Protein 6T5T (pdb70)

B-factor: mean 42.53, std 19.69, range [15.72, 136.66]

Nearest PDB structures (foldseek):
  6t5t-assembly1_A-2  TM=1.002E+00  e=1.398E-87  Archaeoglobus fulgidus DSM 4304
  6tuo-assembly1_A-2  TM=9.978E-01  e=2.228E-84  Archaeoglobus fulgidus DSM 4304
  6xup-assembly1_B  TM=9.977E-01  e=1.986E-81  Archaeoglobus fulgidus
  6xup-assembly1_A  TM=9.976E-01  e=1.201E-80  Archaeoglobus fulgidus
  1w9h-assembly1_A  TM=9.835E-01  e=2.766E-76  Archaeoglobus fulgidus

Radius of gyration: 21.73 Å; Cα contacts (8 Å, |Δi|>4): 850; chains: 1; bounding box: 51×59×58 Å

Solvent-accessible surface area: 17956 Å² total; per-residue (Å²): 122,25,37,10,83,1,6,136,60,18,51,12,68,28,98,67,44,50,85,4,39,121,4,0,94,78,98,3,4,93,77,63,10,116,32,162,103,57,36,1,0,1,0,0,44,38,102,184,20,74,39,2,80,88,0,57,69,38,0,51,44,22,4,56,89,5,2,50,8,99,128,32,93,32,32,66,26,54,2,134,34,60,110,49,106,13,0,58,51,30,0,41,65,0,62,122,90,10,8,16,0,0,1,0,0,6,36,99,162,59,25,59,15,61,32,73,0,22,0,37,0,13,60,54,22,39,11,15,26,6,80,44,61,52,2,60,111,133,86,26,57,131,43,0,18,40,15,0,0,24,0,0,0,13,19,30,2,63,0,3,15,2,43,35,71,109,144,119,9,4,26,0,0,1,0,0,0,0,28,58,40,68,141,82,45,0,0,0,2,0,3,0,0,68,30,26,3,8,25,27,23,1,6,18,8,89,61,12,49,25,101,69,0,45,96,64,0,45,37,3,2,35,86,0,1,75,9,0,51,173,42,31,93,130,59,106,1,93,74,6,4,1,0,0,6,29,167,34,10,181,68,99,124,31,3,23,133,30,0,105,57,0,2,68,56,1,39,158,86,105,24,6,25,138,115,2,66,5,0,0,0,10,3,68,82,56,162,59,78,145,27,157,96,160,79,81,23,47,69,52,116,88,42,54,86,110,7,33,1,8,6,48,94,88,140,157,56,34,47,0,71,4,1,24,0,36,3,30,16,37,52,30,66,97,155,48,20,98,109,17,5,102,19,9,4,44,6,0,28,70,0,0,9,1,14,17,120,8,12,171,29,84,18,8,0,0,0,6,7,6,2,91,27,0,12,33,7,13,28,34,7,80,176,53,56,17,86,104,11,92,0,100,80,49,157,51,4,15,31,32,12,19,3,8

InterPro domains:
  IPR003165 Piwi domain [PF02171] (111-405)
  IPR003165 Piwi domain [PS50822] (110-406)
  IPR003165 Piwi domain [SM00950] (110-406)
  IPR012337 Ribonuclease H-like superfamily [SSF53098] (2-427)
  IPR036397 Ribonuclease H superfamily [G3DSA:3.30.420.10] (173-427)
  IPR057272 Piwi domain, nematodes [cd02826] (12-403)

Sequence (404 aa):
GLTYRIGNGASVPISNTGELIKGLRRNYGPYEVPSLKYNQIALIHNNQFSSLINNQLKSQISSSKIDEVWHIHNINISEFIYDSPHFDSIKKSQVDNAIDTGVDGIMLVLPEYNTPLYYKLKSYLINSIPSQFMRYDILSSNRNLTFYVDNLLLVQFVSKLGGKPWILNVDPEKGSDIIIGTGATRIDNVNLFCFAMMVFKKDGTTMLWNEIISPIVTSSEYLTYLKSTIKKVVYGFKKSNPDDWDVEKLTTLHVSGKRPKMKDGETKILKETVEELKKQEMVSRDVKKYAILHLNETHPFWVMGPYEGTKVKLSSKRYLLLTLLQPEMVTPIKPLSSVEIVSDNWTSEEYYHNVHHEILDEIYYLSKMMNWRGFRSRNLPVTVNYPKLVAGIIANVNRYGGYPINPEGNRSLQTNPWFL

Foldseek 3Di:
DKWWAAAPRDTGRFPDLVRLQVCLLVGAGNFQFDFDPLEEEEEEAQPPDPLVVVLVVLLVVCCCRRRVSPDHDYHYFHFNDQAQVSRVVRVVVVVVVPHQEYEYEHADDDLLSVLQVLLVDLVPHQYAYHYPVVCVVDDSNQVSQLSVLQSSLLSVGHRIWIDDDPVFDFQKEWQWEWADLDPWKIKIKIWIDGLRQATQWIFIGPIDTLVCRLVRRLVRNLVRLVSSCVVVVPRAGQEYEYEYEYDHDPPVVVNVVSVVVSVVVCLVVVSHPVNHWYWYKYKDWDDKDKDCDPLLLDKADPDLFKIKRFFFQLCVITITGIIIIGTPDTDDDPVCRVVNVSRHSSSQSSQQQDDSSGSRGRSGRCSHVLVVLVCVSQSSCVVSVHDHDGCPPPVSSTRGSSSD

Organism: Archaeoglobus fulgidus (strain ATCC 49558 / DSM 4304 / JCM 9628 / NBRC 100126 / VC-16) (NCBI:txid224325)

Secondary structure (DSSP, 8-state):
--EEE-STT-EEESS-HHHHHHHHHHH--SBPPP-SS-EEEEEES-TT-HHHHHHHHHHHHHHHHTS---S-EEEEEE-SSSSHHHHHHHHHHHHHH--SEEEEEESS--HHHHHHHHHHHHTTS-EEEEEHHHHTTS-HHHHHHHHHHHHHHHTT-B--EE---TTSS-SEEEEEEEEESSSSEEEEEEEEE-TTS-EEEEEEPPPEEGGGHHHHHHHHHHHHHHHHHHHSTT----EEEEEEESS--S-HHHHHHHHHHHHHHHHHTTSS-TT-EEEEEEEEE---EEE----TT-EEESSSSEEEE-PBP----EEE--EEEEEEEE---TTTHHHHHHHHHHHHHHHTT--TTSSS--SS-HHHHHHHHHHHHHHHHHHTT------TT-HHHHHS-TT-

Structure (mmCIF, N/CA/C/O backbone):
data_6T5T
#
_entry.id   6T5T
#
_cell.length_a   52.098
_cell.length_b   99.551
_cell.length_c   109.901
_cell.angle_alpha   90.000
_cell.angle_beta   90.000
_cell.angle_gamma   90.000
#
_symmetry.space_group_name_H-M   'P 2 21 21'
#
loop_
_entity.id
_entity.type
_entity.pdbx_description
1 polymer 'Piwi protein AF_1318'
2 polymer "5'-D(*AP*TP*TP*GP*TP*GP*GP*CP*CP*AP*CP*AP*AP*TP)-3'"
3 non-polymer 'MAGNESIUM ION'
4 non-polymer 'CHLORIDE ION'
5 non-polymer 'POTASSIUM ION'
6 non-polymer BETA-MERCAPTOETHANOL
7 water water
#
loop_
_atom_site.group_PDB
_atom_site.id
_atom_site.type_symbol
_atom_site.label_atom_id
_atom_site.label_alt_id
_atom_site.label_comp_id
_atom_site.label_asym_id
_atom_site.label_entity_id
_atom_site.label_seq_id
_atom_site.pdbx_PDB_ins_code
_atom_site.Cartn_x
_atom_site.Cartn_y
_atom_site.Cartn_z
_atom_site.occupancy
_atom_site.B_iso_or_equiv
_atom_site.auth_seq_id
_atom_site.auth_comp_id
_atom_site.auth_asym_id
_atom_site.auth_atom_id
_atom_site.pdbx_PDB_model_num
ATOM 1 N N . GLY A 1 24 ? 35.453 34.935 3.504 1.00 49.50 10 GLY A N 1
ATOM 2 C CA . GLY A 1 24 ? 34.358 34.666 4.421 1.00 52.84 10 GLY A CA 1
ATOM 3 C C . GLY A 1 24 ? 33.872 33.218 4.325 1.00 51.94 10 GLY A C 1
ATOM 4 O O . GLY A 1 24 ? 34.629 32.296 4.611 1.00 52.06 10 GLY A O 1
ATOM 5 N N . LEU A 1 25 ? 32.619 33.036 3.898 1.00 44.07 11 LEU A N 1
ATOM 6 C CA . LEU A 1 25 ? 31.989 31.713 3.878 1.00 33.87 11 LEU A CA 1
ATOM 7 C C . LEU A 1 25 ? 32.705 30.779 2.910 1.00 32.15 11 LEU A C 1
ATOM 8 O O . LEU A 1 25 ? 33.179 31.196 1.852 1.00 36.21 11 LEU A O 1
ATOM 13 N N . THR A 1 26 ? 32.788 29.498 3.278 1.00 26.36 12 THR A N 1
ATOM 14 C CA . THR A 1 26 ? 33.349 28.492 2.409 1.00 23.78 12 THR A CA 1
ATOM 15 C C . THR A 1 26 ? 32.437 27.268 2.444 1.00 25.40 12 THR A C 1
ATOM 16 O O . THR A 1 26 ? 31.607 27.103 3.344 1.00 27.64 12 THR A O 1
ATOM 20 N N . TYR A 1 27 ? 32.634 26.398 1.474 1.00 23.24 13 TYR A N 1
ATOM 21 C CA . TYR A 1 27 ? 31.945 25.109 1.445 1.00 21.86 13 TYR A CA 1
ATOM 22 C C . TYR A 1 27 ? 32.900 24.017 1.916 1.00 27.84 13 TYR A C 1
ATOM 23 O O . TYR A 1 27 ? 34.049 23.956 1.452 1.00 28.58 13 TYR A O 1
ATOM 32 N N . ARG A 1 28 ? 32.407 23.120 2.760 1.00 23.18 14 ARG A N 1
ATOM 33 C CA . ARG A 1 28 ? 33.193 21.963 3.193 1.00 23.26 14 ARG A CA 1
ATOM 34 C C . ARG A 1 28 ? 32.909 20.793 2.259 1.00 29.61 14 ARG A C 1
ATOM 35 O O . ARG A 1 28 ? 31.733 20.435 2.056 1.00 24.90 14 ARG A O 1
ATOM 43 N N . ILE A 1 29 ? 33.980 20.185 1.695 1.00 21.59 15 ILE A N 1
ATOM 44 C CA . ILE A 1 29 ? 33.830 19.013 0.835 1.00 23.61 15 ILE A CA 1
ATOM 45 C C . ILE A 1 29 ? 34.519 17.858 1.553 1.00 22.31 15 ILE A C 1
ATOM 46 O O . ILE A 1 29 ? 34.548 17.845 2.784 1.00 24.36 15 ILE A O 1
ATOM 51 N N . GLY A 1 30 ? 35.020 16.860 0.812 1.00 22.32 16 GLY A N 1
ATOM 52 C CA . GLY A 1 30 ? 35.581 15.672 1.457 1.00 23.51 16 GLY A CA 1
ATOM 53 C C . GLY A 1 30 ? 36.956 15.919 2.096 1.00 24.74 16 GLY A C 1
ATOM 54 O O . GLY A 1 30 ? 37.601 16.946 1.880 1.00 25.50 16 GLY A O 1
ATOM 55 N N . ASN A 1 31 ? 37.367 14.955 2.932 1.00 25.99 17 ASN A N 1
ATOM 56 C CA . ASN A 1 31 ? 38.738 14.867 3.484 1.00 28.26 17 ASN A CA 1
ATOM 57 C C . ASN A 1 31 ? 39.148 16.133 4.230 1.00 34.25 17 ASN A C 1
ATOM 58 O O . ASN A 1 31 ? 40.322 16.521 4.248 1.00 28.17 17 ASN A O 1
ATOM 63 N N . GLY A 1 32 ? 38.175 16.781 4.868 1.00 29.77 18 GLY A N 1
ATOM 64 C CA . GLY A 1 32 ? 38.476 17.971 5.652 1.00 29.97 18 GLY A CA 1
ATOM 65 C C . GLY A 1 32 ? 38.763 19.223 4.863 1.00 25.36 18 GLY A C 1
ATOM 66 O O . GLY A 1 32 ? 39.114 20.258 5.458 1.00 27.94 18 GLY A O 1
ATOM 67 N N . ALA A 1 33 ? 38.663 19.170 3.548 1.00 23.51 19 ALA A N 1
ATOM 68 C CA . ALA A 1 33 ? 38.963 20.320 2.695 1.00 25.19 19 ALA A CA 1
ATOM 69 C C . ALA A 1 33 ? 37.790 21.291 2.611 1.00 29.13 19 ALA A C 1
ATOM 70 O O . ALA A 1 33 ? 36.622 20.891 2.735 1.00 24.20 19 ALA A O 1
ATOM 72 N N . SER A 1 34 ? 38.103 22.568 2.340 1.00 24.00 20 SER A N 1
ATOM 73 C CA . SER A 1 34 ? 37.072 23.590 2.128 1.00 26.72 20 SER A CA 1
ATOM 74 C C . SER A 1 34 ? 37.468 24.473 0.948 1.00 33.94 20 SER A C 1
ATOM 75 O O . SER A 1 34 ? 38.661 24.781 0.771 1.00 30.05 20 SER A O 1
ATOM 78 N N . VAL A 1 35 ? 36.474 24.955 0.199 1.00 24.66 21 VAL A N 1
ATOM 79 C CA . VAL A 1 35 ? 36.706 25.798 -0.981 1.00 22.00 21 VAL A CA 1
ATOM 80 C C . VAL A 1 35 ? 35.899 27.079 -0.874 1.00 28.01 21 VAL A C 1
ATOM 81 O O . VAL A 1 35 ? 34.828 27.094 -0.241 1.00 26.93 21 VAL A O 1
ATOM 85 N N . PRO A 1 36 ? 36.342 28.158 -1.498 1.00 29.08 22 PRO A N 1
ATOM 86 C CA . PRO A 1 36 ? 35.572 29.413 -1.404 1.00 27.48 22 PRO A CA 1
ATOM 87 C C . PRO A 1 36 ? 34.209 29.296 -2.069 1.00 27.72 22 PRO A C 1
ATOM 88 O O . PRO A 1 36 ? 34.014 28.535 -3.018 1.00 34.79 22 PRO A O 1
ATOM 92 N N . ILE A 1 37 ? 33.257 30.081 -1.570 1.00 26.81 23 ILE A N 1
ATOM 93 C CA . ILE A 1 37 ? 31.992 30.199 -2.295 1.00 30.81 23 ILE A CA 1
ATOM 94 C C . ILE A 1 37 ? 32.199 31.068 -3.537 1.00 29.11 23 ILE A C 1
ATOM 95 O O . ILE A 1 37 ? 33.255 31.696 -3.705 1.00 30.04 23 ILE A O 1
ATOM 100 N N . SER A 1 38 ? 31.176 31.136 -4.389 1.00 29.39 24 SER A N 1
ATOM 101 C CA . SER A 1 38 ? 31.154 31.997 -5.575 1.00 32.09 24 SER A CA 1
ATOM 102 C C . SER A 1 38 ? 32.250 31.639 -6.584 1.00 35.98 24 SER A C 1
ATOM 103 O O . SER A 1 38 ? 32.750 32.504 -7.298 1.00 39.66 24 SER A O 1
ATOM 106 N N . ASN A 1 39 ? 32.620 30.359 -6.688 1.00 28.79 25 ASN A N 1
ATOM 107 C CA . ASN A 1 39 ? 33.732 29.984 -7.563 1.00 31.20 25 ASN A CA 1
ATOM 108 C C . ASN A 1 39 ? 33.519 28.527 -8.001 1.00 30.08 25 ASN A C 1
ATOM 109 O O . ASN A 1 39 ? 34.029 27.599 -7.373 1.00 31.75 25 ASN A O 1
ATOM 114 N N . THR A 1 40 ? 32.787 28.346 -9.104 1.00 32.28 26 THR A N 1
ATOM 115 C CA . THR A 1 40 ? 32.482 26.977 -9.529 1.00 33.90 26 THR A CA 1
ATOM 116 C C . THR A 1 40 ? 33.742 26.212 -9.925 1.00 35.55 26 THR A C 1
ATOM 117 O O . THR A 1 40 ? 33.888 25.019 -9.606 1.00 32.69 26 THR A O 1
ATOM 121 N N . GLY A 1 41 ? 34.668 26.881 -10.613 1.00 33.76 27 GLY A N 1
ATOM 122 C CA . GLY A 1 41 ? 35.871 26.197 -11.048 1.00 34.91 27 GLY A CA 1
ATOM 123 C C . GLY A 1 41 ? 36.636 25.573 -9.903 1.00 28.45 27 GLY A C 1
ATOM 124 O O . GLY A 1 41 ? 37.108 24.447 -10.016 1.00 30.81 27 GLY A O 1
ATOM 125 N N . GLU A 1 42 ? 36.763 26.290 -8.778 1.00 29.11 28 GLU A N 1
ATOM 126 C CA . GLU A 1 42 ? 37.473 25.722 -7.635 1.00 29.22 28 GLU A CA 1
ATOM 127 C C . GLU A 1 42 ? 36.650 24.661 -6.915 1.00 26.88 28 GLU A C 1
ATOM 128 O O . GLU A 1 42 ? 37.226 23.767 -6.281 1.00 28.32 28 GLU A O 1
ATOM 134 N N . LEU A 1 43 ? 35.322 24.781 -6.956 1.00 27.41 29 LEU A N 1
ATOM 135 C CA . LEU A 1 43 ? 34.504 23.740 -6.341 1.00 25.07 29 LEU A CA 1
ATOM 136 C C . LEU A 1 43 ? 34.679 22.428 -7.094 1.00 28.18 29 LEU A C 1
ATOM 137 O O . LEU A 1 43 ? 34.838 21.361 -6.487 1.00 29.02 29 LEU A O 1
ATOM 142 N N . ILE A 1 44 ? 34.633 22.478 -8.418 1.00 27.68 30 ILE A N 1
ATOM 143 C CA . ILE A 1 44 ? 34.817 21.245 -9.198 1.00 30.87 30 ILE A CA 1
ATOM 144 C C . ILE A 1 44 ? 36.216 20.665 -8.997 1.00 34.65 30 ILE A C 1
ATOM 145 O O . ILE A 1 44 ? 36.392 19.455 -8.802 1.00 31.38 30 ILE A O 1
ATOM 150 N N . LYS A 1 45 ? 37.243 21.509 -9.053 1.00 34.07 31 LYS A N 1
ATOM 151 C CA . LYS A 1 45 ? 38.595 21.009 -8.836 1.00 34.29 31 LYS A CA 1
ATOM 152 C C . LYS A 1 45 ? 38.743 20.413 -7.447 1.00 32.90 31 LYS A C 1
ATOM 153 O O . LYS A 1 45 ? 39.437 19.391 -7.261 1.00 32.67 31 LYS A O 1
ATOM 159 N N . GLY A 1 46 ? 38.062 21.016 -6.468 1.00 28.80 32 GLY A N 1
ATOM 160 C CA . GLY A 1 46 ? 38.102 20.506 -5.117 1.00 26.84 32 GLY A CA 1
ATOM 161 C C . GLY A 1 46 ? 37.485 19.120 -5.013 1.00 28.02 32 GLY A C 1
ATOM 162 O O . GLY A 1 46 ? 38.011 18.262 -4.304 1.00 27.85 32 GLY A O 1
ATOM 163 N N . LEU A 1 47 ? 36.339 18.900 -5.677 1.00 27.50 33 LEU A N 1
ATOM 164 C CA . LEU A 1 47 ? 35.725 17.564 -5.639 1.00 22.79 33 LEU A CA 1
ATOM 165 C C . LEU A 1 47 ? 36.670 16.532 -6.251 1.00 26.43 33 LEU A C 1
ATOM 166 O O . LEU A 1 47 ? 36.832 15.430 -5.719 1.00 28.59 33 LEU A O 1
ATOM 171 N N A ARG A 1 48 ? 37.300 16.881 -7.371 0.50 29.73 34 ARG A N 1
ATOM 172 N N B ARG A 1 48 ? 37.287 16.877 -7.383 0.50 29.74 34 ARG A N 1
ATOM 173 C CA A ARG A 1 48 ? 38.238 15.954 -7.997 0.50 33.84 34 ARG A CA 1
ATOM 174 C CA B ARG A 1 48 ? 38.250 15.967 -7.999 0.50 33.84 34 ARG A CA 1
ATOM 175 C C A ARG A 1 48 ? 39.367 15.593 -7.042 0.50 37.78 34 ARG A C 1
ATOM 176 C C B ARG A 1 48 ? 39.345 15.590 -7.016 0.50 37.77 34 ARG A C 1
ATOM 177 O O A ARG A 1 48 ? 39.761 14.426 -6.951 0.50 31.74 34 ARG A O 1
ATOM 178 O O B ARG A 1 48 ? 39.701 14.413 -6.890 0.50 31.71 34 ARG A O 1
ATOM 193 N N . ASN A 1 49 ? 39.881 16.575 -6.295 1.00 33.69 35 ASN A N 1
ATOM 194 C CA . ASN A 1 49 ? 41.018 16.310 -5.419 1.00 29.68 35 ASN A CA 1
ATOM 195 C C . ASN A 1 49 ? 40.632 15.622 -4.113 1.00 29.86 35 ASN A C 1
ATOM 196 O O . ASN A 1 49 ? 41.353 14.729 -3.645 1.00 31.87 35 ASN A O 1
ATOM 201 N N . TYR A 1 50 ? 39.493 15.993 -3.518 1.00 27.40 36 TYR A N 1
ATOM 202 C CA . TYR A 1 50 ? 39.162 15.593 -2.161 1.00 23.37 36 TYR A CA 1
ATOM 203 C C . TYR A 1 50 ? 37.834 14.859 -2.053 1.00 24.93 36 TYR A C 1
ATOM 204 O O . TYR A 1 50 ? 37.536 14.324 -0.982 1.00 25.98 36 TYR A O 1
ATOM 213 N N . GLY A 1 51 ? 37.071 14.805 -3.123 1.00 23.97 37 GLY A N 1
ATOM 214 C CA . GLY A 1 51 ? 35.779 14.143 -3.096 1.00 23.85 37 GLY A CA 1
ATOM 215 C C . GLY A 1 51 ? 34.719 15.045 -2.493 1.00 26.49 37 GLY A C 1
ATOM 216 O O . GLY A 1 51 ? 35.030 16.092 -1.933 1.00 24.69 37 GLY A O 1
ATOM 217 N N . PRO A 1 52 ? 33.448 14.610 -2.549 1.00 26.78 38 PRO A N 1
ATOM 218 C CA . PRO A 1 52 ? 32.341 15.367 -1.917 1.00 23.67 38 PRO A CA 1
ATOM 219 C C . PRO A 1 52 ? 32.361 15.216 -0.400 1.00 22.99 38 PRO A C 1
ATOM 220 O O . PRO A 1 52 ? 33.029 14.351 0.146 1.00 23.91 38 PRO A O 1
ATOM 224 N N . TYR A 1 53 ? 31.550 16.027 0.282 1.00 22.80 39 TYR A N 1
ATOM 225 C CA . TYR A 1 53 ? 31.466 15.927 1.734 1.00 21.51 39 TYR A CA 1
ATOM 226 C C . TYR A 1 53 ? 31.064 14.520 2.173 1.00 23.66 39 TYR A C 1
ATOM 227 O O . TYR A 1 53 ? 31.626 13.955 3.131 1.00 24.25 39 TYR A O 1
ATOM 236 N N . GLU A 1 54 ? 30.100 13.919 1.477 1.00 21.52 40 GLU A N 1
ATOM 237 C CA . GLU A 1 54 ? 29.780 12.512 1.760 1.00 21.31 40 GLU A CA 1
ATOM 238 C C . GLU A 1 54 ? 29.501 11.795 0.451 1.00 24.06 40 GLU A C 1
ATOM 239 O O . GLU A 1 54 ? 28.566 12.143 -0.283 1.00 24.85 40 GLU A O 1
ATOM 245 N N . VAL A 1 55 ? 30.252 10.728 0.213 1.00 23.67 41 VAL A N 1
ATOM 246 C CA . VAL A 1 55 ? 30.014 9.837 -0.921 1.00 25.58 41 VAL A CA 1
ATOM 247 C C . VAL A 1 55 ? 28.827 8.944 -0.575 1.00 28.15 41 VAL A C 1
ATOM 248 O O . VAL A 1 55 ? 28.828 8.337 0.511 1.00 31.56 41 VAL A O 1
ATOM 252 N N . PRO A 1 56 ? 27.821 8.814 -1.436 1.00 25.50 42 PRO A N 1
ATOM 253 C CA . PRO A 1 56 ? 26.670 7.954 -1.091 1.00 26.85 42 PRO A CA 1
ATOM 254 C C . PRO A 1 56 ? 27.071 6.484 -1.081 1.00 33.94 42 PRO A C 1
ATOM 255 O O . PRO A 1 56 ? 27.836 6.028 -1.932 1.00 27.94 42 PRO A O 1
ATOM 259 N N . SER A 1 57 ? 26.589 5.753 -0.079 1.00 35.70 43 SER A N 1
ATOM 260 C CA . SER A 1 57 ? 26.730 4.304 -0.064 1.00 33.19 43 SER A CA 1
ATOM 261 C C . SER A 1 57 ? 25.500 3.718 -0.759 1.00 34.41 43 SER A C 1
ATOM 262 O O . SER A 1 57 ? 24.380 4.162 -0.509 1.00 34.47 43 SER A O 1
ATOM 265 N N . LEU A 1 58 ? 25.733 2.772 -1.665 1.00 33.18 44 LEU A N 1
ATOM 266 C CA . LEU A 1 58 ? 24.740 2.205 -2.565 1.00 26.19 44 LEU A CA 1
ATOM 267 C C . LEU A 1 58 ? 24.670 0.705 -2.332 1.00 26.46 44 LEU A C 1
ATOM 268 O O . LEU A 1 58 ? 25.653 0.093 -1.927 1.00 32.82 44 LEU A O 1
ATOM 273 N N . LYS A 1 59 ? 23.498 0.139 -2.628 1.00 32.44 45 LYS A N 1
ATOM 274 C CA . LYS A 1 59 ? 23.282 -1.309 -2.533 1.00 28.68 45 LYS A CA 1
ATOM 275 C C . LYS A 1 59 ? 23.836 -2.039 -3.752 1.00 37.70 45 LYS A C 1
ATOM 276 O O . LYS A 1 59 ? 24.597 -3.014 -3.617 1.00 35.15 45 LYS A O 1
ATOM 282 N N . TYR A 1 60 ? 23.465 -1.614 -4.953 1.00 32.08 46 TYR A N 1
ATOM 283 C CA . TYR A 1 60 ? 23.800 -2.376 -6.149 1.00 30.06 46 TYR A CA 1
ATOM 284 C C . TYR A 1 60 ? 25.024 -1.879 -6.881 1.00 33.51 46 TYR A C 1
ATOM 285 O O . TYR A 1 60 ? 25.538 -2.595 -7.732 1.00 32.03 46 TYR A O 1
ATOM 294 N N . ASN A 1 61 ? 25.431 -0.624 -6.654 1.00 33.95 47 ASN A N 1
ATOM 295 C CA . ASN A 1 61 ? 26.481 0.016 -7.448 1.00 32.84 47 ASN A CA 1
ATOM 296 C C . ASN A 1 61 ? 26.157 -0.070 -8.931 1.00 27.19 47 ASN A C 1
ATOM 297 O O . ASN A 1 61 ? 27.017 -0.289 -9.780 1.00 31.49 47 ASN A O 1
ATOM 302 N N . GLN A 1 62 ? 24.883 0.173 -9.241 1.00 29.34 48 GLN A N 1
ATOM 303 C CA . GLN A 1 62 ? 24.351 0.014 -10.580 1.00 31.59 48 GLN A CA 1
ATOM 304 C C . GLN A 1 62 ? 23.357 1.138 -10.863 1.00 28.83 48 GLN A C 1
ATOM 305 O O . GLN A 1 62 ? 22.431 1.374 -10.074 1.00 30.10 48 GLN A O 1
ATOM 311 N N . ILE A 1 63 ? 23.538 1.813 -11.997 1.00 29.39 49 ILE A N 1
ATOM 312 C CA . ILE A 1 63 ? 22.590 2.830 -12.474 1.00 28.49 49 ILE A CA 1
ATOM 313 C C . ILE A 1 63 ? 22.015 2.399 -13.818 1.00 28.16 49 ILE A C 1
ATOM 314 O O . ILE A 1 63 ? 22.769 1.988 -14.704 1.00 34.01 49 ILE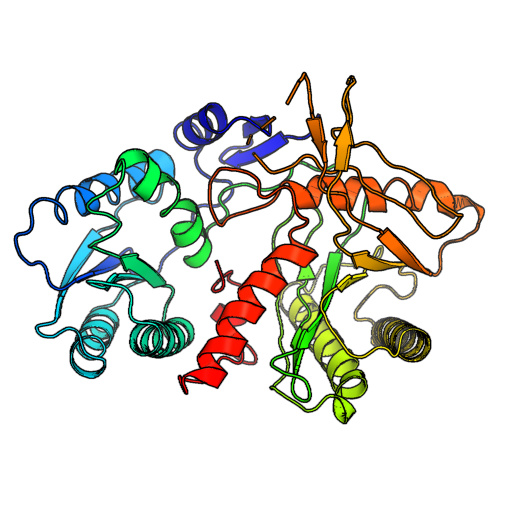 A O 1
ATOM 319 N N . ALA A 1 64 ? 20.709 2.578 -14.007 1.00 28.04 50 ALA A N 1
ATOM 320 C CA . ALA A 1 64 ? 20.072 2.329 -15.296 1.00 29.46 50 ALA A CA 1
ATOM 321 C C . ALA A 1 64 ? 19.974 3.608 -16.115 1.00 37.09 50 ALA A C 1
ATOM 322 O O . ALA A 1 64 ? 19.538 4.642 -15.596 1.00 34.76 50 ALA A O 1
ATOM 324 N N . LEU A 1 65 ? 20.362 3.534 -17.393 1.00 29.12 51 LEU A N 1
ATOM 325 C CA . LEU A 1 65 ? 20.146 4.618 -18.357 1.00 28.48 51 LEU A CA 1
ATOM 326 C C . LEU A 1 65 ? 19.067 4.136 -19.318 1.00 46.72 51 LEU A C 1
ATOM 327 O O . LEU A 1 65 ? 19.274 3.153 -20.042 1.00 37.78 51 LEU A O 1
ATOM 332 N N . ILE A 1 66 ? 17.917 4.812 -19.305 1.00 30.07 52 ILE A N 1
ATOM 333 C CA . ILE A 1 66 ? 16.714 4.371 -20.020 1.00 36.18 52 ILE A CA 1
ATOM 334 C C . ILE A 1 66 ? 16.442 5.384 -21.129 1.00 45.59 52 ILE A C 1
ATOM 335 O O . ILE A 1 66 ? 16.328 6.597 -20.870 1.00 35.97 52 ILE A O 1
ATOM 340 N N . HIS A 1 67 ? 16.388 4.905 -22.373 1.00 31.72 53 HIS A N 1
ATOM 341 C CA . HIS A 1 67 ? 16.250 5.829 -23.488 1.00 32.17 53 HIS A CA 1
ATOM 342 C C . HIS A 1 67 ? 15.651 5.117 -24.700 1.00 46.06 53 HIS A C 1
ATOM 343 O O . HIS A 1 67 ? 15.400 3.909 -24.677 1.00 37.36 53 HIS A O 1
ATOM 350 N N . ASN A 1 68 ? 15.396 5.917 -25.747 1.00 47.00 54 ASN A N 1
ATOM 351 C CA . ASN A 1 68 ? 14.807 5.519 -27.027 1.00 48.23 54 ASN A CA 1
ATOM 352 C C . ASN A 1 68 ? 15.767 5.815 -28.174 1.00 56.40 54 ASN A C 1
ATOM 353 O O . ASN A 1 68 ? 15.337 6.147 -29.281 1.00 56.64 54 ASN A O 1
ATOM 358 N N . ASN A 1 69 ? 17.073 5.746 -27.904 1.00 48.99 55 ASN A N 1
ATOM 359 C CA . ASN A 1 69 ? 18.074 6.103 -28.902 1.00 50.62 55 ASN A CA 1
ATOM 360 C C . ASN A 1 69 ? 19.192 5.078 -28.907 1.00 56.67 55 ASN A C 1
ATOM 361 O O . ASN A 1 69 ? 20.362 5.433 -28.737 1.00 50.57 55 ASN A O 1
ATOM 366 N N . GLN A 1 70 ? 18.833 3.803 -29.077 1.00 57.71 56 GLN A N 1
ATOM 367 C CA . GLN A 1 70 ? 19.834 2.746 -29.133 1.00 60.50 56 GLN A CA 1
ATOM 368 C C . GLN A 1 70 ? 20.834 3.029 -30.249 1.00 61.08 56 GLN A C 1
ATOM 369 O O . GLN A 1 70 ? 20.468 3.485 -31.338 1.00 58.22 56 GLN A O 1
ATOM 375 N N . PHE A 1 71 ? 22.110 2.795 -29.950 1.00 63.39 57 PHE A N 1
ATOM 376 C CA . PHE A 1 71 ? 23.236 3.020 -30.851 1.00 68.31 57 PHE A CA 1
ATOM 377 C C . PHE A 1 71 ? 23.470 4.496 -31.160 1.00 60.51 57 PHE A C 1
ATOM 378 O O . PHE A 1 71 ? 24.208 4.810 -32.102 1.00 61.97 57 PHE A O 1
ATOM 386 N N . SER A 1 72 ? 22.881 5.416 -30.395 1.00 51.16 58 SER A N 1
ATOM 387 C CA . SER A 1 72 ? 23.120 6.834 -30.633 1.00 45.12 58 SER A CA 1
ATOM 388 C C . SER A 1 72 ? 24.509 7.234 -30.152 1.00 44.40 58 SER A C 1
ATOM 389 O O . SER A 1 72 ? 24.957 6.836 -29.070 1.00 37.50 58 SER A O 1
ATOM 392 N N . SER A 1 73 ? 25.206 8.021 -30.973 1.00 39.13 59 SER A N 1
ATOM 393 C CA . SER A 1 73 ? 26.533 8.472 -30.580 1.00 38.56 59 SER A CA 1
ATOM 394 C C . SER A 1 73 ? 26.460 9.367 -29.354 1.00 40.01 59 SER A C 1
ATOM 395 O O . SER A 1 73 ? 27.294 9.253 -28.449 1.00 34.36 59 SER A O 1
ATOM 398 N N . LEU A 1 74 ? 25.493 10.292 -29.343 1.00 36.45 60 LEU A N 1
ATOM 399 C CA . LEU A 1 74 ? 25.329 11.215 -28.216 1.00 36.94 60 LEU A CA 1
ATOM 400 C C . LEU A 1 74 ? 25.093 10.473 -26.908 1.00 40.22 60 LEU A C 1
ATOM 401 O O . LEU A 1 74 ? 25.680 10.828 -25.875 1.00 38.31 60 LEU A O 1
ATOM 406 N N . ILE A 1 75 ? 24.224 9.452 -26.929 1.00 36.69 61 ILE A N 1
ATOM 407 C CA . ILE A 1 75 ? 23.982 8.652 -25.731 1.00 41.14 61 ILE A CA 1
ATOM 408 C C . ILE A 1 75 ? 25.289 8.052 -25.224 1.00 41.56 61 ILE A C 1
ATOM 409 O O . ILE A 1 75 ? 25.553 8.034 -24.017 1.00 38.83 61 ILE A O 1
ATOM 414 N N A ASN A 1 76 ? 26.136 7.572 -26.143 0.50 37.98 62 ASN A N 1
ATOM 415 N N B ASN A 1 76 ? 26.136 7.578 -26.145 0.50 37.99 62 ASN A N 1
ATOM 416 C CA A ASN A 1 76 ? 27.423 7.015 -25.748 0.50 37.44 62 ASN A CA 1
ATOM 417 C CA B ASN A 1 76 ? 27.421 7.009 -25.763 0.50 37.45 62 ASN A CA 1
ATOM 418 C C A ASN A 1 76 ? 28.341 8.077 -25.170 0.50 34.75 62 ASN A C 1
ATOM 419 C C B ASN A 1 76 ? 28.353 8.065 -25.188 0.50 34.77 62 ASN A C 1
ATOM 420 O O A ASN A 1 76 ? 29.080 7.817 -24.215 0.50 31.92 62 ASN A O 1
ATOM 421 O O B ASN A 1 76 ? 29.102 7.797 -24.243 0.50 31.90 62 ASN A O 1
ATOM 430 N N . GLN A 1 77 ? 28.354 9.264 -25.764 1.00 34.55 63 GLN A N 1
ATOM 431 C CA . GLN A 1 77 ? 29.169 10.327 -25.199 1.00 31.33 63 GLN A CA 1
ATOM 432 C C . GLN A 1 77 ? 28.664 10.709 -23.805 1.00 32.75 63 GLN A C 1
ATOM 433 O O . GLN A 1 77 ? 29.459 10.877 -22.856 1.00 31.95 63 GLN A O 1
ATOM 439 N N . LEU A 1 78 ? 27.352 10.827 -23.676 1.00 31.84 64 LEU A N 1
ATOM 440 C CA . LEU A 1 78 ? 26.724 11.128 -22.390 1.00 36.56 64 LEU A CA 1
ATOM 441 C C . LEU A 1 78 ? 27.080 10.062 -21.360 1.00 36.23 64 LEU A C 1
ATOM 442 O O . LEU A 1 78 ? 27.492 10.371 -20.241 1.00 32.36 64 LEU A O 1
ATOM 447 N N . LYS A 1 79 ? 26.960 8.795 -21.739 1.00 31.76 65 LYS A N 1
ATOM 448 C CA . LYS A 1 79 ? 27.286 7.720 -20.803 1.00 31.27 65 LYS A CA 1
ATOM 449 C C . LYS A 1 79 ? 28.751 7.785 -20.368 1.00 32.23 65 LYS A C 1
ATOM 450 O O . LYS A 1 79 ? 29.083 7.549 -19.197 1.00 33.02 65 LYS A O 1
ATOM 456 N N . SER A 1 80 ? 29.650 8.102 -21.292 1.00 28.35 66 SER A N 1
ATOM 457 C CA . SER A 1 80 ? 31.064 8.131 -20.963 1.00 31.63 66 SER A CA 1
ATOM 458 C C . SER A 1 80 ? 31.392 9.257 -19.988 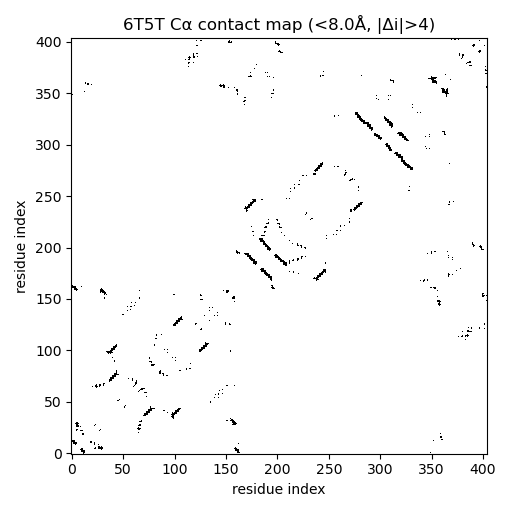1.00 36.55 66 SER A C 1
ATOM 459 O O . SER A 1 80 ? 32.211 9.080 -19.075 1.00 32.82 66 SER A O 1
ATOM 462 N N . GLN A 1 81 ? 30.783 10.432 -20.178 1.00 33.17 67 GLN A N 1
ATOM 463 C CA . GLN A 1 81 ? 31.002 11.528 -19.237 1.00 30.54 67 GLN A CA 1
ATOM 464 C C . GLN A 1 81 ? 30.420 11.209 -17.872 1.00 28.72 67 GLN A C 1
ATOM 465 O O . GLN A 1 81 ? 31.022 11.529 -16.840 1.00 32.61 67 GLN A O 1
ATOM 471 N N . ILE A 1 82 ? 29.224 10.636 -17.852 1.00 30.72 68 ILE A N 1
ATOM 472 C CA . ILE A 1 82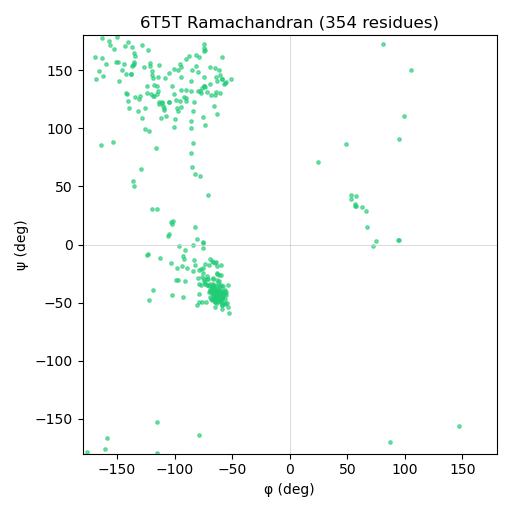 ? 28.609 10.264 -16.584 1.00 30.22 68 ILE A CA 1
ATOM 473 C C . ILE A 1 82 ? 29.497 9.285 -15.843 1.00 32.60 68 ILE A C 1
ATOM 474 O O . ILE A 1 82 ? 29.785 9.449 -14.655 1.00 30.48 68 ILE A O 1
ATOM 479 N N A SER A 1 83 ? 29.954 8.240 -16.536 0.50 29.50 69 SER A N 1
ATOM 480 N N B SER A 1 83 ? 29.940 8.242 -16.542 0.50 29.49 69 SER A N 1
ATOM 481 C CA A SER A 1 83 ? 30.715 7.211 -15.836 0.50 33.24 69 SER A CA 1
ATOM 482 C CA B SER A 1 83 ? 30.721 7.210 -15.877 0.50 33.26 69 SER A CA 1
ATOM 483 C C A SER A 1 83 ? 32.059 7.753 -15.362 0.50 31.40 69 SER A C 1
ATOM 484 C C B SER A 1 83 ? 32.041 7.768 -15.365 0.50 31.37 69 SER A C 1
ATOM 485 O O A SER A 1 83 ? 32.505 7.433 -14.254 0.50 35.21 69 SER A O 1
ATOM 486 O O B SER A 1 83 ? 32.452 7.471 -14.238 0.50 35.16 69 SER A O 1
ATOM 491 N N . SER A 1 84 ? 32.715 8.604 -16.155 1.00 30.05 70 SER A N 1
ATOM 492 C CA . SER A 1 84 ? 34.009 9.097 -15.692 1.00 30.80 70 SER A CA 1
ATOM 493 C C . SER A 1 84 ? 33.849 10.142 -14.590 1.00 28.97 70 SER A C 1
ATOM 494 O O . SER A 1 84 ? 34.662 10.175 -13.663 1.00 32.61 70 SER A O 1
ATOM 497 N N . LYS A 1 85 ? 32.787 10.951 -14.628 1.00 30.59 71 LYS A N 1
ATOM 498 C CA . LYS A 1 85 ? 32.662 11.986 -13.595 1.00 26.90 71 LYS A CA 1
ATOM 499 C C . LYS A 1 85 ? 32.148 11.415 -12.281 1.00 28.41 71 LYS A C 1
ATOM 500 O O . LYS A 1 85 ? 32.573 11.866 -11.207 1.00 29.09 71 LYS A O 1
ATOM 506 N N . ILE A 1 86 ? 31.265 10.406 -12.342 1.00 29.28 72 ILE A N 1
ATOM 507 C CA . ILE A 1 86 ? 30.819 9.737 -11.124 1.00 24.50 72 ILE A CA 1
ATOM 508 C C . ILE A 1 86 ? 32.009 9.149 -10.393 1.00 34.22 72 ILE A C 1
ATOM 509 O O . ILE A 1 86 ? 32.121 9.250 -9.162 1.00 30.71 72 ILE A O 1
ATOM 514 N N . ASP A 1 87 ? 32.955 8.571 -11.150 1.00 32.74 73 ASP A N 1
ATOM 515 C CA . ASP A 1 87 ? 34.136 8.003 -10.524 1.00 38.00 73 ASP A CA 1
ATOM 516 C C . ASP A 1 87 ? 35.128 9.078 -10.084 1.00 31.05 73 ASP A C 1
ATOM 517 O O . ASP A 1 87 ? 35.588 9.050 -8.949 1.00 35.37 73 ASP A O 1
ATOM 522 N N . GLU A 1 88 ? 35.474 10.031 -10.959 1.00 30.57 74 GLU A N 1
ATOM 523 C CA . GLU A 1 88 ? 36.611 10.920 -10.716 1.00 39.06 74 GLU A CA 1
ATOM 524 C C . GLU A 1 88 ? 36.230 12.197 -9.978 1.00 36.67 74 GLU A C 1
ATOM 525 O O . GLU A 1 88 ? 37.063 12.754 -9.256 1.00 33.44 74 GLU A O 1
ATOM 531 N N . VAL A 1 89 ? 35.015 12.694 -10.183 1.00 28.05 75 VAL A N 1
ATOM 532 C CA . VAL A 1 89 ? 34.600 13.925 -9.498 1.00 28.44 75 VAL A CA 1
ATOM 533 C C . VAL A 1 89 ? 33.899 13.580 -8.192 1.00 29.03 75 VAL A C 1
ATOM 534 O O . VAL A 1 89 ? 34.200 14.155 -7.144 1.00 29.25 75 VAL A O 1
ATOM 538 N N . TRP A 1 90 ? 32.998 12.605 -8.241 1.00 24.92 76 TRP A N 1
ATOM 539 C CA . TRP A 1 90 ? 32.173 12.252 -7.090 1.00 23.36 76 TRP A CA 1
ATOM 540 C C . TRP A 1 90 ? 32.801 11.152 -6.260 1.00 28.59 76 TRP A C 1
ATOM 541 O O . TRP A 1 90 ? 32.299 10.865 -5.162 1.00 24.06 76 TRP A O 1
ATOM 552 N N . HIS A 1 91 ? 33.880 10.525 -6.768 1.00 27.28 77 HIS A N 1
ATOM 553 C CA . HIS A 1 91 ? 34.571 9.454 -6.043 1.00 27.29 77 HIS A CA 1
ATOM 554 C C . HIS A 1 91 ? 33.644 8.298 -5.671 1.00 30.23 77 HIS A C 1
ATOM 555 O O . HIS A 1 91 ? 33.764 7.694 -4.599 1.00 28.55 77 HIS A O 1
ATOM 562 N N . ILE A 1 92 ? 32.675 7.987 -6.528 1.00 27.01 78 ILE A N 1
ATOM 563 C CA . ILE A 1 92 ? 31.793 6.854 -6.340 1.00 26.85 78 ILE A CA 1
ATOM 564 C C . ILE A 1 92 ? 32.341 5.767 -7.235 1.00 27.72 78 ILE A C 1
ATOM 565 O O . ILE A 1 92 ? 32.243 5.865 -8.462 1.00 31.87 78 ILE A O 1
ATOM 570 N N . HIS A 1 93 ? 32.932 4.749 -6.620 1.00 29.20 79 HIS A N 1
ATOM 571 C CA . HIS A 1 93 ? 33.726 3.771 -7.346 1.00 30.66 79 HIS A CA 1
ATOM 572 C C . HIS A 1 93 ? 32.927 2.523 -7.719 1.00 28.96 79 HIS A C 1
ATOM 573 O O . HIS A 1 93 ? 31.905 2.190 -7.106 1.00 32.16 79 HIS A O 1
ATOM 580 N N . ASN A 1 94 ? 33.396 1.858 -8.781 1.00 35.07 80 ASN A N 1
ATOM 581 C CA . ASN A 1 94 ? 32.902 0.531 -9.195 1.00 34.38 80 ASN A CA 1
ATOM 582 C C . ASN A 1 94 ? 31.460 0.562 -9.669 1.00 40.01 80 ASN A C 1
ATOM 583 O O . ASN A 1 94 ? 30.731 -0.421 -9.511 1.00 35.21 80 ASN A O 1
ATOM 588 N N . ILE A 1 95 ? 31.011 1.706 -10.230 1.00 32.10 81 ILE A N 1
ATOM 589 C CA . ILE A 1 95 ? 29.639 1.823 -10.709 1.00 27.70 81 ILE A CA 1
ATOM 590 C C . ILE A 1 95 ? 29.562 1.289 -12.126 1.00 34.97 81 ILE A C 1
ATOM 591 O O . ILE A 1 95 ? 30.442 1.557 -12.943 1.00 36.47 81 ILE A O 1
ATOM 596 N N . ASN A 1 96 ? 28.484 0.583 -12.440 1.00 34.78 82 ASN A N 1
ATOM 597 C CA . ASN A 1 96 ? 28.202 0.184 -13.807 1.00 38.36 82 ASN A CA 1
ATOM 598 C C . ASN A 1 96 ? 26.873 0.777 -14.245 1.00 32.67 82 ASN A C 1
ATOM 599 O O . ASN A 1 96 ? 25.943 0.918 -13.445 1.00 34.75 82 ASN A O 1
ATOM 604 N N . ILE A 1 97 ? 26.791 1.115 -15.520 1.00 32.09 83 ILE A N 1
ATOM 605 C CA . ILE A 1 97 ? 25.588 1.671 -16.113 1.00 34.08 83 ILE A CA 1
ATOM 606 C C . ILE A 1 97 ? 25.028 0.630 -17.052 1.00 36.64 83 ILE A C 1
ATOM 607 O O . ILE A 1 97 ? 25.704 0.240 -18.010 1.00 38.35 83 ILE A O 1
ATOM 612 N N . SER A 1 98 ? 23.781 0.235 -16.817 1.00 31.83 84 SER A N 1
ATOM 613 C CA . SER A 1 98 ? 23.057 -0.637 -17.729 1.00 37.61 84 SER A CA 1
ATOM 614 C C . SER A 1 98 ? 22.028 0.180 -18.508 1.00 42.62 84 SER A C 1
ATOM 615 O O . SER A 1 98 ? 21.493 1.179 -18.004 1.00 39.09 84 SER A O 1
ATOM 618 N N . GLU A 1 99 ? 21.784 -0.229 -19.758 1.00 38.29 85 GLU A N 1
ATOM 619 C CA . GLU A 1 99 ? 20.878 0.472 -20.665 1.00 31.63 85 GLU A CA 1
ATOM 620 C C . GLU A 1 99 ? 19.601 -0.330 -20.871 1.00 44.59 85 GLU A C 1
ATOM 621 O O . GLU A 1 99 ? 19.626 -1.564 -20.930 1.00 36.09 85 GLU A O 1
ATOM 627 N N . PHE A 1 100 ? 18.487 0.382 -20.973 1.00 35.48 86 PHE A N 1
ATOM 628 C CA . PHE A 1 100 ? 17.188 -0.187 -21.249 1.00 34.55 86 PHE A CA 1
ATOM 629 C C . PHE A 1 100 ? 16.551 0.676 -22.318 1.00 48.00 86 PHE A C 1
ATOM 630 O O . PHE A 1 100 ? 16.483 1.899 -22.165 1.00 40.48 86 PHE A O 1
ATOM 638 N N . ILE A 1 101 ? 16.099 0.046 -23.399 1.00 52.04 87 ILE A N 1
ATOM 639 C CA . ILE A 1 101 ? 15.549 0.747 -24.553 1.00 46.74 87 ILE A CA 1
ATOM 640 C C . ILE A 1 101 ? 14.038 0.596 -24.525 1.00 46.39 87 ILE A C 1
ATOM 641 O O . ILE A 1 101 ? 13.525 -0.531 -24.502 1.00 45.38 87 ILE A O 1
ATOM 646 N N . TYR A 1 102 ? 13.314 1.716 -24.514 1.00 39.15 88 TYR A N 1
ATOM 647 C CA . TYR A 1 102 ? 11.873 1.675 -24.727 1.00 45.17 88 TYR A CA 1
ATOM 648 C C . TYR A 1 102 ? 11.567 1.927 -26.194 1.00 46.56 88 TYR A C 1
ATOM 649 O O . TYR A 1 102 ? 12.269 2.682 -26.865 1.00 46.73 88 TYR A O 1
ATOM 658 N N . ASP A 1 103 ? 10.537 1.258 -26.698 1.00 52.49 89 ASP A N 1
ATOM 659 C CA . ASP A 1 103 ? 10.266 1.275 -28.130 1.00 65.88 89 ASP A CA 1
ATOM 660 C C . ASP A 1 103 ? 9.306 2.381 -28.559 1.00 58.63 89 ASP A C 1
ATOM 661 O O . ASP A 1 103 ? 9.192 2.639 -29.760 1.00 73.26 89 ASP A O 1
ATOM 666 N N . SER A 1 104 ? 8.627 3.047 -27.624 1.00 52.86 90 SER A N 1
ATOM 667 C CA . SER A 1 104 ? 7.666 4.099 -27.969 1.00 59.31 90 SER A CA 1
ATOM 668 C C . SER A 1 104 ? 7.634 5.170 -26.883 1.00 50.72 90 SER A C 1
ATOM 669 O O . SER A 1 104 ? 7.692 4.825 -25.696 1.00 49.16 90 SER A O 1
ATOM 672 N N . PRO A 1 105 ? 7.519 6.469 -27.240 1.00 53.33 91 PRO A N 1
ATOM 673 C CA . PRO A 1 105 ? 7.511 7.538 -26.215 1.00 43.98 91 PRO A CA 1
ATOM 674 C C . PRO A 1 105 ? 6.178 7.675 -25.490 1.00 45.26 91 PRO A C 1
ATOM 675 O O . PRO A 1 105 ? 5.565 8.746 -25.460 1.00 49.66 91 PRO A O 1
ATOM 679 N N . HIS A 1 106 ? 5.740 6.595 -24.848 1.00 44.14 92 HIS A N 1
ATOM 680 C CA . HIS A 1 106 ? 4.472 6.620 -24.150 1.00 43.17 92 HIS A CA 1
ATOM 681 C C . HIS A 1 106 ? 4.622 5.998 -22.775 1.00 45.56 92 HIS A C 1
ATOM 682 O O . HIS A 1 106 ? 5.567 5.251 -22.504 1.00 45.38 92 HIS A O 1
ATOM 689 N N . PHE A 1 107 ? 3.645 6.295 -21.917 1.00 44.80 93 PHE A N 1
ATOM 690 C CA . PHE A 1 107 ? 3.766 5.934 -20.512 1.00 45.52 93 PHE A CA 1
ATOM 691 C C . PHE A 1 107 ? 3.997 4.442 -20.335 1.00 42.52 93 PHE A C 1
ATOM 692 O O . PHE A 1 107 ? 4.940 4.035 -19.651 1.00 42.29 93 PHE A O 1
ATOM 700 N N . ASP A 1 108 ? 3.169 3.602 -20.973 1.00 43.26 94 ASP A N 1
ATOM 701 C CA . ASP A 1 108 ? 3.265 2.160 -20.722 1.00 44.75 94 ASP A CA 1
ATOM 702 C C . ASP A 1 108 ? 4.586 1.581 -21.217 1.00 35.29 94 ASP A C 1
ATOM 703 O O . ASP A 1 108 ? 5.190 0.734 -20.551 1.00 40.35 94 ASP A O 1
ATOM 708 N N . SER A 1 109 ? 5.053 2.025 -22.380 1.00 34.17 95 SER A N 1
ATOM 709 C CA . SER A 1 109 ? 6.305 1.514 -22.913 1.00 36.81 95 SER A CA 1
ATOM 710 C C . SER A 1 109 ? 7.484 1.932 -22.045 1.00 40.74 95 SER A C 1
ATOM 711 O O . SER A 1 109 ? 8.377 1.122 -21.769 1.00 41.28 95 SER A O 1
ATOM 714 N N . ILE A 1 110 ? 7.506 3.191 -21.606 1.00 34.55 96 ILE A N 1
ATOM 715 C CA . ILE A 1 110 ? 8.592 3.630 -20.741 1.00 38.47 96 ILE A CA 1
ATOM 716 C C . ILE A 1 110 ? 8.500 2.960 -19.375 1.00 38.98 96 ILE A C 1
ATOM 717 O O . ILE A 1 110 ? 9.512 2.499 -18.824 1.00 36.69 96 ILE A O 1
ATOM 722 N N A LYS A 1 111 ? 7.293 2.887 -18.806 0.50 35.67 97 LYS A N 1
ATOM 723 N N B LYS A 1 111 ? 7.293 2.891 -18.809 0.50 35.67 97 LYS A N 1
ATOM 724 C CA A LYS A 1 111 ? 7.135 2.251 -17.506 0.50 36.87 97 LYS A CA 1
ATOM 725 C CA B LYS A 1 111 ? 7.117 2.251 -17.513 0.50 36.88 97 LYS A CA 1
ATOM 726 C C A LYS A 1 111 ? 7.582 0.794 -17.541 0.50 41.63 97 LYS A C 1
ATOM 727 C C B LYS A 1 111 ? 7.572 0.796 -17.542 0.50 41.63 97 LYS A C 1
ATOM 728 O O A LYS A 1 111 ? 8.105 0.280 -16.546 0.50 39.76 97 LYS A O 1
ATOM 729 O O B LYS A 1 111 ? 8.091 0.287 -16.542 0.50 39.77 97 LYS A O 1
ATOM 740 N N . SER A 1 112 ? 7.392 0.114 -18.678 1.00 42.49 98 SER A N 1
ATOM 741 C CA . SER A 1 112 ? 7.825 -1.273 -18.761 1.00 40.03 98 SER A CA 1
ATOM 742 C C . SER A 1 112 ? 9.332 -1.359 -18.584 1.00 37.55 98 SER A C 1
ATOM 743 O O . SER A 1 112 ? 9.825 -2.253 -17.889 1.00 39.21 98 SER A O 1
ATOM 746 N N . GLN A 1 113 ? 10.078 -0.379 -19.126 1.00 36.18 99 GLN A N 1
ATOM 747 C CA . GLN A 1 113 ? 11.537 -0.415 -18.973 1.00 36.79 99 GLN A CA 1
ATOM 748 C C . GLN A 1 113 ? 11.983 0.029 -17.585 1.00 38.26 99 GLN A C 1
ATOM 749 O O . GLN A 1 113 ? 12.999 -0.463 -17.075 1.00 35.16 99 GLN A O 1
ATOM 755 N N . VAL A 1 114 ? 11.278 0.985 -16.983 1.00 40.04 100 VAL A N 1
ATOM 756 C CA . VAL A 1 114 ? 11.560 1.323 -15.591 1.00 38.65 100 VAL A CA 1
ATOM 757 C C . VAL A 1 114 ? 11.433 0.086 -14.714 1.00 36.49 100 VAL A C 1
ATOM 758 O O . VAL A 1 114 ? 12.286 -0.187 -13.861 1.00 32.73 100 VAL A O 1
ATOM 762 N N . ASP A 1 115 ? 10.337 -0.674 -14.894 1.00 33.48 101 ASP A N 1
ATOM 763 C CA . ASP A 1 115 ? 10.142 -1.867 -14.085 1.00 35.84 101 ASP A CA 1
ATOM 764 C C . ASP A 1 115 ? 11.188 -2.922 -14.399 1.00 30.83 101 ASP A C 1
ATOM 765 O O . ASP A 1 115 ? 11.671 -3.593 -13.493 1.00 36.73 101 ASP A O 1
ATOM 770 N N . ASN A 1 116 ? 11.586 -3.048 -15.667 1.00 36.52 102 ASN A N 1
ATOM 771 C CA . ASN A 1 116 ? 12.669 -3.969 -15.993 1.00 34.13 102 ASN A CA 1
ATOM 772 C C . ASN A 1 116 ? 13.944 -3.557 -15.289 1.00 42.28 102 ASN A C 1
ATOM 773 O O . ASN A 1 116 ? 14.656 -4.400 -14.747 1.00 35.54 102 ASN A O 1
ATOM 778 N N . ALA A 1 117 ? 14.239 -2.246 -15.259 1.00 31.23 103 ALA A N 1
ATOM 779 C CA . ALA A 1 117 ? 15.469 -1.820 -14.588 1.00 30.16 103 ALA A CA 1
ATOM 780 C C . ALA A 1 117 ? 15.417 -2.139 -13.100 1.00 30.48 103 ALA A C 1
ATOM 781 O O . ALA A 1 117 ? 16.377 -2.684 -12.530 1.00 32.67 103 ALA A O 1
ATOM 783 N N . ILE A 1 118 ? 14.313 -1.777 -12.448 1.00 29.23 104 ILE A N 1
ATOM 784 C CA . ILE A 1 118 ? 14.149 -2.087 -11.033 1.00 32.40 104 ILE A CA 1
ATOM 785 C C . ILE A 1 118 ? 14.297 -3.589 -10.784 1.00 34.48 104 ILE A C 1
ATOM 786 O O . ILE A 1 118 ? 14.918 -4.014 -9.797 1.00 38.64 104 ILE A O 1
ATOM 791 N N . ASP A 1 119 ? 13.710 -4.420 -11.664 1.00 33.11 105 ASP A N 1
ATOM 792 C CA . ASP A 1 119 ? 13.848 -5.860 -11.472 1.00 33.37 105 ASP A CA 1
ATOM 793 C C . ASP A 1 119 ? 15.298 -6.321 -11.556 1.00 35.96 105 ASP A C 1
ATOM 794 O O . ASP A 1 119 ? 15.676 -7.265 -10.851 1.00 38.21 105 ASP A O 1
ATOM 799 N N . THR A 1 120 ? 16.143 -5.675 -12.383 1.00 29.21 106 THR A N 1
ATOM 800 C CA . THR A 1 120 ? 17.542 -6.125 -12.434 1.00 28.62 106 THR A CA 1
ATOM 801 C C . THR A 1 120 ? 18.358 -5.741 -11.206 1.00 33.32 106 THR A C 1
ATOM 802 O O . THR A 1 120 ? 19.452 -6.297 -11.018 1.00 34.85 106 THR A O 1
ATOM 806 N N . GLY A 1 121 ? 17.886 -4.789 -10.399 1.00 35.42 107 GLY A N 1
ATOM 807 C CA . GLY A 1 121 ? 18.630 -4.324 -9.242 1.00 33.5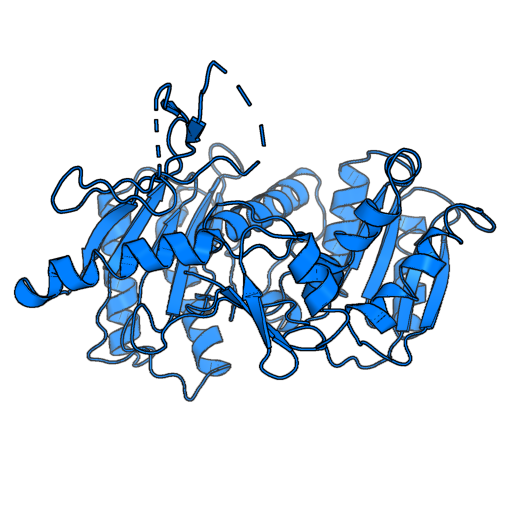4 107 GLY A CA 1
ATOM 808 C C . GLY A 1 121 ? 19.480 -3.085 -9.519 1.00 30.72 107 GLY A C 1
ATOM 809 O O . GLY A 1 121 ? 20.633 -3.193 -9.946 1.00 29.49 107 GLY A O 1
ATOM 810 N N . VAL A 1 122 ? 18.903 -1.905 -9.301 1.00 31.46 108 VAL A N 1
ATOM 811 C CA . VAL A 1 122 ? 19.614 -0.650 -9.565 1.00 29.16 108 VAL A CA 1
ATOM 812 C C . VAL A 1 122 ? 19.406 0.309 -8.404 1.00 25.64 108 VAL A C 1
ATOM 813 O O . VAL A 1 122 ? 18.403 0.252 -7.683 1.00 29.81 108 VAL A O 1
ATOM 817 N N . ASP A 1 123 ? 20.366 1.239 -8.256 1.00 31.01 109 ASP A N 1
ATOM 818 C CA . ASP A 1 123 ? 20.289 2.272 -7.223 1.00 28.67 109 ASP A CA 1
ATOM 819 C C . ASP A 1 123 ? 19.572 3.526 -7.679 1.00 31.44 109 ASP A C 1
ATOM 820 O O . ASP A 1 123 ? 19.100 4.281 -6.819 1.00 31.96 109 ASP A O 1
ATOM 825 N N . GLY A 1 124 ? 19.476 3.738 -8.989 1.00 28.49 110 GLY A N 1
ATOM 826 C CA . GLY A 1 124 ? 18.848 4.930 -9.546 1.00 28.15 110 GLY A CA 1
ATOM 827 C C . GLY A 1 124 ? 18.644 4.768 -11.037 1.00 31.40 110 GLY A C 1
ATOM 828 O O . GLY A 1 124 ? 19.241 3.899 -11.673 1.00 27.92 110 GLY A O 1
ATOM 829 N N . ILE A 1 125 ? 17.741 5.597 -11.578 1.00 28.24 111 ILE A N 1
ATOM 830 C CA . ILE A 1 125 ? 17.396 5.560 -12.994 1.00 26.51 111 ILE A CA 1
ATOM 831 C C . ILE A 1 125 ? 17.617 6.937 -13.610 1.00 29.71 111 ILE A C 1
ATOM 832 O O . ILE A 1 125 ? 17.165 7.942 -13.064 1.00 29.67 111 ILE A O 1
ATOM 837 N N . MET A 1 126 ? 18.322 6.974 -14.725 1.00 28.21 112 MET A N 1
ATOM 838 C CA . MET A 1 126 ? 18.447 8.145 -15.573 1.00 28.87 112 MET A CA 1
ATOM 839 C C . MET A 1 126 ? 17.590 7.921 -16.806 1.00 37.50 112 MET A C 1
ATOM 840 O O . MET A 1 126 ? 17.769 6.921 -17.506 1.00 36.66 112 MET A O 1
ATOM 845 N N . LEU A 1 127 ? 16.646 8.829 -17.056 1.00 30.79 113 LEU A N 1
ATOM 846 C CA . LEU A 1 127 ? 15.575 8.571 -18.021 1.00 30.97 113 LEU A CA 1
ATOM 847 C C . LEU A 1 127 ? 15.565 9.700 -19.041 1.00 39.64 113 LEU A C 1
ATOM 848 O O . LEU A 1 127 ? 15.340 10.873 -18.692 1.00 36.64 113 LEU A O 1
ATOM 853 N N . VAL A 1 128 ? 15.818 9.354 -20.296 1.00 34.59 114 VAL A N 1
ATOM 854 C CA . VAL A 1 128 ? 15.913 10.336 -21.373 1.00 31.66 114 VAL A CA 1
ATOM 855 C C . VAL A 1 128 ? 14.572 10.369 -22.112 1.00 35.34 114 VAL A C 1
ATOM 856 O O . VAL A 1 128 ? 14.136 9.355 -22.675 1.00 34.83 114 VAL A O 1
ATOM 860 N N . LEU A 1 129 ? 13.910 11.508 -22.090 1.00 36.07 115 LEU A N 1
ATOM 861 C CA . LEU A 1 129 ? 12.681 11.728 -22.862 1.00 35.92 115 LEU A CA 1
ATOM 862 C C . LEU A 1 129 ? 13.006 12.435 -24.176 1.00 37.37 115 LEU A C 1
ATOM 863 O O . LEU A 1 129 ? 13.991 13.168 -24.265 1.00 35.74 115 LEU A O 1
ATOM 868 N N . PRO A 1 130 ? 12.221 12.214 -25.252 1.00 37.24 116 PRO A N 1
ATOM 869 C CA . PRO A 1 130 ? 12.580 12.814 -26.547 1.00 37.27 116 PRO A CA 1
ATOM 870 C C . PRO A 1 130 ? 12.276 14.302 -26.663 1.00 37.54 116 PRO A C 1
ATOM 871 O O . PRO A 1 130 ? 12.967 15.000 -27.403 1.00 40.08 116 PRO A O 1
ATOM 875 N N . GLU A 1 131 ? 11.279 14.809 -25.948 1.00 44.90 117 GLU A N 1
ATOM 876 C CA . GLU A 1 131 ? 10.824 16.176 -26.178 1.00 49.98 117 GLU A CA 1
ATOM 877 C C . GLU A 1 131 ? 9.991 16.641 -24.994 1.00 40.53 117 GLU A C 1
ATOM 878 O O . GLU A 1 131 ? 9.726 15.882 -24.061 1.00 43.97 117 GLU A O 1
ATOM 884 N N . TYR A 1 132 ? 9.549 17.900 -25.066 1.00 41.06 118 TYR A N 1
ATOM 885 C CA . TYR A 1 132 ? 8.655 18.468 -24.064 1.00 42.65 118 TYR A CA 1
ATOM 886 C C . TYR A 1 132 ? 7.301 17.757 -24.064 1.00 45.06 118 TYR A C 1
ATOM 887 O O . TYR A 1 132 ? 6.644 17.617 -25.105 1.00 46.01 118 TYR A O 1
ATOM 896 N N . ASN A 1 133 ? 6.869 17.322 -22.890 1.00 35.45 119 ASN A N 1
ATOM 897 C CA . ASN A 1 133 ? 5.645 16.527 -22.805 1.00 40.77 119 ASN A CA 1
ATOM 898 C C . ASN A 1 133 ? 5.225 16.537 -21.333 1.00 42.44 119 ASN A C 1
ATOM 899 O O . ASN A 1 133 ? 5.553 15.629 -20.564 1.00 36.19 119 ASN A O 1
ATOM 904 N N . THR A 1 134 ? 4.497 17.582 -20.967 1.00 38.61 120 THR A N 1
ATOM 905 C CA . THR A 1 134 ? 4.200 17.796 -19.556 1.00 41.57 120 THR A CA 1
ATOM 906 C C . THR A 1 134 ? 3.424 16.649 -18.941 1.00 37.05 120 THR A C 1
ATOM 907 O O . THR A 1 134 ? 3.841 16.157 -17.878 1.00 37.30 120 THR A O 1
ATOM 911 N N . PRO A 1 135 ? 2.329 16.148 -19.537 1.00 49.02 121 PRO A N 1
ATOM 912 C CA . PRO A 1 135 ? 1.643 15.005 -18.919 1.00 38.27 121 PRO A CA 1
ATOM 913 C C . PRO A 1 135 ? 2.494 13.748 -18.805 1.00 32.35 121 PRO A C 1
ATOM 914 O O . PRO A 1 135 ? 2.444 13.062 -17.783 1.00 38.14 121 PRO A O 1
ATOM 918 N N . LEU A 1 136 ? 3.258 13.407 -19.837 1.00 37.27 122 LEU A N 1
ATOM 919 C CA . LEU A 1 136 ? 4.093 12.223 -19.753 1.00 41.15 122 LEU A CA 1
ATOM 920 C C . LEU A 1 136 ? 5.163 12.392 -18.679 1.00 38.13 122 LEU A C 1
ATOM 921 O O . LEU A 1 136 ? 5.393 11.486 -17.861 1.00 36.16 122 LEU A O 1
ATOM 926 N N . TYR A 1 137 ? 5.794 13.566 -18.652 1.00 35.70 123 TYR A N 1
ATOM 927 C CA . TYR A 1 137 ? 6.841 13.828 -17.679 1.00 32.94 123 TYR A CA 1
ATOM 928 C C . TYR A 1 137 ? 6.309 13.688 -16.260 1.00 34.15 123 TYR A C 1
ATOM 929 O O . TYR A 1 137 ? 6.859 12.919 -15.465 1.00 34.64 123 TYR A O 1
ATOM 938 N N . TYR A 1 138 ? 5.194 14.369 -15.931 1.00 30.66 124 TYR A N 1
ATOM 939 C CA . TYR A 1 138 ? 4.740 14.283 -14.540 1.00 38.72 124 TYR A CA 1
ATOM 940 C C . TYR A 1 138 ? 4.153 12.925 -14.175 1.00 34.04 124 TYR A C 1
ATOM 941 O O . TYR A 1 138 ? 4.206 12.534 -13.004 1.00 37.75 124 TYR A O 1
ATOM 950 N N . LYS A 1 139 ? 3.592 12.171 -15.124 1.00 36.85 125 LYS A N 1
ATOM 951 C CA . LYS A 1 139 ? 3.138 10.822 -14.770 1.00 36.31 125 LYS A CA 1
ATOM 952 C C . LYS A 1 139 ? 4.321 9.914 -14.471 1.00 36.27 125 LYS A C 1
ATOM 953 O O . LYS A 1 139 ? 4.320 9.157 -13.487 1.00 41.58 125 LYS A O 1
ATOM 959 N N . LEU A 1 140 ? 5.321 9.941 -15.340 1.00 32.34 126 LEU A N 1
ATOM 960 C CA . LEU A 1 140 ? 6.527 9.160 -15.090 1.00 32.46 126 LEU A CA 1
ATOM 961 C C . LEU A 1 140 ? 7.234 9.629 -13.814 1.00 31.96 126 LEU A C 1
ATOM 962 O O . LEU A 1 140 ? 7.617 8.812 -12.970 1.00 31.47 126 LEU A O 1
ATOM 967 N N . LYS A 1 141 ? 7.396 10.947 -13.650 1.00 34.44 127 LYS A N 1
ATOM 968 C CA . LYS A 1 141 ? 8.133 11.449 -12.491 1.00 33.42 127 LYS A CA 1
ATOM 969 C C . LYS A 1 141 ? 7.464 11.031 -11.195 1.00 30.41 127 LYS A C 1
ATOM 970 O O . LYS A 1 141 ? 8.130 10.586 -10.260 1.00 35.92 127 LYS A O 1
ATOM 976 N N . SER A 1 142 ? 6.132 11.135 -11.120 1.00 32.95 128 SER A N 1
ATOM 977 C CA . SER A 1 142 ? 5.472 10.724 -9.887 1.00 32.55 128 SER A CA 1
ATOM 978 C C . SER A 1 142 ? 5.607 9.220 -9.648 1.00 34.86 128 SER A C 1
ATOM 979 O O . SER A 1 142 ? 5.743 8.787 -8.498 1.00 36.76 128 SER A O 1
ATOM 982 N N . TYR A 1 143 ? 5.583 8.412 -10.707 1.00 31.03 129 TYR A N 1
ATOM 983 C CA . TYR A 1 143 ? 5.830 6.982 -10.539 1.00 31.71 129 TYR A CA 1
ATOM 984 C C . TYR A 1 143 ? 7.241 6.730 -9.995 1.00 35.32 129 TYR A C 1
ATOM 985 O O . TYR A 1 143 ? 7.428 5.978 -9.029 1.00 33.86 129 TYR A O 1
ATOM 994 N N . LEU A 1 144 ? 8.241 7.362 -10.612 1.00 31.04 130 LEU A N 1
ATOM 995 C CA . LEU A 1 144 ? 9.633 7.138 -10.217 1.00 34.05 130 LEU A CA 1
ATOM 996 C C . LEU A 1 144 ? 9.920 7.651 -8.811 1.00 31.79 130 LEU A C 1
ATOM 997 O O . LEU A 1 144 ? 10.575 6.962 -8.015 1.00 33.01 130 LEU A O 1
ATOM 1002 N N . ILE A 1 145 ? 9.398 8.834 -8.460 1.00 32.76 131 ILE A N 1
ATOM 1003 C CA . ILE A 1 145 ? 9.634 9.357 -7.116 1.00 32.21 131 ILE A CA 1
ATOM 1004 C C . ILE A 1 145 ? 9.099 8.400 -6.071 1.00 34.92 131 ILE A C 1
ATOM 1005 O O . ILE A 1 145 ? 9.682 8.234 -4.991 1.00 31.29 131 ILE A O 1
ATOM 1010 N N . ASN A 1 146 ? 7.983 7.734 -6.387 1.00 32.02 132 ASN A N 1
ATOM 1011 C CA . ASN A 1 146 ? 7.455 6.712 -5.508 1.00 35.84 132 ASN A CA 1
ATOM 1012 C C . ASN A 1 146 ? 8.219 5.390 -5.542 1.00 39.11 132 ASN A C 1
ATOM 1013 O O . ASN A 1 146 ? 7.865 4.503 -4.758 1.00 45.93 132 ASN A O 1
ATOM 1018 N N . SER A 1 147 ? 9.252 5.232 -6.383 1.00 34.43 133 SER A N 1
ATOM 1019 C CA . SER A 1 147 ? 9.941 3.950 -6.566 1.00 37.93 133 SER A CA 1
ATOM 1020 C C . SER A 1 147 ? 11.438 3.970 -6.272 1.00 38.94 133 SER A C 1
ATOM 1021 O O . SER A 1 147 ? 11.943 3.040 -5.638 1.00 34.61 133 SER A O 1
ATOM 1024 N N . ILE A 1 148 ? 12.184 4.947 -6.794 1.00 30.86 134 ILE A N 1
ATOM 1025 C CA . ILE A 1 148 ? 13.649 4.866 -6.837 1.00 26.89 134 ILE A CA 1
ATOM 1026 C C . ILE A 1 148 ? 14.180 6.265 -7.158 1.00 27.94 134 ILE A C 1
ATOM 1027 O O . ILE A 1 148 ? 13.508 7.034 -7.845 1.00 31.09 134 ILE A O 1
ATOM 1032 N N . PRO A 1 149 ? 15.365 6.629 -6.685 1.00 32.40 135 PRO A N 1
ATOM 1033 C CA . PRO A 1 149 ? 15.965 7.914 -7.097 1.00 28.41 135 PRO A CA 1
ATOM 1034 C C . PRO A 1 149 ? 16.057 7.990 -8.608 1.00 28.29 135 PRO A C 1
ATOM 1035 O O . PRO A 1 149 ? 16.371 6.998 -9.258 1.00 29.70 135 PRO A O 1
ATOM 1039 N N . SER A 1 150 ? 15.771 9.170 -9.179 1.00 26.73 136 SER A N 1
ATOM 1040 C CA . SER A 1 150 ? 15.721 9.265 -10.636 1.00 27.44 136 SER A CA 1
ATOM 1041 C C . SER A 1 150 ? 16.143 10.642 -11.132 1.00 29.35 136 SER A C 1
ATOM 1042 O O . SER A 1 150 ? 16.022 11.651 -10.433 1.00 28.16 136 SER A O 1
ATOM 1045 N N . GLN A 1 151 ? 16.575 10.680 -12.388 1.00 25.25 137 GLN A N 1
ATOM 1046 C CA . GLN A 1 151 ? 17.037 11.898 -13.050 1.00 28.18 137 GLN A CA 1
ATOM 1047 C C . GLN A 1 151 ? 16.512 11.897 -14.474 1.00 28.97 137 GLN A C 1
ATOM 1048 O O . GLN A 1 151 ? 16.896 11.033 -15.272 1.00 29.96 137 GLN A O 1
ATOM 1054 N N . PHE A 1 152 ? 15.685 12.870 -14.817 1.00 26.55 138 PHE A N 1
ATOM 1055 C CA . PHE A 1 152 ? 15.256 12.956 -16.197 1.00 28.73 138 PHE A CA 1
ATOM 1056 C C . PHE A 1 152 ? 16.202 13.824 -17.013 1.00 29.34 138 PHE A C 1
ATOM 1057 O O . PHE A 1 152 ? 16.944 14.679 -16.493 1.00 28.85 138 PHE A O 1
ATOM 1065 N N . MET A 1 153 ? 16.133 13.619 -18.328 1.00 29.29 139 MET A N 1
ATOM 1066 C CA . MET A 1 153 ? 16.879 14.348 -19.341 1.00 28.93 139 MET A CA 1
ATOM 1067 C C . MET A 1 153 ? 16.020 14.491 -20.593 1.00 32.63 139 MET A C 1
ATOM 1068 O O . MET A 1 153 ? 15.188 13.623 -20.881 1.00 32.37 139 MET A O 1
ATOM 1073 N N . ARG A 1 154 ? 16.230 15.582 -21.336 1.00 28.91 140 ARG A N 1
ATOM 1074 C CA . ARG A 1 154 ? 15.526 15.801 -22.608 1.00 37.26 140 ARG A CA 1
ATOM 1075 C C . ARG A 1 154 ? 16.526 15.661 -23.747 1.00 35.78 140 ARG A C 1
ATOM 1076 O O . ARG A 1 154 ? 17.509 16.403 -23.809 1.00 37.69 140 ARG A O 1
ATOM 1084 N N . TYR A 1 155 ? 16.284 14.694 -24.638 1.00 35.21 141 TYR A N 1
ATOM 1085 C CA . TYR A 1 155 ? 17.234 14.467 -25.723 1.00 33.36 141 TYR A CA 1
ATOM 1086 C C . TYR A 1 155 ? 17.345 15.683 -26.631 1.00 36.42 141 TYR A C 1
ATOM 1087 O O . TYR A 1 155 ? 18.447 16.047 -27.066 1.00 36.59 141 TYR A O 1
ATOM 1096 N N . ASP A 1 156 ? 16.218 16.330 -26.929 1.00 37.85 142 ASP A N 1
ATOM 1097 C CA . ASP A 1 156 ? 16.272 17.481 -27.823 1.00 38.80 142 ASP A CA 1
ATOM 1098 C C . ASP A 1 156 ? 17.020 18.646 -27.190 1.00 47.75 142 ASP A C 1
ATOM 1099 O O . ASP A 1 156 ? 17.669 19.417 -27.904 1.00 52.74 142 ASP A O 1
ATOM 1104 N N . ILE A 1 157 ? 17.002 18.764 -25.859 1.00 38.85 143 ILE A N 1
ATOM 1105 C CA . ILE A 1 157 ? 17.796 19.805 -25.210 1.00 38.68 143 ILE A CA 1
ATOM 1106 C C . ILE A 1 157 ? 19.266 19.407 -25.124 1.00 34.89 143 ILE A C 1
ATOM 1107 O O . ILE A 1 157 ? 20.168 20.175 -25.480 1.00 37.63 143 ILE A O 1
ATOM 1112 N N . LEU A 1 158 ? 19.520 18.193 -24.640 1.00 37.08 144 LEU A N 1
ATOM 1113 C CA . LEU A 1 158 ? 20.869 17.655 -24.541 1.00 40.34 144 LEU A CA 1
ATOM 1114 C C . LEU A 1 158 ? 21.647 17.774 -25.856 1.00 40.56 144 LEU A C 1
ATOM 1115 O O . LEU A 1 158 ? 22.855 18.046 -25.851 1.00 37.40 144 LEU A O 1
ATOM 1120 N N A SER A 1 159 ? 20.964 17.562 -26.991 0.50 44.65 145 SER A N 1
ATOM 1121 N N B SER A 1 159 ? 20.979 17.558 -26.989 0.50 44.65 145 SER A N 1
ATOM 1122 C CA A SER A 1 159 ? 21.567 17.667 -28.320 0.50 43.15 145 SER A CA 1
ATOM 1123 C CA B SER A 1 159 ? 21.666 17.675 -28.270 0.50 43.13 145 SER A CA 1
ATOM 1124 C C A SER A 1 159 ? 21.850 19.104 -28.726 0.50 44.12 145 SER A C 1
ATOM 1125 C C B SER A 1 159 ? 22.116 19.098 -28.549 0.50 44.92 145 SER A C 1
ATOM 1126 O O A SER A 1 159 ? 22.371 19.332 -29.821 0.50 43.87 145 SER A O 1
ATOM 1127 O O B SER A 1 159 ? 23.029 19.307 -29.355 0.50 44.67 145 SER A O 1
ATOM 1132 N N . ASN A 1 160 ? 21.512 20.073 -27.889 1.00 40.53 146 ASN A N 1
ATOM 1133 C CA . ASN A 1 160 ? 21.776 21.471 -28.161 1.00 45.30 146 ASN A CA 1
ATOM 1134 C C . ASN A 1 160 ? 22.430 22.136 -26.963 1.00 43.93 146 ASN A C 1
ATOM 1135 O O . ASN A 1 160 ? 22.077 23.262 -26.598 1.00 39.92 146 ASN A O 1
ATOM 1140 N N . ARG A 1 161 ? 23.375 21.439 -26.317 1.00 36.23 147 ARG A N 1
ATOM 1141 C CA . ARG A 1 161 ? 24.058 21.985 -25.148 1.00 37.47 147 ARG A CA 1
ATOM 1142 C C . ARG A 1 161 ? 25.515 21.564 -25.126 1.00 35.56 147 ARG A C 1
ATOM 1143 O O . ARG A 1 161 ? 25.890 20.537 -25.701 1.00 40.84 147 ARG A O 1
ATOM 1151 N N . ASN A 1 162 ? 26.332 22.370 -24.446 1.00 38.39 148 ASN A N 1
ATOM 1152 C CA . ASN A 1 162 ? 27.674 21.944 -24.075 1.00 38.35 148 ASN A CA 1
ATOM 1153 C C . ASN A 1 162 ? 27.540 20.750 -23.130 1.00 42.12 148 ASN A C 1
ATOM 1154 O O . ASN A 1 162 ? 27.042 20.890 -22.013 1.00 33.78 148 ASN A O 1
ATOM 1159 N N . LEU A 1 163 ? 27.956 19.570 -23.578 1.00 32.76 149 LEU A N 1
ATOM 1160 C CA . LEU A 1 163 ? 27.691 18.364 -22.807 1.00 34.99 149 LEU A CA 1
ATOM 1161 C C . LEU A 1 163 ? 28.455 18.362 -21.483 1.00 34.02 149 LEU A C 1
ATOM 1162 O O . LEU A 1 163 ? 28.013 17.735 -20.513 1.00 32.53 149 LEU A O 1
ATOM 1167 N N . THR A 1 164 ? 29.625 19.008 -21.438 1.00 32.96 150 THR A N 1
ATOM 1168 C CA . THR A 1 164 ? 30.408 19.058 -20.214 1.00 36.78 150 THR A CA 1
ATOM 1169 C C . THR A 1 164 ? 29.661 19.798 -19.110 1.00 36.88 150 THR A C 1
ATOM 1170 O O . THR A 1 164 ? 29.513 19.291 -17.988 1.00 31.91 150 THR A O 1
ATOM 1174 N N . PHE A 1 165 ? 29.165 20.998 -19.415 1.00 31.68 151 PHE A N 1
ATOM 1175 C CA . PHE A 1 165 ? 28.380 21.723 -18.421 1.00 35.41 151 PHE A CA 1
ATOM 1176 C C . PHE A 1 165 ? 27.078 21.017 -18.097 1.00 33.46 151 PHE A C 1
ATOM 1177 O O . PHE A 1 165 ? 26.615 21.079 -16.946 1.00 32.41 151 PHE A O 1
ATOM 1185 N N . TYR A 1 166 ? 26.445 20.398 -19.104 1.00 27.78 152 TYR A N 1
ATOM 1186 C CA . TYR A 1 166 ? 25.200 19.680 -18.891 1.00 29.18 152 TYR A CA 1
ATOM 1187 C C . TYR A 1 166 ? 25.387 18.556 -17.864 1.00 31.56 152 TYR A C 1
ATOM 1188 O O . TYR A 1 166 ? 24.676 18.492 -16.855 1.00 29.82 152 TYR A O 1
ATOM 1197 N N . VAL A 1 167 ? 26.340 17.652 -18.115 1.00 27.67 153 VAL A N 1
ATOM 1198 C CA . VAL A 1 167 ? 26.550 16.531 -17.205 1.00 26.28 153 VAL A CA 1
ATOM 1199 C C . VAL A 1 167 ? 27.095 17.003 -15.855 1.00 26.96 153 VAL A C 1
ATOM 1200 O O . VAL A 1 167 ? 26.727 16.461 -14.809 1.00 27.28 153 VAL A O 1
ATOM 1204 N N . ASP A 1 168 ? 27.955 18.027 -15.842 1.00 29.33 154 ASP A N 1
ATOM 1205 C CA . ASP A 1 168 ? 28.527 18.501 -14.576 1.00 29.07 154 ASP A CA 1
ATOM 1206 C C . ASP A 1 168 ? 27.422 18.821 -13.578 1.00 29.06 154 ASP A C 1
ATOM 1207 O O . ASP A 1 168 ? 27.429 18.347 -12.432 1.00 25.63 154 ASP A O 1
ATOM 1212 N N . ASN A 1 169 ? 26.471 19.662 -13.994 1.00 27.49 155 ASN A N 1
ATOM 1213 C CA . ASN A 1 169 ? 25.397 20.055 -13.088 1.00 33.69 155 ASN A CA 1
ATOM 1214 C C . ASN A 1 169 ? 24.384 18.950 -12.872 1.00 27.70 155 ASN A C 1
ATOM 1215 O O . ASN A 1 169 ? 23.879 18.800 -11.752 1.00 27.10 155 ASN A O 1
ATOM 1220 N N A LEU A 1 170 ? 24.061 18.188 -13.934 0.50 24.64 156 LEU A N 1
ATOM 1221 N N B LEU A 1 170 ? 24.058 18.185 -13.919 0.50 24.64 156 LEU A N 1
ATOM 1222 C CA A LEU A 1 170 ? 23.216 17.002 -13.821 0.50 28.37 156 LEU A CA 1
ATOM 1223 C CA B LEU A 1 170 ? 23.175 17.041 -13.751 0.50 28.27 156 LEU A CA 1
ATOM 1224 C C A LEU A 1 170 ? 23.629 16.120 -12.647 0.50 26.91 156 LEU A C 1
ATOM 1225 C C B LEU A 1 170 ? 23.627 16.150 -12.595 0.50 26.92 156 LEU A C 1
ATOM 1226 O O A LEU A 1 170 ? 22.781 15.680 -11.856 0.50 26.28 156 LEU A O 1
ATOM 1227 O O B LEU A 1 170 ? 22.799 15.703 -11.787 0.50 26.26 156 LEU A O 1
ATOM 1236 N N . LEU A 1 171 ? 24.934 15.862 -12.514 1.00 23.28 157 LEU A N 1
ATOM 1237 C CA . LEU A 1 171 ? 25.387 14.917 -11.494 1.00 27.26 157 LEU A CA 1
ATOM 1238 C C . LEU A 1 171 ? 25.307 15.514 -10.092 1.00 24.51 157 LEU A C 1
ATOM 1239 O O . LEU A 1 171 ? 25.175 14.770 -9.118 1.00 24.64 157 LEU A O 1
ATOM 1244 N N . VAL A 1 172 ? 25.423 16.849 -9.945 1.00 22.61 158 VAL A N 1
ATOM 1245 C CA . VAL A 1 172 ? 25.261 17.395 -8.605 1.00 21.73 158 VAL A CA 1
ATOM 1246 C C . VAL A 1 172 ? 23.939 16.943 -8.035 1.00 20.21 158 VAL A C 1
ATOM 1247 O O . VAL A 1 172 ? 23.860 16.434 -6.909 1.00 22.33 158 VAL A O 1
ATOM 1251 N N . GLN A 1 173 ? 22.861 17.122 -8.814 1.00 22.47 159 GLN A N 1
ATOM 1252 C CA . GLN A 1 173 ? 21.575 16.799 -8.227 1.00 27.05 159 GLN A CA 1
ATOM 1253 C C . GLN A 1 173 ? 21.303 15.298 -8.248 1.00 22.39 159 GLN A C 1
ATOM 1254 O O . GLN A 1 173 ? 20.679 14.788 -7.320 1.00 24.71 159 GLN A O 1
ATOM 1260 N N . PHE A 1 174 ? 21.855 14.538 -9.220 1.00 23.90 160 PHE A N 1
ATOM 1261 C CA . PHE A 1 174 ? 21.626 13.096 -9.164 1.00 23.23 160 PHE A CA 1
ATOM 1262 C C . PHE A 1 174 ? 22.361 12.445 -7.979 1.00 23.63 160 PHE A C 1
ATOM 1263 O O . PHE A 1 174 ? 21.782 11.604 -7.276 1.00 25.92 160 PHE A O 1
ATOM 1271 N N . VAL A 1 175 ? 23.632 12.801 -7.764 1.00 23.07 161 VAL A N 1
ATOM 1272 C CA . VAL A 1 175 ? 24.342 12.329 -6.576 1.00 22.31 161 VAL A CA 1
ATOM 1273 C C . VAL A 1 175 ? 23.575 12.696 -5.303 1.00 21.14 161 VAL A C 1
ATOM 1274 O O . VAL A 1 175 ? 23.498 11.895 -4.357 1.00 23.71 161 VAL A O 1
ATOM 1278 N N . SER A 1 176 ? 23.007 13.928 -5.240 1.00 20.54 162 SER A N 1
ATOM 1279 C CA . SER A 1 176 ? 22.220 14.292 -4.071 1.00 24.07 162 SER A CA 1
ATOM 1280 C C . SER A 1 176 ? 20.975 13.402 -3.936 1.00 24.98 162 SER A C 1
ATOM 1281 O O . SER A 1 176 ? 20.608 12.984 -2.829 1.00 22.86 162 SER A O 1
ATOM 1284 N N . LYS A 1 177 ? 20.303 13.131 -5.051 1.00 23.50 163 LYS A N 1
ATOM 1285 C CA . LYS A 1 177 ? 19.134 12.242 -5.010 1.00 24.14 163 LYS A CA 1
ATOM 1286 C C . LYS A 1 177 ? 19.489 10.826 -4.579 1.00 23.90 163 LYS A C 1
ATOM 1287 O O . LYS A 1 177 ? 18.660 10.157 -3.952 1.00 26.32 163 LYS A O 1
ATOM 1293 N N . LEU A 1 178 ? 20.705 10.359 -4.882 1.00 22.52 164 LEU A N 1
ATOM 1294 C CA . LEU A 1 178 ? 21.188 9.067 -4.408 1.00 23.98 164 LEU A CA 1
ATOM 1295 C C . LEU A 1 178 ? 21.578 9.085 -2.935 1.00 30.11 164 LEU A C 1
ATOM 1296 O O . LEU A 1 178 ? 21.989 8.037 -2.430 1.00 30.28 164 LEU A O 1
ATOM 1301 N N . GLY A 1 179 ? 21.430 10.231 -2.236 1.00 24.54 165 GLY A N 1
ATOM 1302 C CA . GLY A 1 179 ? 21.771 10.331 -0.833 1.00 24.31 165 GLY A CA 1
ATOM 1303 C C . GLY A 1 179 ? 23.162 10.864 -0.547 1.00 27.11 165 GLY A C 1
ATOM 1304 O O . GLY A 1 179 ? 23.556 10.901 0.630 1.00 27.86 165 GLY A O 1
ATOM 1305 N N . GLY A 1 180 ? 23.921 11.263 -1.578 1.00 24.53 166 GLY A N 1
ATOM 1306 C CA . GLY A 1 180 ? 25.250 11.845 -1.334 1.00 21.81 166 GLY A CA 1
ATOM 1307 C C . GLY A 1 180 ? 25.080 13.254 -0.787 1.00 23.93 166 GLY A C 1
ATOM 1308 O O . GLY A 1 180 ? 23.994 13.824 -0.844 1.00 23.32 166 GLY A O 1
ATOM 1309 N N . LYS A 1 181 ? 26.164 13.839 -0.271 1.00 20.49 167 LYS A N 1
ATOM 1310 C CA . LYS A 1 181 ? 26.154 15.245 0.174 1.00 21.89 167 LYS A CA 1
ATOM 1311 C C . LYS A 1 181 ? 27.290 15.941 -0.543 1.00 22.73 167 LYS A C 1
ATOM 1312 O O . LYS A 1 181 ? 28.465 15.761 -0.171 1.00 23.13 167 LYS A O 1
ATOM 1318 N N . PRO A 1 182 ? 27.014 16.660 -1.623 1.00 22.87 168 PRO A N 1
ATOM 1319 C CA . PRO A 1 182 ? 28.132 17.226 -2.402 1.00 22.47 168 PRO A CA 1
ATOM 1320 C C . PRO A 1 182 ? 29.043 18.103 -1.561 1.00 21.31 168 PRO A C 1
ATOM 1321 O O . PRO A 1 182 ? 30.279 17.966 -1.610 1.00 21.30 168 PRO A O 1
ATOM 1325 N N . TRP A 1 183 ? 28.465 19.058 -0.830 1.00 22.26 169 TRP A N 1
ATOM 1326 C CA . TRP A 1 183 ? 29.205 19.982 0.002 1.00 22.00 169 TRP A CA 1
ATOM 1327 C C . TRP A 1 183 ? 28.231 20.535 1.031 1.00 24.81 169 TRP A C 1
ATOM 1328 O O . TRP A 1 183 ? 27.013 20.577 0.801 1.00 23.36 169 TRP A O 1
ATOM 1339 N N . ILE A 1 184 ? 28.767 20.986 2.164 1.00 23.11 170 ILE A N 1
ATOM 1340 C CA . ILE A 1 184 ? 27.943 21.682 3.163 1.00 22.11 170 ILE A CA 1
ATOM 1341 C C . ILE A 1 184 ? 28.533 23.055 3.422 1.00 23.32 170 ILE A C 1
ATOM 1342 O O . ILE A 1 184 ? 29.647 23.366 2.978 1.00 23.85 170 ILE A O 1
ATOM 1347 N N . LEU A 1 185 ? 27.741 23.897 4.106 1.00 20.81 171 LEU A N 1
ATOM 1348 C CA . LEU A 1 185 ? 28.209 25.208 4.557 1.00 22.05 171 LEU A CA 1
ATOM 1349 C C . LEU A 1 185 ? 29.163 25.026 5.723 1.00 25.95 171 LEU A C 1
ATOM 1350 O O . LEU A 1 185 ? 28.896 24.279 6.664 1.00 26.61 171 LEU A O 1
ATOM 1355 N N . ASN A 1 186 ? 30.262 25.759 5.687 1.00 24.31 172 ASN A N 1
ATOM 1356 C CA . ASN A 1 186 ? 31.185 25.844 6.810 1.00 28.22 172 ASN A CA 1
ATOM 1357 C C . ASN A 1 186 ? 30.687 26.927 7.737 1.00 35.58 172 ASN A C 1
ATOM 1358 O O . ASN A 1 186 ? 30.929 28.098 7.481 1.00 43.35 172 ASN A O 1
ATOM 1363 N N . VAL A 1 187 ? 30.016 26.571 8.809 1.00 28.62 173 VAL A N 1
ATOM 1364 C CA . VAL A 1 187 ? 29.507 27.593 9.705 1.00 38.76 173 VAL A CA 1
ATOM 1365 C C . VAL A 1 187 ? 30.088 27.361 11.090 1.00 39.98 173 VAL A C 1
ATOM 1366 O O . VAL A 1 187 ? 30.489 26.257 11.451 1.00 35.45 173 VAL A O 1
ATOM 1370 N N . ASP A 1 188 ? 30.137 28.427 11.863 1.00 38.54 174 ASP A N 1
ATOM 1371 C CA . ASP A 1 188 ? 30.553 28.347 13.255 1.00 42.66 174 ASP A CA 1
ATOM 1372 C C . ASP A 1 188 ? 29.544 27.543 14.060 1.00 41.18 174 ASP A C 1
ATOM 1373 O O . ASP A 1 188 ? 28.373 27.947 14.154 1.00 42.34 174 ASP A O 1
ATOM 1378 N N . PRO A 1 189 ? 29.940 26.424 14.664 1.00 42.64 175 PRO A N 1
ATOM 1379 C CA . PRO A 1 189 ? 28.966 25.602 15.403 1.00 45.84 175 PRO A CA 1
ATOM 1380 C C . PRO A 1 189 ? 28.373 26.300 16.622 1.00 52.17 175 PRO A C 1
ATOM 1381 O O . PRO A 1 189 ? 27.325 25.862 17.123 1.00 48.99 175 PRO A O 1
ATOM 1385 N N . GLU A 1 190 ? 28.981 27.382 17.100 1.00 45.72 176 GLU A N 1
ATOM 1386 C CA . GLU A 1 190 ? 28.441 28.096 18.243 1.00 54.94 176 GLU A CA 1
ATOM 1387 C C . GLU A 1 190 ? 27.480 29.221 17.863 1.00 49.34 176 GLU A C 1
ATOM 1388 O O . GLU A 1 190 ? 26.892 29.839 18.761 1.00 52.75 176 GLU A O 1
ATOM 1394 N N . LYS A 1 191 ? 27.293 29.512 16.574 1.00 38.68 177 LYS A N 1
ATOM 1395 C CA . LYS A 1 191 ? 26.380 30.579 16.169 1.00 41.81 177 LYS A CA 1
ATOM 1396 C C . LYS A 1 191 ? 25.181 30.011 15.408 1.00 40.03 177 LYS A C 1
ATOM 1397 O O . LYS A 1 191 ? 25.321 29.062 14.637 1.00 42.74 177 LYS A O 1
ATOM 1403 N N . GLY A 1 192 ? 24.018 30.613 15.602 1.00 37.95 178 GLY A N 1
ATOM 1404 C CA . GLY A 1 192 ? 22.858 30.258 14.809 1.00 39.48 178 GLY A CA 1
ATOM 1405 C C . GLY A 1 192 ? 22.085 29.093 15.393 1.00 33.86 178 GLY A C 1
ATOM 1406 O O . GLY A 1 192 ? 22.328 28.623 16.512 1.00 33.60 178 GLY A O 1
ATOM 1407 N N . SER A 1 193 ? 21.141 28.595 14.588 1.00 30.08 179 SER A N 1
ATOM 1408 C CA . SER A 1 193 ? 20.109 27.714 15.109 1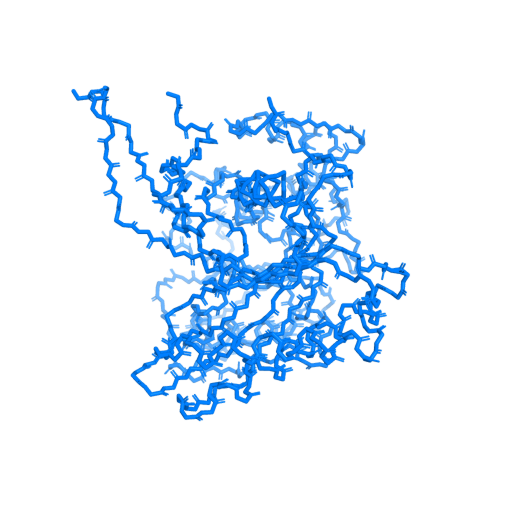.00 27.90 179 SER A CA 1
ATOM 1409 C C . SER A 1 193 ? 20.590 26.275 15.154 1.00 27.60 179 SER A C 1
ATOM 1410 O O . SER A 1 193 ? 21.384 25.861 14.315 1.00 30.33 179 SER A O 1
ATOM 1413 N N . ASP A 1 194 ? 20.060 25.508 16.115 1.00 28.22 180 ASP A N 1
ATOM 1414 C CA . ASP A 1 194 ? 20.263 24.049 16.100 1.00 28.62 180 ASP A CA 1
ATOM 1415 C C . ASP A 1 194 ? 19.541 23.412 14.921 1.00 31.87 180 ASP A C 1
ATOM 1416 O O . ASP A 1 194 ? 20.108 22.580 14.198 1.00 36.29 180 ASP A O 1
ATOM 1421 N N . ILE A 1 195 ? 18.277 23.763 14.721 1.00 25.52 181 ILE A N 1
ATOM 1422 C CA . ILE A 1 195 ? 17.596 23.418 13.493 1.00 21.51 181 ILE A CA 1
ATOM 1423 C C . ILE A 1 195 ? 16.804 24.618 13.009 1.00 26.40 181 ILE A C 1
ATOM 1424 O O . ILE A 1 195 ? 16.422 25.506 13.787 1.00 25.25 181 ILE A O 1
ATOM 1429 N N . ILE A 1 196 ? 16.574 24.640 11.705 1.00 23.69 182 ILE A N 1
ATOM 1430 C CA . ILE A 1 196 ? 15.712 25.629 11.065 1.00 22.33 182 ILE A CA 1
ATOM 1431 C C . ILE A 1 196 ? 14.604 24.845 10.379 1.00 23.48 182 ILE A C 1
ATOM 1432 O O . ILE A 1 196 ? 14.890 23.898 9.635 1.00 24.48 182 ILE A O 1
ATOM 1437 N N . ILE A 1 197 ? 13.361 25.231 10.618 1.00 22.83 183 ILE A N 1
ATOM 1438 C CA . ILE A 1 197 ? 12.222 24.563 9.988 1.00 24.27 183 ILE A CA 1
ATOM 1439 C C . ILE A 1 197 ? 11.639 25.516 8.957 1.00 23.08 183 ILE A C 1
ATOM 1440 O O . ILE A 1 197 ? 11.158 26.621 9.291 1.00 23.66 183 ILE A O 1
ATOM 1445 N N . GLY A 1 198 ? 11.680 25.089 7.700 1.00 23.03 184 GLY A N 1
ATOM 1446 C CA . GLY A 1 198 ? 11.109 25.877 6.610 1.00 21.34 184 GLY A CA 1
ATOM 1447 C C . GLY A 1 198 ? 9.667 25.386 6.540 1.00 23.65 184 GLY A C 1
ATOM 1448 O O . GLY A 1 198 ? 9.463 24.169 6.472 1.00 24.00 184 GLY A O 1
ATOM 1449 N N . THR A 1 199 ? 8.691 26.279 6.612 1.00 22.42 185 THR A N 1
ATOM 1450 C CA . THR A 1 199 ? 7.295 25.815 6.729 1.00 22.07 185 THR A CA 1
ATOM 1451 C C . THR A 1 199 ? 6.378 26.866 6.123 1.00 26.28 185 THR A C 1
ATOM 1452 O O . THR A 1 199 ? 6.778 27.983 5.809 1.00 24.69 185 THR A O 1
ATOM 1456 N N . GLY A 1 200 ? 5.105 26.488 5.927 1.00 26.98 186 GLY A N 1
ATOM 1457 C CA . GLY A 1 200 ? 4.240 27.364 5.189 1.00 26.97 186 GLY A CA 1
ATOM 1458 C C . GLY A 1 200 ? 3.256 26.508 4.408 1.00 25.35 186 GLY A C 1
ATOM 1459 O O . GLY A 1 200 ? 3.052 25.329 4.688 1.00 24.51 186 GLY A O 1
ATOM 1460 N N . ALA A 1 201 ? 2.743 27.079 3.345 1.00 27.29 187 ALA A N 1
ATOM 1461 C CA . ALA A 1 201 ? 1.853 26.302 2.500 1.00 32.26 187 ALA A CA 1
ATOM 1462 C C . ALA A 1 201 ? 2.033 26.874 1.123 1.00 27.55 187 ALA A C 1
ATOM 1463 O O . ALA A 1 201 ? 2.522 27.987 0.983 1.00 28.76 187 ALA A O 1
ATOM 1465 N N . THR A 1 202 ? 1.720 26.086 0.099 1.00 26.17 188 THR A N 1
ATOM 1466 C CA . THR A 1 202 ? 1.673 26.640 -1.246 1.00 29.25 188 THR A CA 1
ATOM 1467 C C . THR A 1 202 ? 0.294 26.377 -1.856 1.00 25.69 188 THR A C 1
ATOM 1468 O O . THR A 1 202 ? -0.220 25.263 -1.759 1.00 26.45 188 THR A O 1
ATOM 1472 N N . ARG A 1 203 ? -0.243 27.392 -2.510 1.00 32.76 189 ARG A N 1
ATOM 1473 C CA . ARG A 1 203 ? -1.531 27.299 -3.196 1.00 31.15 189 ARG A CA 1
ATOM 1474 C C . ARG A 1 203 ? -1.359 26.575 -4.516 1.00 37.86 189 ARG A C 1
ATOM 1475 O O . ARG A 1 203 ? -0.380 26.819 -5.242 1.00 36.91 189 ARG A O 1
ATOM 1483 N N . ILE A 1 204 ? -2.252 25.608 -4.748 1.00 33.74 190 ILE A N 1
ATOM 1484 C CA . ILE A 1 204 ? -2.468 24.951 -6.035 1.00 35.78 190 ILE A CA 1
ATOM 1485 C C . ILE A 1 204 ? -3.300 25.843 -6.941 1.00 39.10 190 ILE A C 1
ATOM 1486 O O . ILE A 1 204 ? -3.036 25.973 -8.137 1.00 47.42 190 ILE A O 1
ATOM 1491 N N . ASP A 1 205 ? -4.324 26.459 -6.376 1.00 39.78 191 ASP A N 1
ATOM 1492 C CA . ASP A 1 205 ? -5.231 27.351 -7.074 1.00 38.66 191 ASP A CA 1
ATOM 1493 C C . ASP A 1 205 ? -5.862 28.203 -5.998 1.00 39.63 191 ASP A C 1
ATOM 1494 O O . ASP A 1 205 ? -5.431 28.161 -4.840 1.00 36.21 191 ASP A O 1
ATOM 1499 N N . ASN A 1 206 ? -6.938 28.920 -6.359 1.00 38.59 192 ASN A N 1
ATOM 1500 C CA . ASN A 1 206 ? -7.551 29.866 -5.441 1.00 39.76 192 ASN A CA 1
ATOM 1501 C C . ASN A 1 206 ? -8.120 29.203 -4.195 1.00 39.05 192 ASN A C 1
ATOM 1502 O O . ASN A 1 206 ? -8.326 29.886 -3.183 1.00 36.66 192 ASN A O 1
ATOM 1507 N N . VAL A 1 207 ? -8.347 27.887 -4.225 1.00 32.94 193 VAL A N 1
ATOM 1508 C CA . VAL A 1 207 ? -9.020 27.208 -3.138 1.00 30.26 193 VAL A CA 1
ATOM 1509 C C . VAL A 1 207 ? -8.141 26.152 -2.481 1.00 31.24 193 VAL A C 1
ATOM 1510 O O . VAL A 1 207 ? -8.173 25.999 -1.258 1.00 39.43 193 VAL A O 1
ATOM 1514 N N . ASN A 1 208 ? -7.370 25.409 -3.258 1.00 28.19 194 ASN A N 1
ATOM 1515 C CA . ASN A 1 208 ? -6.674 24.247 -2.725 1.00 24.26 194 ASN A CA 1
ATOM 1516 C C . ASN A 1 208 ? -5.212 24.583 -2.434 1.00 27.55 194 ASN A C 1
ATOM 1517 O O . ASN A 1 208 ? -4.631 25.444 -3.089 1.00 30.60 194 ASN A O 1
ATOM 1522 N N . LEU A 1 209 ? -4.648 23.889 -1.455 1.00 26.70 195 LEU A N 1
ATOM 1523 C CA . LEU A 1 209 ? -3.243 24.127 -1.083 1.00 24.38 195 LEU A CA 1
ATOM 1524 C C . LEU A 1 209 ? -2.685 22.882 -0.419 1.00 24.18 195 LEU A C 1
ATOM 1525 O O . LEU A 1 209 ? -3.404 21.953 -0.083 1.00 26.07 195 LEU A O 1
ATOM 1530 N N . PHE A 1 210 ? -1.354 22.870 -0.168 1.00 22.83 196 PHE A N 1
ATOM 1531 C CA . PHE A 1 210 ? -0.829 21.901 0.772 1.00 23.27 196 PHE A CA 1
ATOM 1532 C C . PHE A 1 210 ? 0.193 22.598 1.675 1.00 21.44 196 PHE A C 1
ATOM 1533 O O . PHE A 1 210 ? 0.770 23.591 1.273 1.00 25.65 196 PHE A O 1
ATOM 1541 N N . CYS A 1 211 ? 0.366 22.081 2.886 1.00 23.51 197 CYS A N 1
ATOM 1542 C CA . CYS A 1 211 ? 1.329 22.610 3.835 1.00 23.61 197 CYS A CA 1
ATOM 1543 C C . CYS A 1 211 ? 2.620 21.831 3.710 1.00 23.70 197 CYS A C 1
ATOM 1544 O O . CYS A 1 211 ? 2.621 20.651 3.339 1.00 22.87 197 CYS A O 1
ATOM 1547 N N . PHE A 1 212 ? 3.731 22.491 4.053 1.00 23.41 198 PHE A N 1
ATOM 1548 C CA . PHE A 1 212 ? 5.016 21.786 4.048 1.00 27.30 198 PHE A CA 1
ATOM 1549 C C . PHE A 1 212 ? 5.778 22.143 5.319 1.00 24.40 198 PHE A C 1
ATOM 1550 O O . PHE A 1 212 ? 5.546 23.191 5.912 1.00 24.71 198 PHE A O 1
ATOM 1558 N N . ALA A 1 213 ? 6.714 21.272 5.715 1.00 22.46 199 ALA A N 1
ATOM 1559 C CA . ALA A 1 213 ? 7.622 21.575 6.824 1.00 23.97 199 ALA A CA 1
ATOM 1560 C C . ALA A 1 213 ? 8.897 20.778 6.574 1.00 24.49 199 ALA A C 1
ATOM 1561 O O . ALA A 1 213 ? 8.832 19.550 6.437 1.00 24.75 199 ALA A O 1
ATOM 1563 N N A MET A 1 214 ? 10.043 21.464 6.521 0.50 23.09 200 MET A N 1
ATOM 1564 N N B MET A 1 214 ? 10.031 21.481 6.476 0.50 23.10 200 MET A N 1
ATOM 1565 C CA A MET A 1 214 ? 11.311 20.858 6.109 0.50 24.47 200 MET A CA 1
ATOM 1566 C CA B MET A 1 214 ? 11.317 20.881 6.135 0.50 24.51 200 MET A CA 1
ATOM 1567 C C A MET A 1 214 ? 12.345 21.247 7.147 0.50 22.81 200 MET A C 1
ATOM 1568 C C B MET A 1 214 ? 12.284 21.239 7.242 0.50 22.82 200 MET A C 1
ATOM 1569 O O A MET A 1 214 ? 12.539 22.443 7.377 0.50 23.08 200 MET A O 1
ATOM 1570 O O B MET A 1 214 ? 12.387 22.416 7.597 0.50 23.49 200 MET A O 1
ATOM 1579 N N . VAL A 1 215 ? 12.983 20.246 7.795 1.00 23.04 201 VAL A N 1
ATOM 1580 C CA . VAL A 1 215 ? 13.964 20.500 8.860 1.00 24.03 201 VAL A CA 1
ATOM 1581 C C . VAL A 1 215 ? 15.372 20.537 8.281 1.00 23.03 201 VAL A C 1
ATOM 1582 O O . VAL A 1 215 ? 15.763 19.623 7.565 1.00 24.05 201 VAL A O 1
ATOM 1586 N N . PHE A 1 216 ? 16.110 21.629 8.555 1.00 23.52 202 PHE A N 1
ATOM 1587 C CA . PHE A 1 216 ? 17.511 21.794 8.115 1.00 21.85 202 PHE A CA 1
ATOM 1588 C C . PHE A 1 216 ? 18.455 21.965 9.291 1.00 24.19 202 PHE A C 1
ATOM 1589 O O . PHE A 1 216 ? 18.088 22.571 10.309 1.00 24.30 202 PHE A O 1
ATOM 1597 N N . LYS A 1 217 ? 19.712 21.501 9.110 1.00 22.83 203 LYS A N 1
ATOM 1598 C CA . LYS A 1 217 ? 20.791 21.967 9.985 1.00 21.07 203 LYS A CA 1
ATOM 1599 C C . LYS A 1 217 ? 21.283 23.308 9.495 1.00 22.94 203 LYS A C 1
ATOM 1600 O O . LYS A 1 217 ? 21.048 23.706 8.347 1.00 24.18 203 LYS A O 1
ATOM 1606 N N . LYS A 1 218 ? 21.996 24.012 10.371 1.00 25.76 204 LYS A N 1
ATOM 1607 C CA . LYS A 1 218 ? 22.546 25.298 9.938 1.00 25.86 204 LYS A CA 1
ATOM 1608 C C . LYS A 1 218 ? 23.616 25.155 8.862 1.00 25.54 204 LYS A C 1
ATOM 1609 O O . LYS A 1 218 ? 23.903 26.150 8.169 1.00 25.62 204 LYS A O 1
ATOM 1615 N N . ASP A 1 219 ? 24.153 23.941 8.650 1.00 23.75 205 ASP A N 1
ATOM 1616 C CA . ASP A 1 219 ? 25.080 23.770 7.524 1.00 23.49 205 ASP A CA 1
ATOM 1617 C C . ASP A 1 219 ? 24.362 23.592 6.201 1.00 25.59 205 ASP A C 1
ATOM 1618 O O . ASP A 1 219 ? 25.012 23.335 5.194 1.00 23.06 205 ASP A O 1
ATOM 1623 N N . GLY A 1 220 ? 23.026 23.708 6.175 1.00 21.77 206 GLY A N 1
ATOM 1624 C CA . GLY A 1 220 ? 22.324 23.654 4.919 1.00 23.67 206 GLY A CA 1
ATOM 1625 C C . GLY A 1 220 ? 21.753 22.276 4.562 1.00 24.36 206 GLY A C 1
ATOM 1626 O O . GLY A 1 220 ? 21.017 22.183 3.585 1.00 26.23 206 GLY A O 1
ATOM 1627 N N A THR A 1 221 ? 22.070 21.223 5.313 0.50 24.15 207 THR A N 1
ATOM 1628 N N B THR A 1 221 ? 22.089 21.227 5.310 0.50 24.12 207 THR A N 1
ATOM 1629 C CA A THR A 1 221 ? 21.582 19.896 4.946 0.50 21.46 207 THR A CA 1
ATOM 1630 C CA B THR A 1 221 ? 21.601 19.885 5.007 0.50 21.62 207 THR A CA 1
ATOM 1631 C C A THR A 1 221 ? 20.173 19.663 5.484 0.50 23.30 207 THR A C 1
ATOM 1632 C C B THR A 1 221 ? 20.151 19.722 5.472 0.50 23.29 207 THR A C 1
ATOM 1633 O O A THR A 1 221 ? 19.865 20.013 6.623 0.50 24.30 207 THR A O 1
ATOM 1634 O O B THR A 1 221 ? 19.780 20.207 6.541 0.50 23.91 207 THR A O 1
ATOM 1641 N N . MET A 1 222 ? 19.336 19.055 4.651 1.00 25.63 208 MET A N 1
ATOM 1642 C CA . MET A 1 222 ? 17.944 18.722 5.012 1.00 25.50 208 MET A CA 1
ATOM 1643 C C . MET A 1 222 ? 17.900 17.418 5.801 1.00 26.27 208 MET A C 1
ATOM 1644 O O . MET A 1 222 ? 18.512 16.432 5.385 1.00 26.21 208 MET A O 1
ATOM 1649 N N . LEU A 1 223 ? 17.253 17.428 6.981 1.00 21.68 209 LEU A N 1
ATOM 1650 C CA . LEU A 1 223 ? 17.166 16.259 7.853 1.00 23.21 209 LEU A CA 1
ATOM 1651 C C . LEU A 1 223 ? 15.862 15.477 7.676 1.00 26.23 209 LEU A C 1
ATOM 1652 O O . LEU A 1 223 ? 15.833 14.257 7.883 1.00 26.99 209 LEU A O 1
ATOM 1657 N N . TRP A 1 224 ? 14.784 16.160 7.325 1.00 25.05 210 TRP A N 1
ATOM 1658 C CA . TRP A 1 224 ? 13.473 15.496 7.327 1.00 24.76 210 TRP A CA 1
ATOM 1659 C C . TRP A 1 224 ? 12.500 16.405 6.618 1.00 23.73 210 TRP A C 1
ATOM 1660 O O . TRP A 1 224 ? 12.589 17.637 6.755 1.00 24.49 210 TRP A O 1
ATOM 1671 N N . ASN A 1 225 ? 11.576 15.838 5.835 1.00 25.11 211 ASN A N 1
ATOM 1672 C CA . ASN A 1 225 ? 10.595 16.728 5.247 1.00 25.92 211 ASN A CA 1
ATOM 1673 C C . ASN A 1 225 ? 9.239 16.053 5.222 1.00 24.02 211 ASN A C 1
ATOM 1674 O O . ASN A 1 225 ? 9.147 14.839 5.082 1.00 27.25 211 ASN A O 1
ATOM 1679 N N . GLU A 1 226 ? 8.221 16.880 5.386 1.00 25.65 212 GLU A N 1
ATOM 1680 C CA . GLU A 1 226 ? 6.833 16.416 5.470 1.00 28.53 212 GLU A CA 1
ATOM 1681 C C . GLU A 1 226 ? 5.973 17.348 4.636 1.00 23.76 212 GLU A C 1
ATOM 1682 O O . GLU A 1 226 ? 6.209 18.566 4.586 1.00 26.01 212 GLU A O 1
ATOM 1688 N N A ILE A 1 227 ? 4.991 16.786 3.929 0.50 26.09 213 ILE A N 1
ATOM 1689 N N B ILE A 1 227 ? 4.945 16.764 4.015 0.50 26.04 213 ILE A N 1
ATOM 1690 C CA A ILE A 1 227 ? 3.989 17.633 3.293 0.50 23.44 213 ILE A CA 1
ATOM 1691 C CA B ILE A 1 227 ? 4.003 17.486 3.171 0.50 23.46 213 ILE A CA 1
ATOM 1692 C C A ILE A 1 227 ? 2.613 17.072 3.614 0.50 23.16 213 ILE A C 1
ATOM 1693 C C B ILE A 1 227 ? 2.599 17.022 3.559 0.50 23.91 213 ILE A C 1
ATOM 1694 O O A ILE A 1 227 ? 2.434 15.866 3.810 0.50 26.77 213 ILE A O 1
ATOM 1695 O O B ILE A 1 227 ? 2.387 15.825 3.781 0.50 26.73 213 ILE A O 1
ATOM 1704 N N . SER A 1 228 ? 1.662 17.965 3.715 1.00 25.72 214 SER A N 1
ATOM 1705 C CA . SER A 1 228 ? 0.294 17.538 3.990 1.00 24.92 214 SER A CA 1
ATOM 1706 C C . SER A 1 228 ? -0.352 17.047 2.708 1.00 29.65 214 SER A C 1
ATOM 1707 O O . SER A 1 228 ? 0.088 17.368 1.613 1.00 24.21 214 SER A O 1
ATOM 1710 N N . PRO A 1 229 ? -1.481 16.341 2.811 1.00 27.04 215 PRO A N 1
ATOM 1711 C CA . PRO A 1 229 ? -2.344 16.209 1.634 1.00 30.66 215 PRO A CA 1
ATOM 1712 C C . PRO A 1 229 ? -2.804 17.571 1.136 1.00 29.67 215 PRO A C 1
ATOM 1713 O O . PRO A 1 229 ? -2.766 18.581 1.856 1.00 27.27 215 PRO A O 1
ATOM 1717 N N . ILE A 1 230 ? -3.252 17.590 -0.127 1.00 26.07 216 ILE A N 1
ATOM 1718 C CA . ILE A 1 230 ? -3.910 18.752 -0.679 1.00 25.78 216 ILE A CA 1
ATOM 1719 C C . ILE A 1 230 ? -5.261 18.893 0.027 1.00 27.25 216 ILE A C 1
ATOM 1720 O O . ILE A 1 230 ? -5.983 17.899 0.206 1.00 26.30 216 ILE A O 1
ATOM 1725 N N . VAL A 1 231 ? -5.522 20.090 0.546 1.00 27.45 217 VAL A N 1
ATOM 1726 C CA . VAL A 1 231 ? -6.700 20.445 1.336 1.00 27.06 217 VAL A CA 1
ATOM 1727 C C . VAL A 1 231 ? -7.198 21.816 0.863 1.00 27.64 217 VAL A C 1
ATOM 1728 O O . VAL A 1 231 ? -6.577 22.472 0.031 1.00 26.70 217 VAL A O 1
ATOM 1732 N N . THR A 1 232 ? -8.400 22.233 1.329 1.00 26.80 218 THR A N 1
ATOM 1733 C CA . THR A 1 232 ? -8.874 23.572 0.987 1.00 23.58 218 THR A CA 1
ATOM 1734 C C . THR A 1 232 ? -8.358 24.596 1.989 1.00 22.75 218 THR A C 1
ATOM 1735 O O . THR A 1 232 ? -7.949 24.264 3.108 1.00 26.44 218 THR A O 1
ATOM 1739 N N . SER A 1 233 ? -8.408 25.876 1.575 1.00 25.52 219 SER A N 1
ATOM 1740 C CA . SER A 1 233 ? -7.892 26.953 2.410 1.00 29.02 219 SER A CA 1
ATOM 1741 C C . SER A 1 233 ? -8.487 26.926 3.793 1.00 28.99 219 SER A C 1
ATOM 1742 O O . SER A 1 233 ? -7.824 27.276 4.772 1.00 28.56 219 SER A O 1
ATOM 1745 N N . SER A 1 234 ? -9.760 26.525 3.900 1.00 30.03 220 SER A N 1
ATOM 1746 C CA . SER A 1 234 ? -10.391 26.449 5.206 1.00 26.46 220 SER A CA 1
ATOM 1747 C C . SER A 1 234 ? -9.695 25.507 6.170 1.00 28.15 220 SER A C 1
ATOM 1748 O O . SER A 1 234 ? -9.928 25.601 7.376 1.00 32.11 220 SER A O 1
ATOM 1751 N N . GLU A 1 235 ? -8.844 24.597 5.679 1.00 27.00 221 GLU A N 1
ATOM 1752 C CA . GLU A 1 235 ? -8.200 23.634 6.544 1.00 27.07 221 GLU A CA 1
ATOM 1753 C C . GLU A 1 235 ? -6.715 23.973 6.787 1.00 22.24 221 GLU A C 1
ATOM 1754 O O . GLU A 1 235 ? -6.047 23.212 7.472 1.00 25.17 221 GLU A O 1
ATOM 1760 N N . TYR A 1 236 ? -6.267 25.138 6.312 1.00 24.04 222 TYR A N 1
ATOM 1761 C CA . TYR A 1 236 ? -4.854 25.540 6.377 1.00 26.02 222 TYR A CA 1
ATOM 1762 C C . TYR A 1 236 ? -4.297 25.443 7.796 1.00 30.35 222 TYR A C 1
ATOM 1763 O O . TYR A 1 236 ? -3.304 24.745 8.042 1.00 26.36 222 TYR A O 1
ATOM 1772 N N . LEU A 1 237 ? -4.888 26.169 8.751 1.00 27.08 223 LEU A N 1
ATOM 1773 C CA . LEU A 1 237 ? -4.235 26.215 10.063 1.00 32.91 223 LEU A CA 1
ATOM 1774 C C . LEU A 1 237 ? -4.181 24.855 10.765 1.00 32.87 223 LEU A C 1
ATOM 1775 O O . LEU A 1 237 ? -3.192 24.540 11.439 1.00 29.38 223 LEU A O 1
ATOM 1780 N N . THR A 1 238 ? -5.213 24.009 10.612 1.00 27.36 224 THR A N 1
ATOM 1781 C CA . THR A 1 238 ? -5.147 22.670 11.174 1.00 24.50 224 THR A CA 1
ATOM 1782 C C . THR A 1 238 ? -3.968 21.871 10.614 1.00 25.61 224 THR A C 1
ATOM 1783 O O . THR A 1 238 ? -3.262 21.201 11.365 1.00 28.83 224 THR A O 1
ATOM 1787 N N . TYR A 1 239 ? -3.811 21.865 9.297 1.00 26.38 225 TYR A N 1
ATOM 1788 C CA . TYR A 1 239 ? -2.769 21.064 8.676 1.00 28.19 225 TYR A CA 1
ATOM 1789 C C . TYR A 1 239 ? -1.395 21.716 8.810 1.00 23.54 225 TYR A C 1
ATOM 1790 O O . TYR A 1 239 ? -0.389 21.005 8.695 1.00 28.06 225 TYR A O 1
ATOM 1799 N N . LEU A 1 240 ? -1.325 23.028 9.041 1.00 24.97 226 LEU A N 1
ATOM 1800 C CA . LEU A 1 240 ? -0.017 23.652 9.270 1.00 24.68 226 LEU A CA 1
ATOM 1801 C C . LEU A 1 240 ? 0.578 23.132 10.566 1.00 26.11 226 LEU A C 1
ATOM 1802 O O . LEU A 1 240 ? 1.747 22.707 10.626 1.00 26.16 226 LEU A O 1
ATOM 1807 N N . LYS A 1 241 ? -0.238 23.130 11.627 1.00 28.87 227 LYS A N 1
ATOM 1808 C CA . LYS A 1 241 ? 0.209 22.606 12.906 1.00 28.73 227 LYS A CA 1
ATOM 1809 C C . LYS A 1 241 ? 0.540 21.126 12.807 1.00 28.93 227 LYS A C 1
ATOM 1810 O O . LYS A 1 241 ? 1.578 20.684 13.312 1.00 30.86 227 LYS A O 1
ATOM 1816 N N . SER A 1 242 ? -0.325 20.328 12.161 1.00 25.39 228 SER A N 1
ATOM 1817 C CA . SER A 1 242 ? -0.051 18.889 12.162 1.00 26.95 228 SER A CA 1
ATOM 1818 C C . SER A 1 242 ? 1.188 18.559 11.317 1.00 27.17 228 SER A C 1
ATOM 1819 O O . SER A 1 242 ? 1.942 17.654 11.667 1.00 28.64 228 SER A O 1
ATOM 1822 N N . THR A 1 243 ? 1.418 19.297 10.228 1.00 25.77 229 THR A N 1
ATOM 1823 C CA . THR A 1 243 ? 2.572 19.019 9.371 1.00 28.44 229 THR A CA 1
ATOM 1824 C C . THR A 1 243 ? 3.873 19.357 10.080 1.00 26.23 229 THR A C 1
ATOM 1825 O O . THR A 1 243 ? 4.865 18.617 9.966 1.00 25.72 229 THR A O 1
ATOM 1829 N N . ILE A 1 244 ? 3.887 20.470 10.808 1.00 24.74 230 ILE A N 1
ATOM 1830 C CA . ILE A 1 244 ? 5.090 20.816 11.567 1.00 26.69 230 ILE A CA 1
ATOM 1831 C C . ILE A 1 244 ? 5.336 19.779 12.657 1.00 30.11 230 ILE A C 1
ATOM 1832 O O . ILE A 1 244 ? 6.465 19.333 12.878 1.00 24.80 230 ILE A O 1
ATOM 1837 N N . LYS A 1 245 ? 4.277 19.401 13.388 1.00 25.14 231 LYS A N 1
ATOM 1838 C CA . LYS A 1 245 ? 4.474 18.411 14.433 1.00 25.38 231 LYS A CA 1
ATOM 1839 C C . LYS A 1 245 ? 5.052 17.123 13.857 1.00 26.75 231 LYS A C 1
ATOM 1840 O O . LYS A 1 245 ? 6.006 16.572 14.410 1.00 28.49 231 LYS A O 1
ATOM 1846 N N . LYS A 1 246 ? 4.541 16.696 12.702 1.00 26.25 232 LYS A N 1
ATOM 1847 C CA . LYS A 1 246 ? 4.989 15.465 12.071 1.00 24.07 232 LYS A CA 1
ATOM 1848 C C . LYS A 1 246 ? 6.458 15.541 11.682 1.00 28.70 232 LYS A C 1
ATOM 1849 O O . LYS A 1 246 ? 7.189 14.551 11.834 1.00 28.77 232 LYS A O 1
ATOM 1855 N N . VAL A 1 247 ? 6.908 16.704 11.176 1.00 27.28 233 VAL A N 1
ATOM 1856 C CA . VAL A 1 247 ? 8.312 16.785 10.759 1.00 25.36 233 VAL A CA 1
ATOM 1857 C C . VAL A 1 247 ? 9.224 16.800 11.972 1.00 27.82 233 VAL A C 1
ATOM 1858 O O . VAL A 1 247 ? 10.324 16.227 11.939 1.00 25.27 233 VAL A O 1
ATOM 1862 N N . VAL A 1 248 ? 8.798 17.418 13.073 1.00 25.76 234 VAL A N 1
ATOM 1863 C CA . VAL A 1 248 ? 9.649 17.397 14.265 1.00 26.10 234 VAL A CA 1
ATOM 1864 C C . VAL A 1 248 ? 9.705 15.990 14.852 1.00 27.83 234 VAL A C 1
ATOM 1865 O O . VAL A 1 248 ? 10.756 15.533 15.305 1.00 27.43 234 VAL A O 1
ATOM 1869 N N . TYR A 1 249 ? 8.570 15.270 14.867 1.00 31.96 235 TYR A N 1
ATOM 1870 C CA . TYR A 1 249 ? 8.603 13.881 15.325 1.00 32.40 235 TYR A CA 1
ATOM 1871 C C . TYR A 1 249 ? 9.582 13.055 14.488 1.00 30.35 235 TYR A C 1
ATOM 1872 O O . TYR A 1 249 ? 10.372 12.273 15.026 1.00 29.62 235 TYR A O 1
ATOM 1881 N N . GLY A 1 250 ? 9.528 13.210 13.167 1.00 30.04 236 GLY A N 1
ATOM 1882 C CA . GLY A 1 250 ? 10.414 12.447 12.300 1.00 28.51 236 GLY A CA 1
ATOM 1883 C C . GLY A 1 250 ? 11.863 12.820 12.528 1.00 28.77 236 GLY A C 1
ATOM 1884 O O . GLY A 1 250 ? 12.741 11.959 12.616 1.00 28.45 236 GLY A O 1
ATOM 1885 N N . PHE A 1 251 ? 12.126 14.118 12.670 1.00 25.29 237 PHE A N 1
ATOM 1886 C CA . PHE A 1 251 ? 13.487 14.532 12.953 1.00 26.36 237 PHE A CA 1
ATOM 1887 C C . PHE A 1 251 ? 13.976 13.940 14.269 1.00 27.63 237 PHE A C 1
ATOM 1888 O O . PHE A 1 251 ? 15.136 13.510 14.376 1.00 29.75 237 PHE A O 1
ATOM 1896 N N . LYS A 1 252 ? 13.115 13.927 15.293 1.00 27.09 238 LYS A N 1
ATOM 1897 C CA . LYS A 1 252 ? 13.563 13.509 16.615 1.00 26.53 238 LYS A CA 1
ATOM 1898 C C . LYS A 1 252 ? 13.762 11.995 16.668 1.00 28.44 238 LYS A C 1
ATOM 1899 O O . LYS A 1 252 ? 14.649 11.507 17.380 1.00 31.49 238 LYS A O 1
ATOM 1905 N N . LYS A 1 253 ? 12.953 11.251 15.924 1.00 29.49 239 LYS A N 1
ATOM 1906 C CA . LYS A 1 253 ? 13.151 9.796 15.882 1.00 30.76 239 LYS A CA 1
ATOM 1907 C C . LYS A 1 253 ? 14.428 9.433 15.139 1.00 37.05 239 LYS A C 1
ATOM 1908 O O . LYS A 1 253 ? 15.130 8.491 15.529 1.00 32.93 239 LYS A O 1
ATOM 1914 N N . SER A 1 254 ? 14.727 10.146 14.053 1.00 30.66 240 SER A N 1
ATOM 1915 C CA . SER A 1 254 ? 15.928 9.856 13.282 1.00 32.92 240 SER A CA 1
ATOM 1916 C C . SER A 1 254 ? 17.171 10.498 13.874 1.00 36.79 240 SER A C 1
ATOM 1917 O O . SER A 1 254 ? 18.275 10.067 13.540 1.00 33.87 240 SER A O 1
ATOM 1920 N N . ASN A 1 255 ? 17.019 11.495 14.752 1.00 36.56 241 ASN A N 1
ATOM 1921 C CA . ASN A 1 255 ? 18.133 12.143 15.451 1.00 39.81 241 ASN A CA 1
ATOM 1922 C C . ASN A 1 255 ? 17.843 12.168 16.947 1.00 42.01 241 ASN A C 1
ATOM 1923 O O . ASN A 1 255 ? 17.685 13.238 17.536 1.00 40.25 241 ASN A O 1
ATOM 1928 N N . PRO A 1 256 ? 17.775 11.003 17.601 1.00 37.67 242 PRO A N 1
ATOM 1929 C CA . PRO A 1 256 ? 17.299 10.980 18.993 1.00 38.34 242 PRO A CA 1
ATOM 1930 C C . PRO A 1 256 ? 18.227 11.674 19.969 1.00 45.64 242 PRO A C 1
ATOM 1931 O O . PRO A 1 256 ? 17.796 11.999 21.079 1.00 54.73 242 PRO A O 1
ATOM 1935 N N A ASP A 1 257 ? 19.489 11.921 19.616 0.50 47.57 243 ASP A N 1
ATOM 1936 N N B ASP A 1 257 ? 19.488 11.841 19.590 0.50 47.55 243 ASP A N 1
ATOM 1937 C CA A ASP A 1 257 ? 20.412 12.556 20.554 0.50 54.35 243 ASP A CA 1
ATOM 1938 C CA B ASP A 1 257 ? 20.465 12.525 20.421 0.50 54.25 243 ASP A CA 1
ATOM 1939 C C A ASP A 1 257 ? 20.572 14.057 20.325 0.50 58.71 243 ASP A C 1
ATOM 1940 C C B ASP A 1 257 ? 20.191 14.018 20.454 0.50 58.04 243 ASP A C 1
ATOM 1941 O O A ASP A 1 257 ? 21.272 14.716 21.101 0.50 58.86 243 ASP A O 1
ATOM 1942 O O B ASP A 1 257 ? 20.171 14.637 21.526 0.50 57.49 243 ASP A O 1
ATOM 1951 N N . TRP A 1 258 ? 19.964 14.599 19.272 1.00 56.72 244 TRP A N 1
ATOM 1952 C CA . TRP A 1 258 ? 19.869 16.033 19.024 1.00 58.20 244 TRP A CA 1
ATOM 1953 C C . TRP A 1 258 ? 19.091 16.790 20.090 1.00 59.43 244 TRP A C 1
ATOM 1954 O O . TRP A 1 258 ? 17.878 16.596 20.241 1.00 62.45 244 TRP A O 1
ATOM 1965 N N . ASP A 1 259 ? 19.769 17.646 20.836 1.00 62.03 245 ASP A N 1
ATOM 1966 C CA . ASP A 1 259 ? 19.096 18.590 21.714 1.00 68.47 245 ASP A CA 1
ATOM 1967 C C . ASP A 1 259 ? 18.854 19.860 20.909 1.00 59.26 245 ASP A C 1
ATOM 1968 O O . ASP A 1 259 ? 19.787 20.420 20.325 1.00 63.72 245 ASP A O 1
ATOM 1973 N N . VAL A 1 260 ? 17.607 20.283 20.814 1.00 43.72 246 VAL A N 1
ATOM 1974 C CA . VAL A 1 260 ? 17.297 21.519 20.116 1.00 33.18 246 VAL A CA 1
ATOM 1975 C C . VAL A 1 260 ? 17.102 22.577 21.191 1.00 38.90 246 VAL A C 1
ATOM 1976 O O . VAL A 1 260 ? 16.056 22.645 21.834 1.00 36.31 246 VAL A O 1
ATOM 1980 N N . GLU A 1 261 ? 18.132 23.408 21.386 1.00 33.84 247 GLU A N 1
ATOM 1981 C CA . GLU A 1 261 ? 18.021 24.525 22.306 1.00 35.47 247 GLU A CA 1
ATOM 1982 C C . GLU A 1 261 ? 17.836 25.863 21.599 1.00 31.93 247 GLU A C 1
ATOM 1983 O O . GLU A 1 261 ? 17.423 26.818 22.251 1.00 32.33 247 GLU A O 1
ATOM 1989 N N . LYS A 1 262 ? 18.111 25.934 20.297 1.00 28.46 248 LYS A N 1
ATOM 1990 C CA . LYS A 1 262 ? 17.910 27.152 19.494 1.00 29.24 248 LYS A CA 1
ATOM 1991 C C . LYS A 1 262 ? 17.172 26.769 18.222 1.00 27.47 248 LYS A C 1
ATOM 1992 O O . LYS A 1 262 ? 17.669 25.949 17.433 1.00 29.78 248 LYS A O 1
ATOM 1998 N N . LEU A 1 263 ? 15.953 27.273 18.067 1.00 28.77 249 LEU A N 1
ATOM 1999 C CA . LEU A 1 263 ? 15.075 26.854 16.980 1.00 27.57 249 LEU A CA 1
ATOM 2000 C C . LEU A 1 263 ? 14.615 28.087 16.194 1.00 29.14 249 LEU A C 1
ATOM 2001 O O . LEU A 1 263 ? 14.252 29.110 16.790 1.00 29.82 249 LEU A O 1
ATOM 2006 N N A THR A 1 264 ? 14.628 27.987 14.869 0.50 24.19 250 THR A N 1
ATOM 2007 N N B THR A 1 264 ? 14.687 28.036 14.858 0.50 24.14 250 THR A N 1
ATOM 2008 C CA A THR A 1 264 ? 14.103 29.057 14.026 0.50 22.92 250 THR A CA 1
ATOM 2009 C CA B THR A 1 264 ? 14.090 29.096 14.035 0.50 22.89 250 THR A CA 1
ATOM 2010 C C A THR A 1 264 ? 13.113 28.499 13.012 0.50 24.06 250 THR A C 1
ATOM 2011 C C B THR A 1 264 ? 13.100 28.487 13.053 0.50 24.11 250 THR A C 1
ATOM 2012 O O A THR A 1 264 ? 13.384 27.470 12.386 0.50 25.99 250 THR A O 1
ATOM 2013 O O B THR A 1 264 ? 13.354 27.410 12.501 0.50 25.87 250 THR A O 1
ATOM 2020 N N . LEU A 1 265 ? 11.959 29.156 12.871 1.00 23.41 251 LEU A N 1
ATOM 2021 C CA . LEU A 1 265 ? 11.023 28.865 11.794 1.00 23.77 251 LEU A CA 1
ATOM 2022 C C . LEU A 1 265 ? 11.175 29.882 10.670 1.00 24.62 251 LEU A C 1
ATOM 2023 O O . LEU A 1 265 ? 11.175 31.094 10.921 1.00 25.45 251 LEU A O 1
ATOM 2028 N N . HIS A 1 266 ? 11.318 29.411 9.434 1.00 23.74 252 HIS A N 1
ATOM 2029 C CA . HIS A 1 266 ? 11.249 30.266 8.245 1.00 18.74 252 HIS A CA 1
ATOM 2030 C C . HIS A 1 266 ? 9.924 29.959 7.572 1.00 25.89 252 HIS A C 1
ATOM 2031 O O . HIS A 1 266 ? 9.771 28.882 6.994 1.00 24.89 252 HIS A O 1
ATOM 2038 N N . VAL A 1 267 ? 8.994 30.913 7.612 1.00 22.65 253 VAL A N 1
ATOM 2039 C CA . VAL A 1 267 ? 7.650 30.738 7.045 1.00 25.01 253 VAL A CA 1
ATOM 2040 C C . VAL A 1 267 ? 7.591 31.419 5.693 1.00 26.44 253 VAL A C 1
ATOM 2041 O O . VAL A 1 267 ? 7.909 32.611 5.578 1.00 27.20 253 VAL A O 1
ATOM 2045 N N . SER A 1 268 ? 7.124 30.701 4.673 1.00 22.00 254 SER A N 1
ATOM 2046 C CA . SER A 1 268 ? 7.055 31.243 3.314 1.00 25.16 254 SER A CA 1
ATOM 2047 C C . SER A 1 268 ? 5.894 30.594 2.572 1.00 30.00 254 SER A C 1
ATOM 2048 O O . SER A 1 268 ? 5.240 29.687 3.084 1.00 27.42 254 SER A O 1
ATOM 2051 N N . GLY A 1 269 ? 5.710 31.023 1.334 1.00 30.08 255 GLY A N 1
ATOM 2052 C CA . GLY A 1 269 ? 4.745 30.460 0.414 1.00 32.22 255 GLY A CA 1
ATOM 2053 C C . GLY A 1 269 ? 3.542 31.375 0.256 1.00 38.66 255 GLY A C 1
ATOM 2054 O O . GLY A 1 269 ? 3.195 32.156 1.150 1.00 34.02 255 GLY A O 1
ATOM 2055 N N . LYS A 1 270 ? 2.930 31.322 -0.918 1.00 44.71 256 LYS A N 1
ATOM 2056 C CA . LYS A 1 270 ? 1.656 32.005 -1.141 1.00 39.01 256 LYS A CA 1
ATOM 2057 C C . LYS A 1 270 ? 0.571 31.189 -0.460 1.00 35.33 256 LYS A C 1
ATOM 2058 O O . LYS A 1 270 ? 0.253 30.077 -0.890 1.00 36.43 256 LYS A O 1
ATOM 2064 N N . ARG A 1 271 ? 0.034 31.721 0.617 1.00 41.36 257 ARG A N 1
ATOM 2065 C CA . ARG A 1 271 ? -0.888 31.011 1.490 1.00 38.88 257 ARG A CA 1
ATOM 2066 C C . ARG A 1 271 ? -2.004 31.944 1.971 1.00 37.41 257 ARG A C 1
ATOM 2067 O O . ARG A 1 271 ? -1.954 33.157 1.700 1.00 39.14 257 ARG A O 1
ATOM 2075 N N . PRO A 1 272 ? -3.017 31.445 2.687 1.00 36.23 258 PRO A N 1
ATOM 2076 C CA . PRO A 1 272 ? -4.109 32.337 3.111 1.00 39.27 258 PRO A CA 1
ATOM 2077 C C . PRO A 1 272 ? -3.609 33.467 3.994 1.00 50.34 258 PRO A C 1
ATOM 2078 O O . PRO A 1 272 ? -2.671 33.314 4.779 1.00 47.68 258 PRO A O 1
ATOM 2082 N N . LYS A 1 273 ? -4.248 34.621 3.843 1.00 55.30 259 LYS A N 1
ATOM 2083 C CA . LYS A 1 273 ? -3.895 35.813 4.606 1.00 54.82 259 LYS A CA 1
ATOM 2084 C C . LYS A 1 273 ? -4.616 35.721 5.944 1.00 59.64 259 LYS A C 1
ATOM 2085 O O . LYS A 1 273 ? -5.740 36.196 6.117 1.00 58.08 259 LYS A O 1
ATOM 2091 N N . MET A 1 274 ? -3.964 35.055 6.887 1.00 56.72 260 MET A N 1
ATOM 2092 C CA . MET A 1 274 ? -4.424 34.869 8.255 1.00 50.66 260 MET A CA 1
ATOM 2093 C C . MET A 1 274 ? -3.275 35.128 9.219 1.00 53.53 260 MET A C 1
ATOM 2094 O O . MET A 1 274 ? -2.998 34.325 10.110 1.00 50.71 260 MET A O 1
ATOM 2099 N N . LYS A 1 275 ? -2.595 36.272 9.044 1.00 52.46 261 LYS A N 1
ATOM 2100 C CA . LYS A 1 275 ? -1.262 36.464 9.617 1.00 50.12 261 LYS A CA 1
ATOM 2101 C C . LYS A 1 275 ? -1.265 36.315 11.133 1.00 46.92 261 LYS A C 1
ATOM 2102 O O . LYS A 1 275 ? -0.474 35.546 11.691 1.00 36.36 261 LYS A O 1
ATOM 2108 N N . ASP A 1 276 ? -2.155 37.037 11.819 1.00 51.94 262 ASP A N 1
ATOM 2109 C CA . ASP A 1 276 ? -2.195 36.950 13.275 1.00 46.45 262 ASP A CA 1
ATOM 2110 C C . ASP A 1 276 ? -2.656 35.572 13.741 1.00 39.48 262 ASP A C 1
ATOM 2111 O O . ASP A 1 276 ? -2.127 35.044 14.723 1.00 38.43 262 ASP A O 1
ATOM 2116 N N . GLY A 1 277 ? -3.646 34.984 13.058 1.00 36.83 263 GLY A N 1
ATOM 2117 C CA . GLY A 1 277 ? -4.077 33.640 13.399 1.00 36.08 263 GLY A CA 1
ATOM 2118 C C . GLY A 1 277 ? -2.988 32.613 13.140 1.00 36.46 263 GLY A C 1
ATOM 2119 O O . GLY A 1 277 ? -2.790 31.690 13.931 1.00 33.36 263 GLY A O 1
ATOM 2120 N N . GLU A 1 278 ? -2.249 32.782 12.040 1.00 34.18 264 GLU A N 1
ATOM 2121 C CA . GLU A 1 278 ? -1.153 31.854 11.726 1.00 34.40 264 GLU A CA 1
ATOM 2122 C C . GLU A 1 278 ? -0.052 31.943 12.773 1.00 27.79 264 GLU A C 1
ATOM 2123 O O . GLU A 1 278 ? 0.434 30.926 13.273 1.00 31.09 264 GLU A O 1
ATOM 2129 N N . THR A 1 279 ? 0.393 33.172 13.088 1.00 30.15 265 THR A N 1
ATOM 2130 C CA . THR A 1 279 ? 1.413 33.335 14.121 1.00 32.63 265 THR A CA 1
ATOM 2131 C C . THR A 1 279 ? 0.994 32.695 15.437 1.00 32.65 265 THR A C 1
ATOM 2132 O O . THR A 1 279 ? 1.804 32.054 16.107 1.00 30.83 265 THR A O 1
ATOM 2136 N N . LYS A 1 280 ? -0.267 32.893 15.848 1.00 36.32 266 LYS A N 1
ATOM 2137 C CA . LYS A 1 280 ? -0.742 32.273 17.086 1.00 33.19 266 LYS A CA 1
ATOM 2138 C C . LYS A 1 280 ? -0.638 30.748 17.042 1.00 29.50 266 LYS A C 1
ATOM 2139 O O . LYS A 1 280 ? -0.245 30.122 18.027 1.00 32.10 266 LYS A O 1
ATOM 2145 N N . ILE A 1 281 ? -1.008 30.133 15.916 1.00 28.87 267 ILE A N 1
ATOM 2146 C CA . ILE A 1 281 ? -0.920 28.681 15.772 1.00 27.14 267 ILE A CA 1
ATOM 2147 C C . ILE A 1 281 ? 0.536 28.214 15.774 1.00 28.46 267 ILE A C 1
ATOM 2148 O O . ILE A 1 281 ? 0.885 27.199 16.394 1.00 32.35 267 ILE A O 1
ATOM 2153 N N . LEU A 1 282 ? 1.408 28.950 15.101 1.00 30.07 268 LEU A N 1
ATOM 2154 C CA . LEU A 1 282 ? 2.817 28.547 15.090 1.00 31.12 268 LEU A CA 1
ATOM 2155 C C . LEU A 1 282 ? 3.413 28.623 16.486 1.00 33.51 268 LEU A C 1
ATOM 2156 O O . LEU A 1 282 ? 4.168 27.737 16.898 1.00 32.01 268 LEU A O 1
ATOM 2161 N N . LYS A 1 283 ? 3.058 29.670 17.248 1.00 31.36 269 LYS A N 1
ATOM 2162 C CA . LYS A 1 283 ? 3.527 29.759 18.625 1.00 37.47 269 LYS A CA 1
ATOM 2163 C C . LYS A 1 283 ? 3.013 28.595 19.457 1.00 34.57 269 LYS A C 1
ATOM 2164 O O . LYS A 1 283 ? 3.787 27.947 20.173 1.00 33.74 269 LYS A O 1
ATOM 2170 N N . GLU A 1 284 ? 1.706 28.286 19.349 1.00 34.20 270 GLU A N 1
ATOM 2171 C CA . GLU A 1 284 ? 1.145 27.141 20.061 1.00 32.79 270 GLU A CA 1
ATOM 2172 C C . GLU A 1 284 ? 1.879 25.855 19.719 1.00 32.95 270 GLU A C 1
ATOM 2173 O O . GLU A 1 284 ? 2.078 24.997 20.588 1.00 36.04 270 GLU A O 1
ATOM 2179 N N . THR A 1 285 ? 2.254 25.699 18.447 1.00 34.54 271 THR A N 1
ATOM 2180 C CA . THR A 1 285 ? 2.906 24.469 18.001 1.00 33.99 271 THR A CA 1
ATOM 2181 C C . THR A 1 285 ? 4.252 24.279 18.696 1.00 29.83 271 THR A C 1
ATOM 2182 O O . THR A 1 285 ? 4.549 23.202 19.215 1.00 34.01 271 THR A O 1
ATOM 2186 N N . VAL A 1 286 ? 5.074 25.330 18.722 1.00 34.11 272 VAL A N 1
ATOM 2187 C CA . VAL A 1 286 ? 6.348 25.277 19.436 1.00 36.27 272 VAL A CA 1
ATOM 2188 C C . VAL A 1 286 ? 6.129 24.977 20.910 1.00 38.74 272 VAL A C 1
ATOM 2189 O O . VAL A 1 286 ? 6.822 24.137 21.503 1.00 37.19 272 VAL A O 1
ATOM 2193 N N . GLU A 1 287 ? 5.167 25.668 21.534 1.00 40.17 273 GLU A N 1
ATOM 2194 C CA . GLU A 1 287 ? 4.863 25.404 22.938 1.00 38.55 273 GLU A CA 1
ATOM 2195 C C . GLU A 1 287 ? 4.438 23.960 23.155 1.00 43.36 273 GLU A C 1
ATOM 2196 O O . GLU A 1 287 ? 4.832 23.331 24.146 1.00 45.96 273 GLU A O 1
ATOM 2202 N N . GLU A 1 288 ? 3.628 23.406 22.247 1.00 38.68 274 GLU A N 1
ATOM 2203 C CA . GLU A 1 288 ? 3.226 22.017 22.430 1.00 40.86 274 GLU A CA 1
ATOM 2204 C C . GLU A 1 288 ? 4.414 21.082 22.264 1.00 46.23 274 GLU A C 1
ATOM 2205 O O . GLU A 1 288 ? 4.546 20.096 23.003 1.00 43.74 274 GLU A O 1
ATOM 2211 N N . LEU A 1 289 ? 5.314 21.400 21.325 1.00 38.16 275 LEU A N 1
ATOM 2212 C CA . LEU A 1 289 ? 6.508 20.575 21.150 1.00 37.17 275 LEU A CA 1
ATOM 2213 C C . LEU A 1 289 ? 7.425 20.678 22.363 1.00 41.29 275 LEU A C 1
ATOM 2214 O O . LEU A 1 289 ? 8.043 19.681 22.751 1.00 44.31 275 LEU A O 1
ATOM 2219 N N . LYS A 1 290 ? 7.476 21.850 23.009 1.00 40.26 276 LYS A N 1
ATOM 2220 C CA . LYS A 1 290 ? 8.219 21.985 24.264 1.00 37.34 276 LYS A CA 1
ATOM 2221 C C . LYS A 1 290 ? 7.630 21.085 25.342 1.00 51.70 276 LYS A C 1
ATOM 2222 O O . LYS A 1 290 ? 8.356 20.370 26.045 1.00 45.72 276 LYS A O 1
ATOM 2228 N N . LYS A 1 291 ? 6.302 21.120 25.488 1.00 49.53 277 LYS A N 1
ATOM 2229 C CA . LYS A 1 291 ? 5.634 20.299 26.493 1.00 47.79 277 LYS A CA 1
ATOM 2230 C C . LYS A 1 291 ? 5.849 18.814 26.230 1.00 53.29 277 LYS A C 1
ATOM 2231 O O . LYS A 1 291 ? 6.045 18.034 27.168 1.00 58.27 277 LYS A O 1
ATOM 2237 N N . GLN A 1 292 ? 5.831 18.401 24.960 1.00 52.52 278 GLN A N 1
ATOM 2238 C CA . GLN A 1 292 ? 6.125 17.018 24.589 1.00 48.83 278 GLN A CA 1
ATOM 2239 C C . GLN A 1 292 ? 7.612 16.667 24.649 1.00 51.16 278 GLN A C 1
ATOM 2240 O O . GLN A 1 292 ? 7.976 15.526 24.331 1.00 49.10 278 GLN A O 1
ATOM 2246 N N . GLU A 1 293 ? 8.473 17.598 25.053 1.00 44.54 279 GLU A N 1
ATOM 2247 C CA . GLU A 1 293 ? 9.914 17.352 25.131 1.00 55.66 279 GLU A CA 1
ATOM 2248 C C . GLU A 1 293 ? 10.496 16.923 23.782 1.00 46.36 279 GLU A C 1
ATOM 2249 O O . GLU A 1 293 ? 11.452 16.146 23.714 1.00 44.56 279 GLU A O 1
ATOM 2255 N N . MET A 1 294 ? 9.931 17.441 22.695 1.00 43.83 280 MET A N 1
ATOM 2256 C CA . MET A 1 294 ? 10.513 17.248 21.373 1.00 42.71 280 MET A CA 1
ATOM 2257 C C . MET A 1 294 ? 11.612 18.259 21.075 1.00 37.20 280 MET A C 1
ATOM 2258 O O . MET A 1 294 ? 12.438 18.011 20.202 1.00 36.46 280 MET A O 1
ATOM 2263 N N . VAL A 1 295 ? 11.599 19.409 21.755 1.00 37.35 281 VAL A N 1
ATOM 2264 C CA . VAL A 1 295 ? 12.715 20.336 21.808 1.00 37.54 281 VAL A CA 1
ATOM 2265 C C . VAL A 1 295 ? 12.960 20.620 23.281 1.00 41.26 281 VAL A C 1
ATOM 2266 O O . VAL A 1 295 ? 12.152 20.268 24.140 1.00 40.04 281 VAL A O 1
ATOM 2270 N N . SER A 1 296 ? 14.056 21.319 23.562 1.00 37.28 282 SER A N 1
ATOM 2271 C CA . SER A 1 296 ? 14.376 21.650 24.943 1.00 37.24 282 SER A CA 1
ATOM 2272 C C . SER A 1 296 ? 13.261 22.455 25.600 1.00 45.17 282 SER A C 1
ATOM 2273 O O . SER A 1 296 ? 12.624 23.309 24.969 1.00 43.14 282 SER A O 1
ATOM 2276 N N . ARG A 1 297 ? 13.015 22.166 26.885 1.00 47.92 283 ARG A N 1
ATOM 2277 C CA . ARG A 1 297 ? 12.103 22.991 27.673 1.00 52.90 283 ARG A CA 1
ATOM 2278 C C . ARG A 1 297 ? 12.573 24.443 27.744 1.00 44.11 283 ARG A C 1
ATOM 2279 O O . ARG A 1 297 ? 11.758 25.357 27.919 1.00 52.61 283 ARG A O 1
ATOM 2287 N N . ASP A 1 298 ? 13.870 24.678 27.608 1.00 41.01 284 ASP A N 1
ATOM 2288 C CA . ASP A 1 298 ? 14.425 26.022 27.609 1.00 42.90 284 ASP A CA 1
ATOM 2289 C C . ASP A 1 298 ? 14.748 26.525 26.201 1.00 45.75 284 ASP A C 1
ATOM 2290 O O . ASP A 1 298 ? 15.565 27.443 26.057 1.00 40.61 284 ASP A O 1
ATOM 2295 N N . VAL A 1 299 ? 14.140 25.930 25.166 1.00 33.94 285 VAL A N 1
ATOM 2296 C CA . VAL A 1 299 ? 14.439 26.327 23.793 1.00 40.47 285 VAL A CA 1
ATOM 2297 C C . VAL A 1 299 ? 14.249 27.837 23.630 1.00 33.37 285 VAL A C 1
ATOM 2298 O O . VAL A 1 299 ? 13.305 28.425 24.168 1.00 35.54 285 VAL A O 1
ATOM 2302 N N A LYS A 1 300 ? 15.180 28.462 22.916 0.50 29.55 286 LYS A N 1
ATOM 2303 N N B LYS A 1 300 ? 15.151 28.467 22.887 0.50 29.57 286 LYS A N 1
ATOM 2304 C CA A LYS A 1 300 ? 15.036 29.828 22.419 0.50 34.51 286 LYS A CA 1
ATOM 2305 C CA B LYS A 1 300 ? 14.997 29.858 22.458 0.50 34.49 286 LYS A CA 1
ATOM 2306 C C A LYS A 1 300 ? 14.610 29.748 20.962 0.50 32.05 286 LYS A C 1
ATOM 2307 C C B LYS A 1 300 ? 14.668 29.852 20.973 0.50 32.05 286 LYS A C 1
ATOM 2308 O O A LYS A 1 300 ? 15.249 29.043 20.177 0.50 32.60 286 LYS A O 1
ATOM 2309 O O B LYS A 1 300 ? 15.439 29.308 20.177 0.50 33.24 286 LYS A O 1
ATOM 2320 N N . TYR A 1 301 ? 13.526 30.439 20.599 1.00 29.28 287 TYR A N 1
ATOM 2321 C CA . TYR A 1 301 ? 13.051 30.329 19.230 1.00 32.06 287 TYR A CA 1
ATOM 2322 C C . TYR A 1 301 ? 12.569 31.651 18.676 1.00 29.58 287 TYR A C 1
ATOM 2323 O O . TYR A 1 301 ? 12.201 32.581 19.412 1.00 29.02 287 TYR A O 1
ATOM 2332 N N . ALA A 1 302 ? 12.575 31.719 17.346 1.00 25.41 288 ALA A N 1
ATOM 2333 C CA . ALA A 1 302 ? 11.970 32.846 16.644 1.00 26.36 288 ALA A CA 1
ATOM 2334 C C . ALA A 1 302 ? 11.210 32.308 15.442 1.00 29.59 288 ALA A C 1
ATOM 2335 O O . ALA A 1 302 ? 11.608 31.310 14.826 1.00 27.51 288 ALA A O 1
ATOM 2337 N N . ILE A 1 303 ? 10.116 32.976 15.105 1.00 28.02 289 ILE A N 1
ATOM 2338 C CA . ILE A 1 303 ? 9.313 32.641 13.938 1.00 23.93 289 ILE A CA 1
ATOM 2339 C C . ILE A 1 303 ? 9.444 33.795 12.974 1.00 26.31 289 ILE A C 1
ATOM 2340 O O . ILE A 1 303 ? 9.087 34.927 13.320 1.00 26.38 289 ILE A O 1
ATOM 2345 N N . LEU A 1 304 ? 9.944 33.524 11.768 1.00 24.58 290 LEU A N 1
ATOM 2346 C CA . LEU A 1 304 ? 10.263 34.569 10.794 1.00 24.67 290 LEU A CA 1
ATOM 2347 C C . LEU A 1 304 ? 9.430 34.369 9.547 1.00 27.51 290 LEU A C 1
ATOM 2348 O O . LEU A 1 304 ? 9.201 33.229 9.125 1.00 27.30 290 LEU A O 1
ATOM 2353 N N . HIS A 1 305 ? 9.001 35.474 8.940 1.00 24.02 291 HIS A N 1
ATOM 2354 C CA . HIS A 1 305 ? 8.423 35.448 7.602 1.00 22.92 291 HIS A CA 1
ATOM 2355 C C . HIS A 1 305 ? 9.483 35.858 6.598 1.00 27.11 291 HIS A C 1
ATOM 2356 O O . HIS A 1 305 ? 10.085 36.921 6.737 1.00 28.10 291 HIS A O 1
ATOM 2363 N N . LEU A 1 306 ? 9.729 35.001 5.602 1.00 23.20 292 LEU A N 1
ATOM 2364 C CA . LEU A 1 306 ? 10.676 35.295 4.535 1.00 24.50 292 LEU A CA 1
ATOM 2365 C C . LEU A 1 306 ? 9.882 35.489 3.251 1.00 30.09 292 LEU A C 1
ATOM 2366 O O . LEU A 1 306 ? 9.190 34.567 2.794 1.00 28.62 292 LEU A O 1
ATOM 2371 N N . ASN A 1 307 ? 10.019 36.667 2.640 1.00 26.01 293 ASN A N 1
ATOM 2372 C CA . ASN A 1 307 ? 9.286 37.078 1.442 1.00 27.88 293 ASN A CA 1
ATOM 2373 C C . ASN A 1 307 ? 10.265 37.644 0.421 1.00 27.33 293 ASN A C 1
ATOM 2374 O O . ASN A 1 307 ? 11.063 38.524 0.754 1.00 30.57 293 ASN A O 1
ATOM 2379 N N . GLU A 1 308 ? 10.257 37.110 -0.800 1.00 32.65 294 GLU A N 1
ATOM 2380 C CA . GLU A 1 308 ? 10.988 37.748 -1.885 1.00 34.11 294 GLU A CA 1
ATOM 2381 C C . GLU A 1 308 ? 10.244 39.020 -2.275 1.00 36.29 294 GLU A C 1
ATOM 2382 O O . GLU A 1 308 ? 9.026 39.001 -2.437 1.00 36.90 294 GLU A O 1
ATOM 2388 N N . THR A 1 309 ? 10.953 40.136 -2.381 1.00 35.25 295 THR A N 1
ATOM 2389 C CA . THR A 1 309 ? 10.311 41.390 -2.755 1.00 36.07 295 THR A CA 1
ATOM 2390 C C . THR A 1 309 ? 10.855 41.840 -4.112 1.00 42.94 295 THR A C 1
ATOM 2391 O O . THR A 1 309 ? 11.680 41.158 -4.730 1.00 44.58 295 THR A O 1
ATOM 2395 N N . HIS A 1 310 ? 10.366 42.990 -4.576 1.00 39.70 296 HIS A N 1
ATOM 2396 C CA . HIS A 1 310 ? 10.677 43.473 -5.922 1.00 44.61 296 HIS A CA 1
ATOM 2397 C C . HIS A 1 310 ? 12.175 43.706 -6.121 1.00 35.49 296 HIS A C 1
ATOM 2398 O O . HIS A 1 310 ? 12.809 44.403 -5.310 1.00 37.43 296 HIS A O 1
ATOM 2405 N N . PRO A 1 311 ? 12.769 43.180 -7.194 1.00 33.27 297 PRO A N 1
ATOM 2406 C CA . PRO A 1 311 ? 14.174 43.458 -7.478 1.00 28.46 297 PRO A CA 1
ATOM 2407 C C . PRO A 1 311 ? 14.415 44.942 -7.706 1.00 33.55 297 PRO A C 1
ATOM 2408 O O . PRO A 1 311 ? 13.515 45.665 -8.124 1.00 35.10 297 PRO A O 1
ATOM 2412 N N . PHE A 1 312 ? 15.623 45.385 -7.366 1.00 30.33 298 PHE A N 1
ATOM 2413 C CA . PHE A 1 312 ? 16.058 46.753 -7.634 1.00 31.22 298 PHE A CA 1
ATOM 2414 C C . PHE A 1 312 ? 17.536 46.727 -8.012 1.00 34.43 298 PHE A C 1
ATOM 2415 O O . PHE A 1 312 ? 18.212 45.691 -7.929 1.00 34.43 298 PHE A O 1
ATOM 2423 N N . TRP A 1 313 ? 18.046 47.865 -8.475 1.00 27.15 299 TRP A N 1
ATOM 2424 C CA . TRP A 1 313 ? 19.389 47.915 -9.028 1.00 29.83 299 TRP A CA 1
ATOM 2425 C C . TRP A 1 313 ? 20.156 49.053 -8.407 1.00 39.57 299 TRP A C 1
ATOM 2426 O O . TRP A 1 313 ? 19.697 50.204 -8.448 1.00 39.30 299 TRP A O 1
ATOM 2437 N N . VAL A 1 314 ? 21.341 48.762 -7.879 1.00 30.98 300 VAL A N 1
ATOM 2438 C CA . VAL A 1 314 ? 22.200 49.845 -7.405 1.00 34.28 300 VAL A CA 1
ATOM 2439 C C . VAL A 1 314 ? 22.973 50.395 -8.601 1.00 47.48 300 VAL A C 1
ATOM 2440 O O . VAL A 1 314 ? 23.780 49.694 -9.213 1.00 41.88 300 VAL A O 1
ATOM 2444 N N . MET A 1 315 ? 22.714 51.658 -8.954 1.00 47.84 301 MET A N 1
ATOM 2445 C CA . MET A 1 315 ? 23.433 52.280 -10.057 1.00 53.96 301 MET A CA 1
ATOM 2446 C C . MET A 1 315 ? 24.783 52.812 -9.615 1.00 59.70 301 MET A C 1
ATOM 2447 O O . MET A 1 315 ? 25.403 53.587 -10.346 1.00 70.62 301 MET A O 1
ATOM 2452 N N . GLY A 1 316 ? 25.241 52.388 -8.440 1.00 63.22 302 GLY A N 1
ATOM 2453 C CA . GLY A 1 316 ? 26.414 52.937 -7.788 1.00 75.50 302 GLY A CA 1
ATOM 2454 C C . GLY A 1 316 ? 26.023 53.943 -6.717 1.00 75.36 302 GLY A C 1
ATOM 2455 O O . GLY A 1 316 ? 25.062 54.696 -6.890 1.00 49.72 302 GLY A O 1
ATOM 2456 N N . PRO A 1 324 ? 29.303 46.811 -2.618 1.00 75.44 310 PRO A N 1
ATOM 2457 C CA . PRO A 1 324 ? 29.411 45.774 -1.576 1.00 81.00 310 PRO A CA 1
ATOM 2458 C C . PRO A 1 324 ? 28.098 45.505 -0.809 1.00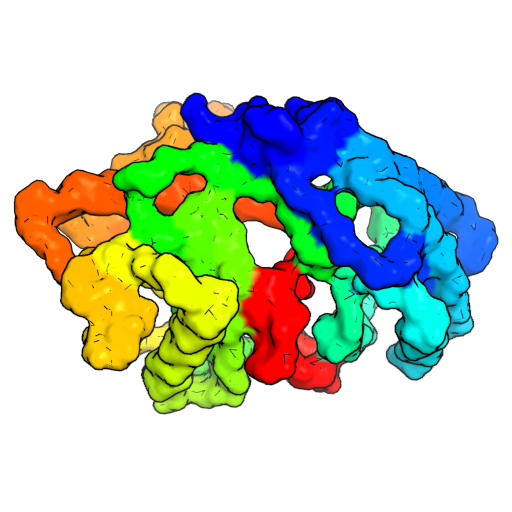 71.10 310 PRO A C 1
ATOM 2459 O O . PRO A 1 324 ? 27.964 45.858 0.364 1.00 69.10 310 PRO A O 1
ATOM 2463 N N . TYR A 1 325 ? 27.137 44.876 -1.479 1.00 61.70 311 TYR A N 1
ATOM 2464 C CA . TYR A 1 325 ? 25.877 44.473 -0.861 1.00 57.70 311 TYR A CA 1
ATOM 2465 C C . TYR A 1 325 ? 25.829 42.968 -0.604 1.00 57.28 311 TYR A C 1
ATOM 2466 O O . TYR A 1 325 ? 24.783 42.434 -0.211 1.00 49.08 311 TYR A O 1
ATOM 2475 N N . GLU A 1 326 ? 26.949 42.279 -0.791 1.00 57.03 312 GLU A N 1
ATOM 2476 C CA . GLU A 1 326 ? 27.033 40.842 -0.536 1.00 58.25 312 GLU A CA 1
ATOM 2477 C C . GLU A 1 326 ? 27.047 40.622 0.970 1.00 55.76 312 GLU A C 1
ATOM 2478 O O . GLU A 1 326 ? 28.063 40.843 1.636 1.00 58.75 312 GLU A O 1
ATOM 2484 N N . GLY A 1 327 ? 25.909 40.202 1.513 1.00 47.64 313 GLY A N 1
ATOM 2485 C CA . GLY A 1 327 ? 25.745 40.040 2.943 1.00 46.72 313 GLY A CA 1
ATOM 2486 C C . GLY A 1 327 ? 25.152 41.232 3.681 1.00 44.91 313 GLY A C 1
ATOM 2487 O O . GLY A 1 327 ? 25.046 41.178 4.912 1.00 44.37 313 GLY A O 1
ATOM 2488 N N . THR A 1 328 ? 24.754 42.292 2.980 1.00 37.22 314 THR A N 1
ATOM 2489 C CA . THR A 1 328 ? 24.292 43.497 3.671 1.00 37.53 314 THR A CA 1
ATOM 2490 C C . THR A 1 328 ? 22.899 43.320 4.274 1.00 37.84 314 THR A C 1
ATOM 2491 O O . THR A 1 328 ? 21.988 42.775 3.642 1.00 40.57 314 THR A O 1
ATOM 2495 N N . LYS A 1 329 ? 22.746 43.790 5.507 1.00 31.70 315 LYS A N 1
ATOM 2496 C CA . LYS A 1 329 ? 21.514 43.706 6.279 1.00 30.90 315 LYS A CA 1
ATOM 2497 C C . LYS A 1 329 ? 20.958 45.101 6.522 1.00 33.43 315 LYS A C 1
ATOM 2498 O O . LYS A 1 329 ? 21.698 45.985 6.976 1.00 33.30 315 LYS A O 1
ATOM 2504 N N . VAL A 1 330 ? 19.659 45.281 6.275 1.00 29.92 316 VAL A N 1
ATOM 2505 C CA . VAL A 1 330 ? 18.974 46.570 6.416 1.00 28.35 316 VAL A CA 1
ATOM 2506 C C . VAL A 1 330 ? 17.907 46.420 7.485 1.00 34.45 316 VAL A C 1
ATOM 2507 O O . VAL A 1 330 ? 17.100 45.488 7.436 1.00 29.34 316 VAL A O 1
ATOM 2511 N N . LYS A 1 331 ? 17.910 47.311 8.468 1.00 26.33 317 LYS A N 1
ATOM 2512 C CA . LYS A 1 331 ? 16.856 47.320 9.467 1.00 26.19 317 LYS A CA 1
ATOM 2513 C C . LYS A 1 331 ? 15.784 48.322 9.048 1.00 35.78 317 LYS A C 1
ATOM 2514 O O . LYS A 1 331 ? 16.100 49.495 8.820 1.00 30.08 317 LYS A O 1
ATOM 2520 N N . LEU A 1 332 ? 14.531 47.860 8.930 1.00 26.59 318 LEU A N 1
ATOM 2521 C CA . LEU A 1 332 ? 13.390 48.716 8.652 1.00 28.23 318 LEU A CA 1
ATOM 2522 C C . LEU A 1 332 ? 12.602 49.064 9.899 1.00 35.12 318 LEU A C 1
ATOM 2523 O O . LEU A 1 332 ? 12.057 50.177 9.985 1.00 35.24 318 LEU A O 1
ATOM 2528 N N . SER A 1 333 ? 12.578 48.176 10.883 1.00 31.01 319 SER A N 1
ATOM 2529 C CA . SER A 1 333 ? 12.010 48.422 12.203 1.00 29.11 319 SER A CA 1
ATOM 2530 C C . SER A 1 333 ? 12.602 47.374 13.144 1.00 33.41 319 SER A C 1
ATOM 2531 O O . SER A 1 333 ? 13.471 46.590 12.749 1.00 32.77 319 SER A O 1
ATOM 2534 N N . SER A 1 334 ? 12.147 47.367 14.398 1.00 33.94 320 SER A N 1
ATOM 2535 C CA . SER A 1 334 ? 12.693 46.399 15.349 1.00 37.18 320 SER A CA 1
ATOM 2536 C C . SER A 1 334 ? 12.424 44.977 14.891 1.00 34.74 320 SER A C 1
ATOM 2537 O O . SER A 1 334 ? 13.178 44.050 15.233 1.00 36.21 320 SER A O 1
ATOM 2540 N N . LYS A 1 335 ? 11.372 44.792 14.102 1.00 31.53 321 LYS A N 1
ATOM 2541 C CA . LYS A 1 335 ? 10.982 43.444 13.686 1.00 35.43 321 LYS A CA 1
ATOM 2542 C C . LYS A 1 335 ? 11.166 43.175 12.203 1.00 32.60 321 LYS A C 1
ATOM 2543 O O . LYS A 1 335 ? 11.036 42.015 11.791 1.00 31.47 321 LYS A O 1
ATOM 2549 N N . ARG A 1 336 ? 11.430 44.198 11.386 1.00 30.18 322 ARG A N 1
ATOM 2550 C CA . ARG A 1 336 ? 11.400 44.059 9.938 1.00 30.58 322 ARG A CA 1
ATOM 2551 C C . ARG A 1 336 ? 12.773 44.367 9.365 1.00 31.93 322 ARG A C 1
ATOM 2552 O O . ARG A 1 336 ? 13.361 45.416 9.673 1.00 27.24 322 ARG A O 1
ATOM 2560 N N . TYR A 1 337 ? 13.287 43.444 8.545 1.00 24.83 323 TYR A N 1
ATOM 2561 C CA . TYR A 1 337 ? 14.633 43.529 8.001 1.00 26.26 323 TYR A CA 1
ATOM 2562 C C . TYR A 1 337 ? 14.588 43.231 6.509 1.00 27.39 323 TYR A C 1
ATOM 2563 O O . TYR A 1 337 ? 13.610 42.689 5.988 1.00 27.88 323 TYR A O 1
ATOM 2572 N N A LEU A 1 338 ? 15.662 43.602 5.819 0.50 25.39 324 LEU A N 1
ATOM 2573 N N B LEU A 1 338 ? 15.654 43.637 5.827 0.50 25.38 324 LEU A N 1
ATOM 2574 C CA A LEU A 1 338 ? 15.821 43.310 4.401 0.50 27.38 324 LEU A CA 1
ATOM 2575 C CA B LEU A 1 338 ? 15.884 43.344 4.422 0.50 27.42 324 LEU A CA 1
ATOM 2576 C C A LEU A 1 338 ? 17.246 42.825 4.142 0.50 31.54 324 LEU A C 1
ATOM 2577 C C B LEU A 1 338 ? 17.276 42.742 4.268 0.50 31.66 324 LEU A C 1
ATOM 2578 O O A LEU A 1 338 ? 18.205 43.473 4.565 0.50 32.13 324 LEU A O 1
ATOM 2579 O O B LEU A 1 338 ? 18.240 43.239 4.862 0.50 30.05 324 LEU A O 1
ATOM 2588 N N . LEU A 1 339 ? 17.387 41.657 3.491 1.00 25.80 325 LEU A N 1
ATOM 2589 C CA . LEU A 1 339 ? 18.686 41.127 3.106 1.00 24.65 325 LEU A CA 1
ATOM 2590 C C . LEU A 1 339 ? 18.896 41.425 1.627 1.00 29.98 325 LEU A C 1
ATOM 2591 O O . LEU A 1 339 ? 18.070 41.029 0.798 1.00 31.50 325 LEU A O 1
ATOM 2596 N N . THR A 1 340 ? 19.966 42.156 1.289 1.00 29.11 326 THR A N 1
ATOM 2597 C CA . THR A 1 340 ? 20.205 42.542 -0.108 1.00 30.13 326 THR A CA 1
ATOM 2598 C C . THR A 1 340 ? 20.961 41.427 -0.816 1.00 36.02 326 THR A C 1
ATOM 2599 O O . THR A 1 340 ? 22.155 41.518 -1.077 1.00 43.67 326 THR A O 1
ATOM 2603 N N . LEU A 1 341 ? 20.227 40.395 -1.199 1.00 33.38 327 LEU A N 1
ATOM 2604 C CA . LEU A 1 341 ? 20.840 39.280 -1.913 1.00 38.00 327 LEU A CA 1
ATOM 2605 C C . LEU A 1 341 ? 21.112 39.675 -3.362 1.00 38.04 327 LEU A C 1
ATOM 2606 O O . LEU A 1 341 ? 20.270 40.299 -4.026 1.00 37.75 327 LEU A O 1
ATOM 2611 N N . LEU A 1 342 ? 22.301 39.342 -3.850 1.00 36.74 328 LEU A N 1
ATOM 2612 C CA . LEU A 1 342 ? 22.646 39.637 -5.232 1.00 44.33 328 LEU A CA 1
ATOM 2613 C C . LEU A 1 342 ? 21.926 38.674 -6.166 1.00 49.66 328 LEU A C 1
ATOM 2614 O O . LEU A 1 342 ? 21.713 37.505 -5.834 1.00 41.90 328 LEU A O 1
ATOM 2619 N N . GLN A 1 343 ? 21.526 39.180 -7.333 1.00 40.73 329 GLN A N 1
ATOM 2620 C CA . GLN A 1 343 ? 20.893 38.314 -8.324 1.00 53.74 329 GLN A CA 1
ATOM 2621 C C . GLN A 1 343 ? 21.898 37.261 -8.778 1.00 62.35 329 GLN A C 1
ATOM 2622 O O . GLN A 1 343 ? 23.038 37.610 -9.100 1.00 60.57 329 GLN A O 1
ATOM 2628 N N . PRO A 1 344 ? 21.522 35.965 -8.803 1.00 70.78 330 PRO A N 1
ATOM 2629 C CA . PRO A 1 344 ? 22.385 34.853 -9.236 1.00 66.86 330 PRO A CA 1
ATOM 2630 C C . PRO A 1 344 ? 22.637 34.843 -10.748 1.00 78.26 330 PRO A C 1
ATOM 2631 O O . PRO A 1 344 ? 22.288 35.808 -11.440 1.00 78.61 330 PRO A O 1
ATOM 2635 N N . GLU A 1 352 ? 26.181 51.794 -17.659 1.00 98.10 338 GLU A N 1
ATOM 2636 C CA . GLU A 1 352 ? 25.355 51.177 -16.623 1.00 99.31 338 GLU A CA 1
ATOM 2637 C C . GLU A 1 352 ? 26.155 50.209 -15.747 1.00 95.57 338 GLU A C 1
ATOM 2638 O O . GLU A 1 352 ? 26.192 49.004 -16.013 1.00 93.42 338 GLU A O 1
ATOM 2640 N N . MET A 1 353 ? 26.796 50.744 -14.703 1.00 88.07 339 MET A N 1
ATOM 2641 C CA . MET A 1 353 ? 27.406 49.924 -13.653 1.00 97.48 339 MET A CA 1
ATOM 2642 C C . MET A 1 353 ? 26.330 49.514 -12.638 1.00 91.03 339 MET A C 1
ATOM 2643 O O . MET A 1 353 ? 26.381 49.819 -11.444 1.00 83.67 339 MET A O 1
ATOM 2648 N N . VAL A 1 354 ? 25.336 48.796 -13.152 1.00 85.48 340 VAL A N 1
ATOM 2649 C CA . VAL A 1 354 ? 24.097 48.499 -12.440 1.00 69.01 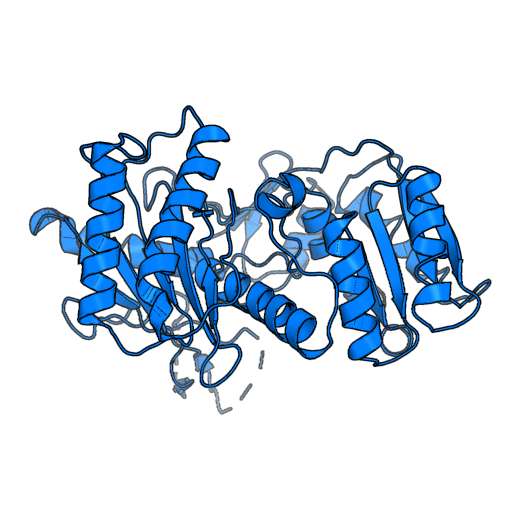340 VAL A CA 1
ATOM 2650 C C . VAL A 1 354 ? 24.243 47.136 -11.760 1.00 66.98 340 VAL A C 1
ATOM 2651 O O . VAL A 1 354 ? 24.467 46.125 -12.434 1.00 69.65 340 VAL A O 1
ATOM 2655 N N . THR A 1 355 ? 24.153 47.114 -10.414 1.00 57.29 341 THR A N 1
ATOM 2656 C CA . THR A 1 355 ? 24.246 45.889 -9.616 1.00 49.07 341 THR A CA 1
ATOM 2657 C C . THR A 1 355 ? 22.852 45.386 -9.290 1.00 43.89 341 THR A C 1
ATOM 2658 O O . THR A 1 355 ? 22.124 46.069 -8.541 1.00 34.20 341 THR A O 1
ATOM 2662 N N . PRO A 1 356 ? 22.433 44.208 -9.789 1.00 43.29 342 PRO A N 1
ATOM 2663 C CA . PRO A 1 356 ? 21.079 43.724 -9.506 1.00 31.87 342 PRO A CA 1
ATOM 2664 C C . PRO A 1 356 ? 21.006 43.110 -8.115 1.00 44.49 342 PRO A C 1
ATOM 2665 O O . PRO A 1 356 ? 21.840 42.277 -7.735 1.00 37.74 342 PRO A O 1
ATOM 2669 N N . ILE A 1 357 ? 19.982 43.518 -7.370 1.00 32.31 343 ILE A N 1
ATOM 2670 C CA . ILE A 1 357 ? 19.678 43.013 -6.038 1.00 28.27 343 ILE A CA 1
ATOM 2671 C C . ILE A 1 357 ? 18.345 42.293 -6.107 1.00 33.66 343 ILE A C 1
ATOM 2672 O O . ILE A 1 357 ? 17.392 42.803 -6.714 1.00 34.94 343 ILE A O 1
ATOM 2677 N N . LYS A 1 358 ? 18.263 41.125 -5.461 1.00 34.11 344 LYS A N 1
ATOM 2678 C CA . LYS A 1 358 ? 17.016 40.400 -5.286 1.00 37.86 344 LYS A CA 1
ATOM 2679 C C . LYS A 1 358 ? 16.728 40.340 -3.798 1.00 37.19 344 LYS A C 1
ATOM 2680 O O . LYS A 1 358 ? 16.991 39.305 -3.163 1.00 41.02 344 LYS A O 1
ATOM 2686 N N . PRO A 1 359 ? 16.140 41.382 -3.228 1.00 35.88 345 PRO A N 1
ATOM 2687 C CA . PRO A 1 359 ? 16.054 41.478 -1.772 1.00 30.12 345 PRO A CA 1
ATOM 2688 C C . PRO A 1 359 ? 15.112 40.447 -1.175 1.00 34.53 345 PRO A C 1
ATOM 2689 O O . PRO A 1 359 ? 14.220 39.913 -1.833 1.00 34.47 345 PRO A O 1
ATOM 2693 N N . LEU A 1 360 ? 15.401 40.099 0.065 1.00 27.13 346 LEU A N 1
ATOM 2694 C CA . LEU A 1 360 ? 14.584 39.190 0.830 1.00 27.21 346 LEU A CA 1
ATOM 2695 C C . LEU A 1 360 ? 14.111 39.927 2.067 1.00 24.84 346 LEU A C 1
ATOM 2696 O O . LEU A 1 360 ? 14.941 40.362 2.880 1.00 29.47 346 LEU A O 1
ATOM 2701 N N A SER A 1 361 ? 12.790 40.075 2.197 0.50 24.89 347 SER A N 1
ATOM 2702 N N B SER A 1 361 ? 12.798 40.057 2.212 0.50 24.90 347 SER A N 1
ATOM 2703 C CA A SER A 1 361 ? 12.178 40.577 3.419 0.50 26.56 347 SER A CA 1
ATOM 2704 C CA B SER A 1 361 ? 12.237 40.598 3.435 0.50 26.48 347 SER A CA 1
ATOM 2705 C C A SER A 1 361 ? 12.246 39.514 4.520 0.50 27.64 347 SER A C 1
ATOM 2706 C C B SER A 1 361 ? 12.213 39.532 4.530 0.50 27.61 347 SER A C 1
ATOM 2707 O O A SER A 1 361 ? 11.968 38.331 4.280 0.50 27.45 347 SER A O 1
ATOM 2708 O O B SER A 1 361 ? 11.855 38.369 4.291 0.50 27.50 347 SER A O 1
ATOM 2713 N N . VAL A 1 362 ? 12.612 39.930 5.735 1.00 26.55 348 VAL A N 1
ATOM 2714 C CA . VAL A 1 362 ? 12.639 39.028 6.905 1.00 26.36 348 VAL A CA 1
ATOM 2715 C C . VAL A 1 362 ? 11.906 39.718 8.040 1.00 27.54 348 VAL A C 1
ATOM 2716 O O . VAL A 1 362 ? 12.388 40.737 8.543 1.00 30.36 348 VAL A O 1
ATOM 2720 N N . GLU A 1 363 ? 10.769 39.177 8.460 1.00 24.68 349 GLU A N 1
ATOM 2721 C CA . GLU A 1 363 ? 10.014 39.775 9.557 1.00 28.08 349 GLU A CA 1
ATOM 2722 C C . GLU A 1 363 ? 9.986 38.824 10.738 1.00 28.45 349 GLU A C 1
ATOM 2723 O O . GLU A 1 363 ? 9.623 37.640 10.592 1.00 27.11 349 GLU A O 1
ATOM 2729 N N . ILE A 1 364 ? 10.339 39.337 11.911 1.00 23.56 350 ILE A N 1
ATOM 2730 C CA . ILE A 1 364 ? 10.251 38.539 13.130 1.00 25.10 350 ILE A CA 1
ATOM 2731 C C . ILE A 1 364 ? 8.826 38.676 13.644 1.00 29.94 350 ILE A C 1
ATOM 2732 O O . ILE A 1 364 ? 8.461 39.723 14.175 1.00 33.30 350 ILE A O 1
ATOM 2737 N N . VAL A 1 365 ? 8.010 37.629 13.497 1.00 26.71 351 VAL A N 1
ATOM 2738 C CA . VAL A 1 365 ? 6.629 37.755 13.969 1.00 27.02 351 VAL A CA 1
ATOM 2739 C C . VAL A 1 365 ? 6.435 37.254 15.391 1.00 26.40 351 VAL A C 1
ATOM 2740 O O . VAL A 1 365 ? 5.411 37.583 16.018 1.00 32.13 351 VAL A O 1
ATOM 2744 N N . SER A 1 366 ? 7.357 36.443 15.916 1.00 28.20 352 SER A N 1
ATOM 2745 C CA . SER A 1 366 ? 7.248 35.978 17.290 1.00 32.29 352 SER A CA 1
ATOM 2746 C C . SER A 1 366 ? 8.605 35.455 17.759 1.00 28.95 352 SER A C 1
ATOM 2747 O O . SER A 1 366 ? 9.342 34.854 16.970 1.00 30.73 352 SER A O 1
ATOM 2750 N N . ASP A 1 367 ? 8.929 35.660 19.038 1.00 29.87 353 ASP A N 1
ATOM 2751 C CA . ASP A 1 367 ? 10.169 35.111 19.605 1.00 29.50 353 ASP A CA 1
ATOM 2752 C C . ASP A 1 367 ? 10.050 35.133 21.125 1.00 32.59 353 ASP A C 1
ATOM 2753 O O . ASP A 1 367 ? 9.226 35.858 21.680 1.00 35.76 353 ASP A O 1
ATOM 2758 N N . ASN A 1 368 ? 10.876 34.331 21.800 1.00 33.40 354 ASN A N 1
ATOM 2759 C CA . ASN A 1 368 ? 10.928 34.337 23.264 1.00 34.47 354 ASN A CA 1
ATOM 2760 C C . ASN A 1 368 ? 12.301 34.812 23.738 1.00 33.22 354 ASN A C 1
ATOM 2761 O O . ASN A 1 368 ? 12.794 34.416 24.795 1.00 34.17 354 ASN A O 1
ATOM 2766 N N . TRP A 1 369 ? 12.922 35.684 22.955 1.00 32.23 355 TRP A N 1
ATOM 2767 C CA . TRP A 1 369 ? 14.239 36.180 23.307 1.00 30.72 355 TRP A CA 1
ATOM 2768 C C . TRP A 1 369 ? 14.114 37.283 24.360 1.00 31.68 355 TRP A C 1
ATOM 2769 O O . TRP A 1 369 ? 13.136 38.019 24.391 1.00 33.90 355 TRP A O 1
ATOM 2780 N N . THR A 1 370 ? 15.112 37.390 25.223 1.00 34.59 356 THR A N 1
ATOM 2781 C CA . THR A 1 370 ? 15.100 38.531 26.144 1.00 35.56 356 THR A CA 1
ATOM 2782 C C . THR A 1 370 ? 15.583 39.793 25.450 1.00 38.38 356 THR A C 1
ATOM 2783 O O . THR A 1 370 ? 16.245 39.757 24.405 1.00 33.26 356 THR A O 1
ATOM 2787 N N . SER A 1 371 ? 15.247 40.946 26.055 1.00 39.73 357 SER A N 1
ATOM 2788 C CA . SER A 1 371 ? 15.665 42.189 25.435 1.00 34.87 357 SER A CA 1
ATOM 2789 C C . SER A 1 371 ? 17.179 42.278 25.358 1.00 32.19 357 SER A C 1
ATOM 2790 O O . SER A 1 371 ? 17.724 42.860 24.415 1.00 34.48 357 SER A O 1
ATOM 2793 N N . GLU A 1 372 ? 17.885 41.683 26.322 1.00 36.55 358 GLU A N 1
ATOM 2794 C CA . GLU A 1 372 ? 19.341 41.779 26.313 1.00 34.55 358 GLU A CA 1
ATOM 2795 C C . GLU A 1 372 ? 19.982 40.958 25.198 1.00 36.33 358 GLU A C 1
ATOM 2796 O O . GLU A 1 372 ? 21.060 41.323 24.709 1.00 34.24 358 GLU A O 1
ATOM 2802 N N . GLU A 1 373 ? 19.358 39.859 24.783 1.00 33.01 359 GLU A N 1
ATOM 2803 C CA . GLU A 1 373 ? 19.941 39.050 23.723 1.00 37.69 359 GLU A CA 1
ATOM 2804 C C . GLU A 1 373 ? 19.365 39.371 22.342 1.00 34.21 359 GLU A C 1
ATOM 2805 O O . GLU A 1 373 ? 19.837 38.826 21.340 1.00 32.58 359 GLU A O 1
ATOM 2811 N N . TYR A 1 374 ? 18.418 40.301 22.249 1.00 32.87 360 TYR A N 1
ATOM 2812 C CA . TYR A 1 374 ? 17.587 40.373 21.045 1.00 36.80 360 TYR A CA 1
ATOM 2813 C C . TYR A 1 374 ? 18.412 40.732 19.811 1.00 35.67 360 TYR A C 1
ATOM 2814 O O . TYR A 1 374 ? 18.399 40.021 18.792 1.00 29.82 360 TYR A O 1
ATOM 2823 N N . TYR A 1 375 ? 19.158 41.829 19.878 1.00 32.25 361 TYR A N 1
ATOM 2824 C CA . TYR A 1 375 ? 19.845 42.233 18.662 1.00 38.41 361 TYR A CA 1
ATOM 2825 C C . TYR A 1 375 ? 21.001 41.309 18.321 1.00 30.53 361 TYR A C 1
ATOM 2826 O O . TYR A 1 375 ? 21.299 41.134 17.134 1.00 30.13 361 TYR A O 1
ATOM 2835 N N . HIS A 1 376 ? 21.642 40.694 19.326 1.00 29.37 362 HIS A N 1
ATOM 2836 C CA . HIS A 1 376 ? 22.638 39.663 19.030 1.00 31.86 362 HIS A CA 1
ATOM 2837 C C . HIS A 1 376 ? 21.989 38.544 18.226 1.00 28.04 362 HIS A C 1
ATOM 2838 O O . HIS A 1 376 ? 22.571 38.034 17.266 1.00 30.18 362 HIS A O 1
ATOM 2845 N N . ASN A 1 377 ? 20.798 38.146 18.638 1.00 26.10 363 ASN A N 1
ATOM 2846 C CA . ASN A 1 377 ? 20.095 37.053 17.954 1.00 28.45 363 ASN A CA 1
ATOM 2847 C C . ASN A 1 377 ? 19.604 37.473 16.580 1.00 32.23 363 ASN A C 1
ATOM 2848 O O . ASN A 1 377 ? 19.653 36.668 15.639 1.00 29.21 363 ASN A O 1
ATOM 2853 N N . VAL A 1 378 ? 19.189 38.736 16.428 1.00 27.91 364 VAL A N 1
ATOM 2854 C CA . VAL A 1 378 ? 18.807 39.245 15.112 1.00 31.00 364 VAL A CA 1
ATOM 2855 C C . VAL A 1 378 ? 19.960 39.104 14.138 1.00 27.41 364 VAL A C 1
ATOM 2856 O O . VAL A 1 378 ? 19.796 38.595 13.020 1.00 28.03 364 VAL A O 1
ATOM 2860 N N A HIS A 1 379 ? 21.160 39.527 14.552 0.50 25.98 365 HIS A N 1
ATOM 2861 N N B HIS A 1 379 ? 21.164 39.528 14.554 0.50 25.98 365 HIS A N 1
ATOM 2862 C CA A HIS A 1 379 ? 22.307 39.424 13.664 0.50 25.69 365 HIS A CA 1
ATOM 2863 C CA B HIS A 1 379 ? 22.330 39.423 13.686 0.50 25.73 365 HIS A CA 1
ATOM 2864 C C A HIS A 1 379 ? 22.568 37.969 13.288 0.50 27.97 365 HIS A C 1
ATOM 2865 C C B HIS A 1 379 ? 22.581 37.973 13.297 0.50 27.98 365 HIS A C 1
ATOM 2866 O O A HIS A 1 379 ? 22.813 37.651 12.120 0.50 28.63 365 HIS A O 1
ATOM 2867 O O B HIS A 1 379 ? 22.825 37.661 12.127 0.50 28.64 365 HIS A O 1
ATOM 2880 N N . GLU A 1 380 ? 22.479 37.072 14.263 1.00 25.43 366 GLU A N 1
ATOM 2881 C CA . GLU A 1 380 ? 22.761 35.666 13.993 1.00 25.08 366 GLU A CA 1
ATOM 2882 C C . GLU A 1 380 ? 21.739 35.055 13.035 1.00 25.98 366 GLU A C 1
ATOM 2883 O O . GLU A 1 380 ? 22.125 34.273 12.153 1.00 27.37 366 GLU A O 1
ATOM 2889 N N . ILE A 1 381 ? 20.447 35.401 13.176 1.00 26.09 367 ILE A N 1
ATOM 2890 C CA . ILE A 1 381 ? 19.444 34.767 12.292 1.00 26.01 367 ILE A CA 1
ATOM 2891 C C . ILE A 1 381 ? 19.557 35.340 10.881 1.00 28.85 367 ILE A C 1
ATOM 2892 O O . ILE A 1 381 ? 19.303 34.630 9.903 1.00 24.72 367 ILE A O 1
ATOM 2897 N N . LEU A 1 382 ? 19.908 36.631 10.748 1.00 22.79 368 LEU A N 1
ATOM 2898 C CA . LEU A 1 382 ? 20.101 37.208 9.421 1.00 23.43 368 LEU A CA 1
ATOM 2899 C C . LEU A 1 382 ? 21.346 36.663 8.735 1.00 22.34 368 LEU A C 1
ATOM 2900 O O . LEU A 1 382 ? 21.322 36.375 7.531 1.00 25.31 368 LEU A O 1
ATOM 2905 N N . ASP A 1 383 ? 22.443 36.495 9.480 1.00 23.92 369 ASP A N 1
ATOM 2906 C CA . ASP A 1 383 ? 23.622 35.884 8.891 1.00 25.48 369 ASP A CA 1
ATOM 2907 C C . ASP A 1 383 ? 23.278 34.464 8.436 1.00 23.90 369 ASP A C 1
ATOM 2908 O O . ASP A 1 383 ? 23.681 34.028 7.353 1.00 23.74 369 ASP A O 1
ATOM 2913 N N . GLU A 1 384 ? 22.515 33.767 9.260 1.00 24.41 370 GLU A N 1
ATOM 2914 C CA . GLU A 1 384 ? 22.151 32.379 8.957 1.00 27.35 370 GLU A CA 1
ATOM 2915 C C . GLU A 1 384 ? 21.374 32.282 7.650 1.00 24.32 370 GLU A C 1
ATOM 2916 O O . GLU A 1 384 ? 21.592 31.368 6.840 1.00 23.74 370 GLU A O 1
ATOM 2922 N N . ILE A 1 385 ? 20.431 33.193 7.455 1.00 24.35 371 ILE A N 1
ATOM 2923 C CA . ILE A 1 385 ? 19.642 33.216 6.232 1.00 23.13 371 ILE A CA 1
ATOM 2924 C C . ILE A 1 385 ? 20.529 33.508 5.049 1.00 26.18 371 ILE A C 1
ATOM 2925 O O . ILE A 1 385 ? 20.393 32.891 3.988 1.00 22.78 371 ILE A O 1
ATOM 2930 N N . TYR A 1 386 ? 21.497 34.418 5.222 1.00 22.41 372 TYR A N 1
ATOM 2931 C CA . TYR A 1 386 ? 22.456 34.660 4.154 1.00 23.86 372 TYR A CA 1
ATOM 2932 C C . TYR A 1 386 ? 23.299 33.405 3.849 1.00 22.16 372 TYR A C 1
ATOM 2933 O O . TYR A 1 386 ? 23.448 33.041 2.686 1.00 23.80 372 TYR A O 1
ATOM 2942 N N . TYR A 1 387 ? 23.797 32.688 4.867 1.00 21.86 373 TYR A N 1
ATOM 2943 C CA . TYR A 1 387 ? 24.554 31.469 4.584 1.00 24.49 373 TYR A CA 1
ATOM 2944 C C . TYR A 1 387 ? 23.691 30.431 3.876 1.00 22.88 373 TYR A C 1
ATOM 2945 O O . TYR A 1 387 ? 24.144 29.802 2.914 1.00 23.17 373 TYR A O 1
ATOM 2954 N N . LEU A 1 388 ? 22.438 30.270 4.319 1.00 23.87 374 LEU A N 1
ATOM 2955 C CA . LEU A 1 388 ? 21.526 29.301 3.684 1.00 21.06 374 LEU A CA 1
ATOM 2956 C C . LEU A 1 388 ? 21.239 29.655 2.226 1.00 20.70 374 LEU A C 1
ATOM 2957 O O . LEU A 1 388 ? 20.874 28.763 1.439 1.00 23.09 374 LEU A O 1
ATOM 2962 N N . SER A 1 389 ? 21.360 30.944 1.856 1.00 21.21 375 SER A N 1
ATOM 2963 C CA . SER A 1 389 ? 21.150 31.360 0.475 1.00 21.75 375 SER A CA 1
ATOM 2964 C C . SER A 1 389 ? 22.243 30.851 -0.448 1.00 22.90 375 SER A C 1
ATOM 2965 O O . SER A 1 389 ? 22.069 30.890 -1.672 1.00 22.20 375 SER A O 1
ATOM 2968 N N . LYS A 1 390 ? 23.346 30.344 0.111 1.00 23.00 376 LYS A N 1
ATOM 2969 C CA . LYS A 1 390 ? 24.446 29.826 -0.664 1.00 22.55 376 LYS A CA 1
ATOM 2970 C C . LYS A 1 390 ? 24.364 28.317 -0.850 1.00 22.90 376 LYS A C 1
ATOM 2971 O O . LYS A 1 390 ? 25.276 27.745 -1.463 1.00 24.18 376 LYS A O 1
ATOM 2977 N N A MET A 1 391 ? 23.335 27.661 -0.308 0.50 21.08 377 MET A N 1
ATOM 2978 N N B MET A 1 391 ? 23.339 27.659 -0.302 0.50 21.05 377 MET A N 1
ATOM 2979 C CA A MET A 1 391 ? 23.190 26.208 -0.405 0.50 21.62 377 MET A CA 1
ATOM 2980 C CA B MET A 1 391 ? 23.201 26.205 -0.400 0.50 21.59 377 MET A CA 1
ATOM 2981 C C A MET A 1 391 ? 22.223 25.882 -1.532 0.50 23.80 377 MET A C 1
ATOM 2982 C C B MET A 1 391 ? 22.221 25.859 -1.510 0.50 23.80 377 MET A C 1
ATOM 2983 O O A MET A 1 391 ? 21.081 26.352 -1.529 0.50 22.68 377 MET A O 1
ATOM 2984 O O B MET A 1 391 ? 21.059 26.273 -1.461 0.50 22.77 377 MET A O 1
ATOM 2993 N N . ASN A 1 392 ? 22.684 25.100 -2.498 1.00 23.02 378 ASN A N 1
ATOM 2994 C CA . ASN A 1 392 ? 21.837 24.709 -3.628 1.00 20.98 378 ASN A CA 1
ATOM 2995 C C . ASN A 1 392 ? 22.445 23.451 -4.229 1.00 20.04 378 ASN A C 1
ATOM 2996 O O . ASN A 1 392 ? 23.501 23.532 -4.849 1.00 24.95 378 ASN A O 1
ATOM 3001 N N . TRP A 1 393 ? 21.752 22.324 -4.131 1.00 21.74 379 TRP A N 1
ATOM 3002 C CA . TRP A 1 393 ? 22.313 21.110 -4.745 1.00 20.41 379 TRP A CA 1
ATOM 3003 C C . TRP A 1 393 ? 21.632 20.786 -6.059 1.00 24.14 379 TRP A C 1
ATOM 3004 O O . TRP A 1 393 ? 21.738 19.651 -6.551 1.00 24.43 379 TRP A O 1
ATOM 3015 N N . ARG A 1 394 ? 20.941 21.756 -6.651 1.00 24.62 380 ARG A N 1
ATOM 3016 C CA . ARG A 1 394 ? 20.437 21.535 -7.994 1.00 25.08 380 ARG A CA 1
ATOM 3017 C C . ARG A 1 394 ? 21.551 21.638 -9.033 1.00 25.77 380 ARG A C 1
ATOM 3018 O O . ARG A 1 394 ? 21.379 21.212 -10.181 1.00 25.21 380 ARG A O 1
ATOM 3026 N N . GLY A 1 395 ? 22.640 22.287 -8.682 1.00 24.58 381 GLY A N 1
ATOM 3027 C CA . GLY A 1 395 ? 23.764 22.486 -9.592 1.00 23.57 381 GLY A CA 1
ATOM 3028 C C . GLY A 1 395 ? 24.876 23.171 -8.844 1.00 24.40 381 GLY A C 1
ATOM 3029 O O . GLY A 1 395 ? 24.768 23.462 -7.646 1.00 24.74 381 GLY A O 1
ATOM 3030 N N . PHE A 1 396 ? 25.967 23.452 -9.581 1.00 26.50 382 PHE A N 1
ATOM 3031 C CA . PHE A 1 396 ? 27.146 24.049 -8.952 1.00 29.31 382 PHE A CA 1
ATOM 3032 C C . PHE A 1 396 ? 26.920 25.495 -8.529 1.00 26.55 382 PHE A C 1
ATOM 3033 O O . PHE A 1 396 ? 27.439 25.923 -7.489 1.00 27.75 382 PHE A O 1
ATOM 3041 N N . ARG A 1 397 ? 26.148 26.251 -9.301 1.00 25.88 383 ARG A N 1
ATOM 3042 C CA . ARG A 1 397 ? 26.026 27.691 -9.066 1.00 32.23 383 ARG A CA 1
ATOM 3043 C C . ARG A 1 397 ? 24.953 27.978 -8.034 1.00 29.95 383 ARG A C 1
ATOM 3044 O O . ARG A 1 397 ? 23.852 27.426 -8.102 1.00 25.98 383 ARG A O 1
ATOM 3052 N N . SER A 1 398 ? 25.296 28.824 -7.066 1.00 29.52 384 SER A N 1
ATOM 3053 C CA . SER A 1 398 ? 24.368 29.196 -6.008 1.00 26.67 384 SER A CA 1
ATOM 3054 C C . SER A 1 398 ? 23.100 29.830 -6.587 1.00 27.77 384 SER A C 1
ATOM 3055 O O . SER A 1 398 ? 23.160 30.595 -7.544 1.00 29.21 384 SER A O 1
ATOM 3058 N N . ARG A 1 399 ? 21.958 29.521 -5.977 1.00 27.25 385 ARG A N 1
ATOM 3059 C CA . ARG A 1 399 ? 20.697 30.142 -6.362 1.00 27.96 385 ARG A CA 1
ATOM 3060 C C . ARG A 1 399 ? 20.525 31.510 -5.689 1.00 30.95 385 ARG A C 1
ATOM 3061 O O . ARG A 1 399 ? 19.683 32.295 -6.126 1.00 32.77 385 ARG A O 1
ATOM 3069 N N . ASN A 1 400 ? 21.350 31.830 -4.679 1.00 27.81 386 ASN A N 1
ATOM 3070 C CA . ASN A 1 400 ? 21.212 33.072 -3.899 1.00 27.85 386 ASN A CA 1
ATOM 3071 C C . ASN A 1 400 ? 19.791 33.236 -3.341 1.00 30.10 386 ASN A C 1
ATOM 3072 O O . ASN A 1 400 ? 19.228 34.342 -3.312 1.00 30.77 386 ASN A O 1
ATOM 3077 N N . LEU A 1 401 ? 19.210 32.126 -2.892 1.00 26.33 387 LEU A N 1
ATOM 3078 C CA . LEU A 1 401 ? 17.892 32.102 -2.255 1.00 23.27 387 LEU A CA 1
ATOM 3079 C C . LEU A 1 401 ? 17.974 31.065 -1.142 1.00 24.11 387 LEU A C 1
ATOM 3080 O O . LEU A 1 401 ? 18.471 29.947 -1.381 1.00 24.35 387 LEU A O 1
ATOM 3085 N N . PRO A 1 402 ? 17.558 31.388 0.081 1.00 23.22 388 PRO A N 1
ATOM 3086 C CA . PRO A 1 402 ? 17.723 30.424 1.181 1.00 21.49 388 PRO A CA 1
ATOM 3087 C C . PRO A 1 402 ? 17.065 29.092 0.856 1.00 23.11 388 PRO A C 1
ATOM 3088 O O . PRO A 1 402 ? 15.962 29.025 0.293 1.00 23.91 388 PRO A O 1
ATOM 3092 N N . VAL A 1 403 ? 17.763 28.013 1.224 1.00 24.01 389 VAL A N 1
ATOM 3093 C CA . VAL A 1 403 ? 17.284 26.696 0.896 1.00 22.54 389 VAL A CA 1
ATOM 3094 C C . VAL A 1 403 ? 15.951 26.412 1.589 1.00 25.99 389 VAL A C 1
ATOM 3095 O O . VAL A 1 403 ? 15.109 25.647 1.079 1.00 24.36 389 VAL A O 1
ATOM 3099 N N . THR A 1 404 ? 15.680 27.107 2.706 1.00 24.03 390 THR A N 1
ATOM 3100 C CA . THR A 1 404 ? 14.430 26.929 3.417 1.00 23.04 390 THR A CA 1
ATOM 3101 C C . THR A 1 404 ? 13.250 27.487 2.670 1.00 26.21 390 THR A C 1
ATOM 3102 O O . THR A 1 404 ? 12.111 27.167 3.039 1.00 28.57 390 THR A O 1
ATOM 3106 N N . VAL A 1 405 ? 13.483 28.362 1.689 1.00 24.14 391 VAL A N 1
ATOM 3107 C CA . VAL A 1 405 ? 12.443 28.900 0.821 1.00 26.21 391 VAL A CA 1
ATOM 3108 C C . VAL A 1 405 ? 12.448 28.214 -0.538 1.00 28.79 391 VAL A C 1
ATOM 3109 O O . VAL A 1 405 ? 11.391 27.894 -1.082 1.00 26.49 391 VAL A O 1
ATOM 3113 N N . ASN A 1 406 ? 13.643 28.019 -1.085 1.00 24.02 392 ASN A N 1
ATOM 3114 C CA . ASN A 1 406 ? 13.837 27.453 -2.423 1.00 22.94 392 ASN A CA 1
ATOM 3115 C C . ASN A 1 406 ? 13.360 25.990 -2.519 1.00 25.57 392 ASN A C 1
ATOM 3116 O O . ASN A 1 406 ? 12.646 25.630 -3.459 1.00 28.61 392 ASN A O 1
ATOM 3121 N N . TYR A 1 407 ? 13.770 25.131 -1.591 1.00 22.26 393 TYR A N 1
ATOM 3122 C CA . TYR A 1 407 ? 13.382 23.716 -1.703 1.00 23.95 393 TYR A CA 1
ATOM 3123 C C . TYR A 1 407 ? 11.873 23.512 -1.606 1.00 26.50 393 TYR A C 1
ATOM 3124 O O . TYR A 1 407 ? 11.324 22.722 -2.410 1.00 24.54 393 TYR A O 1
ATOM 3133 N N . PRO A 1 408 ? 11.140 24.190 -0.715 1.00 26.36 394 PRO A N 1
ATOM 3134 C CA . PRO A 1 408 ? 9.668 24.106 -0.781 1.00 25.49 394 PRO A CA 1
ATOM 3135 C C . PRO A 1 408 ? 9.095 24.545 -2.116 1.00 27.45 394 PRO A C 1
ATOM 3136 O O . PRO A 1 408 ? 8.087 23.956 -2.555 1.00 28.15 394 PRO A O 1
ATOM 3140 N N . LYS A 1 409 ? 9.686 25.548 -2.779 1.00 26.96 395 LYS A N 1
ATOM 3141 C CA . LYS A 1 409 ? 9.221 25.930 -4.109 1.00 31.25 395 LYS A CA 1
ATOM 3142 C C . LYS A 1 409 ? 9.411 24.787 -5.109 1.00 34.19 395 LYS A C 1
ATOM 3143 O O . LYS A 1 409 ? 8.525 24.525 -5.939 1.00 34.08 395 LYS A O 1
ATOM 3149 N N . LEU A 1 410 ? 10.536 24.084 -5.026 1.00 27.74 396 LEU A N 1
ATOM 3150 C CA . LEU A 1 410 ? 10.743 22.944 -5.915 1.00 25.22 396 LEU A CA 1
ATOM 3151 C C . LEU A 1 410 ? 9.681 21.884 -5.660 1.00 27.28 396 LEU A C 1
ATOM 3152 O O . LEU A 1 410 ? 9.132 21.316 -6.603 1.00 30.84 396 LEU A O 1
ATOM 3157 N N . VAL A 1 411 ? 9.406 21.599 -4.392 1.00 27.85 397 VAL A N 1
ATOM 3158 C CA . VAL A 1 411 ? 8.392 20.621 -4.021 1.00 24.98 397 VAL A CA 1
ATOM 3159 C C . VAL A 1 411 ? 7.034 21.060 -4.573 1.00 31.72 397 VAL A C 1
ATOM 3160 O O . VAL A 1 411 ? 6.291 20.272 -5.169 1.00 29.19 397 VAL A O 1
ATOM 3164 N N . ALA A 1 412 ? 6.712 22.347 -4.408 1.00 31.47 398 ALA A N 1
ATOM 3165 C CA . ALA A 1 412 ? 5.400 22.837 -4.846 1.00 36.09 398 ALA A CA 1
ATOM 3166 C C . ALA A 1 412 ? 5.194 22.614 -6.339 1.00 36.55 398 ALA A C 1
ATOM 3167 O O . ALA A 1 412 ? 4.117 22.172 -6.766 1.00 37.45 398 ALA A O 1
ATOM 3169 N N . GLY A 1 413 ? 6.234 22.869 -7.140 1.00 33.00 399 GLY A N 1
ATOM 3170 C CA . GLY A 1 413 ? 6.146 22.622 -8.572 1.00 37.92 399 GLY A CA 1
ATOM 3171 C C . GLY A 1 413 ? 5.793 21.180 -8.911 1.00 35.23 399 GLY A C 1
ATOM 3172 O O . GLY A 1 413 ? 4.978 20.922 -9.801 1.00 44.47 399 GLY A O 1
ATOM 3173 N N . ILE A 1 414 ? 6.359 20.226 -8.191 1.00 30.63 400 ILE A N 1
ATOM 3174 C CA . ILE A 1 414 ? 6.027 18.829 -8.483 1.00 28.79 400 ILE A CA 1
ATOM 3175 C C . ILE A 1 414 ? 4.603 18.494 -8.015 1.00 33.21 400 ILE A C 1
ATOM 3176 O O . ILE A 1 414 ? 3.817 17.897 -8.759 1.00 35.05 400 ILE A O 1
ATOM 3181 N N . ILE A 1 415 ? 4.257 18.828 -6.764 1.00 31.43 401 ILE A N 1
ATOM 3182 C CA . ILE A 1 415 ? 2.962 18.443 -6.209 1.00 29.84 401 ILE A CA 1
ATOM 3183 C C . ILE A 1 415 ? 1.816 19.052 -7.025 1.00 40.98 401 ILE A C 1
ATOM 3184 O O . ILE A 1 415 ? 0.821 18.383 -7.329 1.00 39.10 401 ILE A O 1
ATOM 3189 N N . ALA A 1 416 ? 1.930 20.329 -7.377 1.00 36.95 402 ALA A N 1
ATOM 3190 C CA . ALA A 1 416 ? 0.885 20.992 -8.150 1.00 39.41 402 ALA A CA 1
ATOM 3191 C C . ALA A 1 416 ? 0.643 20.284 -9.477 1.00 46.61 402 ALA A C 1
ATOM 3192 O O . ALA A 1 416 ? -0.498 19.951 -9.825 1.00 42.37 402 ALA A O 1
ATOM 3194 N N . ASN A 1 417 ? 1.712 20.030 -10.218 1.00 37.37 403 ASN A N 1
ATOM 3195 C CA . ASN A 1 417 ? 1.594 19.435 -11.542 1.00 35.30 403 ASN A CA 1
ATOM 3196 C C . ASN A 1 417 ? 1.255 17.955 -11.510 1.00 37.40 403 ASN A C 1
ATOM 3197 O O . ASN A 1 417 ? 0.596 17.474 -12.437 1.00 44.71 403 ASN A O 1
ATOM 3202 N N . VAL A 1 418 ? 1.694 17.208 -10.489 1.00 34.49 404 VAL A N 1
ATOM 3203 C CA . VAL A 1 418 ? 1.245 15.826 -10.375 1.00 41.66 404 VAL A CA 1
ATOM 3204 C C . VAL A 1 418 ? -0.257 15.795 -10.081 1.00 51.35 404 VAL A C 1
ATOM 3205 O O . VAL A 1 418 ? -0.989 14.935 -10.589 1.00 49.85 404 VAL A O 1
ATOM 3209 N N . ASN A 1 419 ? -0.755 16.774 -9.319 1.00 44.18 405 ASN A N 1
ATOM 3210 C C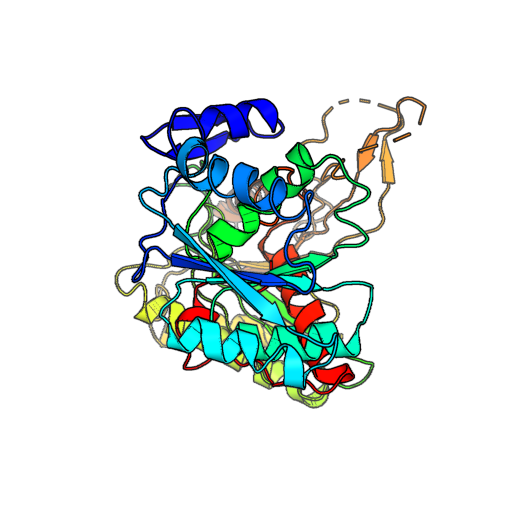A . ASN A 1 419 ? -2.203 16.895 -9.155 1.00 47.33 405 ASN A CA 1
ATOM 3211 C C . ASN A 1 419 ? -2.874 17.298 -10.463 1.00 57.52 405 ASN A C 1
ATOM 3212 O O . ASN A 1 419 ? -3.907 16.727 -10.845 1.00 51.11 405 ASN A O 1
ATOM 3217 N N . ARG A 1 420 ? -2.318 18.304 -11.146 1.00 48.55 406 ARG A N 1
ATOM 3218 C CA . ARG A 1 420 ? -2.966 18.839 -12.339 1.00 47.82 406 ARG A CA 1
ATOM 3219 C C . ARG A 1 420 ? -3.071 17.786 -13.443 1.00 49.69 406 ARG A C 1
ATOM 3220 O O . ARG A 1 420 ? -4.103 17.695 -14.116 1.00 54.34 406 ARG A O 1
ATOM 3228 N N . TYR A 1 421 ? -2.018 16.990 -13.652 1.00 51.71 407 TYR A N 1
ATOM 3229 C CA . TYR A 1 421 ? -1.986 16.003 -14.735 1.00 50.07 407 TYR A CA 1
ATOM 3230 C C . TYR A 1 421 ? -2.213 14.590 -14.236 1.00 49.22 407 TYR A C 1
ATOM 3231 O O . TYR A 1 421 ? -1.883 13.631 -14.942 1.00 55.87 407 TYR A O 1
ATOM 3240 N N . GLY A 1 422 ? -2.778 14.446 -13.041 1.00 51.63 408 GLY A N 1
ATOM 3241 C CA . GLY A 1 422 ? -3.235 13.152 -12.547 1.00 52.41 408 GLY A CA 1
ATOM 3242 C C . GLY A 1 422 ? -2.206 12.042 -12.472 1.00 62.40 408 GLY A C 1
ATOM 3243 O O . GLY A 1 422 ? -2.519 10.894 -12.814 1.00 63.29 408 GLY A O 1
ATOM 3244 N N . GLY A 1 423 ? -0.990 12.341 -12.015 1.00 45.65 409 GLY A N 1
ATOM 3245 C CA . GLY A 1 423 ? -0.017 11.300 -11.743 1.00 38.93 409 GLY A CA 1
ATOM 3246 C C . GLY A 1 423 ? -0.289 10.599 -10.415 1.00 56.38 409 GLY A C 1
ATOM 3247 O O . GLY A 1 423 ? -1.367 10.706 -9.824 1.00 53.87 409 GLY A O 1
ATOM 3248 N N . TYR A 1 424 ? 0.739 9.868 -9.930 1.00 43.10 410 TYR A N 1
ATOM 3249 C CA . TYR A 1 424 ? 0.633 9.120 -8.668 1.00 46.07 410 TYR A CA 1
ATOM 3250 C C . TYR A 1 424 ? 0.907 10.055 -7.491 1.00 53.23 410 TYR A C 1
ATOM 3251 O O . TYR A 1 424 ? 1.993 10.651 -7.425 1.00 40.45 410 TYR A O 1
ATOM 3260 N N . PRO A 1 425 ? -0.025 10.181 -6.540 1.00 45.95 411 PRO A N 1
ATOM 3261 C CA . PRO A 1 425 ? 0.209 11.052 -5.380 1.00 47.32 411 PRO A CA 1
ATOM 3262 C C . PRO A 1 425 ? 1.542 10.744 -4.703 1.00 54.00 411 PRO A C 1
ATOM 3263 O O . PRO A 1 425 ? 1.959 9.586 -4.593 1.00 40.96 411 PRO A O 1
ATOM 3267 N N . ILE A 1 426 ? 2.202 11.806 -4.244 1.00 47.47 412 ILE A N 1
ATOM 3268 C CA . ILE A 1 426 ? 3.469 11.731 -3.529 1.00 43.36 412 ILE A CA 1
ATOM 3269 C C . ILE A 1 426 ? 3.207 12.146 -2.086 1.00 50.59 412 ILE A C 1
ATOM 3270 O O . ILE A 1 426 ? 2.941 13.324 -1.814 1.00 53.56 412 ILE A O 1
ATOM 3275 N N . ASN A 1 427 ? 3.254 11.198 -1.156 1.00 52.86 413 ASN A N 1
ATOM 3276 C CA . ASN A 1 427 ? 3.176 11.528 0.268 1.00 64.82 413 ASN A CA 1
ATOM 3277 C C . ASN A 1 427 ? 4.341 10.875 1.016 1.00 55.70 413 ASN A C 1
ATOM 3278 O O . ASN A 1 427 ? 4.362 9.638 1.181 1.00 55.28 413 ASN A O 1
ATOM 3283 N N . PRO A 1 428 ? 5.325 11.662 1.475 1.00 56.69 414 PRO A N 1
ATOM 3284 C CA . PRO A 1 428 ? 6.522 11.073 2.107 1.00 49.27 414 PRO A CA 1
ATOM 3285 C C . PRO A 1 428 ? 6.269 10.311 3.396 1.00 43.02 414 PRO A C 1
ATOM 3286 O O . PRO A 1 428 ? 7.174 9.597 3.839 1.00 43.44 414 PRO A O 1
ATOM 3290 N N . GLU A 1 429 ? 5.115 10.449 4.044 1.00 47.83 415 GLU A N 1
ATOM 3291 C CA . GLU A 1 429 ? 4.947 9.760 5.320 1.00 64.89 415 GLU A CA 1
ATOM 3292 C C . GLU A 1 429 ? 5.014 8.240 5.132 1.00 59.25 415 GLU A C 1
ATOM 3293 O O . GLU A 1 429 ? 4.529 7.684 4.142 1.00 54.99 415 GLU A O 1
ATOM 3299 N N . GLY A 1 430 ? 5.661 7.578 6.080 1.00 54.04 416 GLY A N 1
ATOM 3300 C CA . GLY A 1 430 ? 5.935 6.163 5.970 1.00 58.24 416 GLY A CA 1
ATOM 3301 C C . GLY A 1 430 ? 7.008 5.770 4.971 1.00 66.12 416 GLY A C 1
ATOM 3302 O O . GLY A 1 430 ? 7.307 4.573 4.853 1.00 70.35 416 GLY A O 1
ATOM 3303 N N . ASN A 1 431 ? 7.607 6.719 4.250 1.00 47.75 417 ASN A N 1
ATOM 3304 C CA . ASN A 1 431 ? 8.563 6.386 3.192 1.00 46.11 417 ASN A CA 1
ATOM 3305 C C . ASN A 1 431 ? 9.891 7.072 3.506 1.00 43.67 417 ASN A C 1
ATOM 3306 O O . ASN A 1 431 ? 10.061 8.245 3.156 1.00 36.52 417 ASN A O 1
ATOM 3311 N N . ARG A 1 432 ? 10.838 6.334 4.114 1.00 39.59 418 ARG A N 1
ATOM 3312 C CA . ARG A 1 432 ? 12.045 6.985 4.613 1.00 31.91 418 ARG A CA 1
ATOM 3313 C C . ARG A 1 432 ? 12.807 7.675 3.488 1.00 35.49 418 ARG A C 1
ATOM 3314 O O . ARG A 1 432 ? 13.370 8.761 3.690 1.00 31.40 418 ARG A O 1
ATOM 3322 N N . SER A 1 433 ? 12.828 7.067 2.289 1.00 31.97 419 SER A N 1
ATOM 3323 C CA . SER A 1 433 ? 13.531 7.679 1.165 1.00 36.80 419 SER A CA 1
ATOM 3324 C C . SER A 1 433 ? 12.946 9.054 0.827 1.00 39.38 419 SER A C 1
ATOM 3325 O O . SER A 1 433 ? 13.691 10.011 0.565 1.00 36.87 419 SER A O 1
ATOM 3328 N N . LEU A 1 434 ? 11.618 9.175 0.837 1.00 30.71 420 LEU A N 1
ATOM 3329 C CA . LEU A 1 434 ? 11.028 10.477 0.520 1.00 33.84 420 LEU A CA 1
ATOM 3330 C C . LEU A 1 434 ? 11.156 11.462 1.671 1.00 35.16 420 LEU A C 1
ATOM 3331 O O . LEU A 1 434 ? 11.129 12.677 1.432 1.00 37.31 420 LEU A O 1
ATOM 3336 N N . GLN A 1 435 ? 11.282 10.984 2.905 1.00 27.15 421 GLN A N 1
ATOM 3337 C CA . GLN A 1 435 ? 11.418 11.889 4.045 1.00 26.34 421 GLN A CA 1
ATOM 3338 C C . GLN A 1 435 ? 12.808 12.461 4.198 1.00 25.46 421 GLN A C 1
ATOM 3339 O O . GLN A 1 435 ? 12.957 13.492 4.880 1.00 29.07 421 GLN A O 1
ATOM 3345 N N . THR A 1 436 ? 13.834 11.808 3.632 1.00 25.56 422 THR A N 1
ATOM 3346 C CA . THR A 1 436 ? 15.200 12.200 3.898 1.00 26.41 422 THR A CA 1
ATOM 3347 C C . THR A 1 436 ? 16.009 12.529 2.651 1.00 31.07 422 THR A C 1
ATOM 3348 O O . THR A 1 436 ? 17.152 12.942 2.795 1.00 39.49 422 THR A O 1
ATOM 3352 N N . ASN A 1 437 ? 15.509 12.266 1.468 1.00 27.00 423 ASN A N 1
ATOM 3353 C CA . ASN A 1 437 ? 16.380 12.572 0.335 1.00 27.29 423 ASN A CA 1
ATOM 3354 C C . ASN A 1 437 ? 15.775 13.712 -0.467 1.00 23.71 423 ASN A C 1
ATOM 3355 O O . ASN A 1 437 ? 14.559 13.907 -0.430 1.00 27.32 423 ASN A O 1
ATOM 3360 N N . PRO A 1 438 ? 16.579 14.467 -1.178 1.00 28.39 424 PRO A N 1
ATOM 3361 C CA . PRO A 1 438 ? 16.064 15.641 -1.933 1.00 24.59 424 PRO A CA 1
ATOM 3362 C C . PRO A 1 438 ? 15.515 15.263 -3.308 1.00 27.31 424 PRO A C 1
ATOM 3363 O O . PRO A 1 438 ? 16.040 15.638 -4.391 1.00 24.00 424 PRO A O 1
ATOM 3367 N N . TRP A 1 439 ? 14.405 14.510 -3.287 1.00 26.84 425 TRP A N 1
ATOM 3368 C CA . TRP A 1 439 ? 13.802 14.015 -4.536 1.00 27.10 425 TRP A CA 1
ATOM 3369 C C . TRP A 1 439 ? 13.224 15.133 -5.398 1.00 28.79 425 TRP A C 1
ATOM 3370 O O . TRP A 1 439 ? 12.913 14.913 -6.574 1.00 29.26 425 TRP A O 1
ATOM 3381 N N . PHE A 1 440 ? 13.053 16.327 -4.848 1.00 24.09 426 PHE A N 1
ATOM 3382 C CA . PHE A 1 440 ? 12.507 17.466 -5.546 1.00 26.97 426 PHE A CA 1
ATOM 3383 C C . PHE A 1 440 ? 13.529 18.252 -6.368 1.00 27.58 426 PHE A C 1
ATOM 3384 O O . PHE A 1 440 ? 13.142 19.233 -6.995 1.00 28.99 426 PHE A O 1
ATOM 3392 N N . LEU A 1 441 ? 14.814 17.862 -6.396 1.00 25.21 427 LEU A N 1
ATOM 3393 C CA . LEU A 1 441 ? 15.807 18.663 -7.111 1.00 27.93 427 LEU A CA 1
ATOM 3394 C C . LEU A 1 441 ? 15.656 18.550 -8.629 1.00 28.56 427 LEU A C 1
ATOM 3395 O O . LEU A 1 441 ? 15.984 19.489 -9.357 1.00 26.89 427 LEU A O 1
#